Protein AF-0000000081712353 (afdb_homodimer)

Sequence (720 aa):
MEEFFNPSGTSLLVPSVQELVKERISEVPQRYVQPQHEDMVVISKEVNSGLQIPVIDMQNLLSLESGSSELDKLHFACKEWGFFQLINHGLSFSLLEKVKLEMQDFFNLPMSEKRKLWQSPQHMEGFGQAFVISADQKLDWGDLFYMTTLPTHSRMPHLFPQLPLPFRDTLEIYLWNMKNIAMVIIAHIRKALRIEEMEIMELFEDGLQMMRMNYYPPCPQPDKVIGLTNHSDPVGLTILLQVNDVEGLQIRKDEAWVPIMPMPNAFVVNVGDILEIMTNGIYRSIEHRATVNSEMERLSIATFYSPRQDVLIGPLPSLITKQTPAQFKSIGTKQYFKDFFARKLEGKSHRDVMRIKHQNMEEFFNPSGTSLLVPSVQELVKERISEVPQRYVQPQHEDMVVISKEVNSGLQIPVIDMQNLLSLESGSSELDKLHFACKEWGFFQLINHGLSFSLLEKVKLEMQDFFNLPMSEKRKLWQSPQHMEGFGQAFVISADQKLDWGDLFYMTTLPTHSRMPHLFPQLPLPFRDTLEIYLWNMKNIAMVIIAHIRKALRIEEMEIMELFEDGLQMMRMNYYPPCPQPDKVIGLTNHSDPVGLTILLQVNDVEGLQIRKDEAWVPIMPMPNAFVVNVGDILEIMTNGIYRSIEHRATVNSEMERLSIATFYSPRQDVLIGPLPSLITKQTPAQFKSIGTKQYFKDFFARKLEGKSHRDVMRIKHQN

pLDDT: mean 88.97, std 13.25, range [23.33, 98.81]

Radius of gyration: 27.44 Å; Cα contacts (8 Å, |Δi|>4): 1501; chains: 2; bounding box: 67×85×62 Å

Nearest PDB structures (foldseek):
  5o7y-assembly1_A  TM=9.238E-01  e=2.435E-50  Papaver somniferum
  5o9w-assembly1_A  TM=9.279E-01  e=4.639E-50  Papaver somniferum
  8x7d-assembly2_B  TM=8.957E-01  e=1.092E-35  Oryza sativa
  8x7c-assembly2_A  TM=8.891E-01  e=5.860E-34  Zea mays
  8y4u-assembly1_A  TM=9.258E-01  e=1.829E-28  Oryza sativa Japonica Group

Foldseek 3Di:
DPPLPQLAFFADFDDALVVVVVVVDLDDDPLFFDQVVLPFDADDPPPPPPPAQAEAELVLCVDPVRNVVSLVSLLCNQQAPLKYKYPNLPDDPVLLLLLLVVLVVQVVDDPVLQVLFPGDRGHQAGKGDAQHDDPSHRDAQKIKHKWWDFDPVSTDPSHLVVGDDSNSVSVVVVLVSVLVSVLSSVVSVCVSLVPDPVFGNQQQVRWIKMKMKMKHFADSCQSRGFNFDKDWAQAAKKKKDWSDQDWWKWWDDPRHTYTHGDDPRIIMMGGGLLNCFQQLNSGDTTIMGTTHHRPGMTIMMMMGGHTHQADKGGHTPVNDDPVRHRQFDIDGNSVLSVVVSVDRPPVDYSNVVGTDDPDD/DPPLPQLAFFADFDDALVVVVVVVDLDDDPLFFDQVVLPFDADDPPPPPPPAQAEAELVLCVDPVRNVVSLVSLLCSQQAPLKYKYPNLPDDPVLLLLLLVVLVVQVVDDPVLQVLFPGDRGHQAGKGDAQHDDPSHRDAQKIKHKWWDFDPVSTDPSHLVVGDDSNSVSVVVVLVSVLVSVLSSVVSVCVSLVPDCVQPNQQQVRWTKMKMKMKHFADSCQSRGFNFDKAWAQAAKKKKDWSDQDWWKWWDDPRHTYTHGDDPRIIMMGGGLLNCFQQLNSGDTTIMGTTHHRPGMTIMMMMGGHTHQADKGGHTPSNDDPVRHGQFDIDGNSVLSVVVSVDRPPVDYSNVVGTDDPDD

InterPro domains:
  IPR005123 Oxoglutarate/iron-dependent dioxygenase domain [PS51471] (207-307)
  IPR026992 Non-haem dioxygenase, N-terminal domain [PF14226] (53-161)
  IPR027443 Isopenicillin N synthase-like superfamily [G3DSA:2.60.120.330] (12-347)
  IPR044861 Isopenicillin N synthase-like, Fe(2+) 2OG dioxygenase domain [PF03171] (209-307)
  IPR050295 Plant 2-oxoglutarate-dependent oxidoreductases [PTHR47991] (29-340)

Organism: Abrus precatorius (NCBI:txid3816)

Structure (mmCIF, N/CA/C/O backbone):
data_AF-0000000081712353-model_v1
#
loop_
_entity.id
_entity.type
_entity.pdbx_description
1 polymer 'Protein SRG1-like isoform X1'
#
loop_
_atom_site.group_PDB
_atom_site.id
_atom_site.type_symbol
_atom_site.label_atom_id
_atom_site.label_alt_id
_atom_site.label_comp_id
_atom_site.label_asym_id
_atom_site.label_entity_id
_atom_site.label_seq_id
_atom_site.pdbx_PDB_ins_code
_atom_site.Cartn_x
_atom_site.Cartn_y
_atom_site.Cartn_z
_atom_site.occupancy
_atom_site.B_iso_or_equiv
_atom_site.auth_seq_id
_atom_site.auth_comp_id
_atom_site.auth_asym_id
_atom_site.auth_atom_id
_atom_site.pdbx_PDB_model_num
ATOM 1 N N . MET A 1 1 ? -10.578 -4.223 29.984 1 23.33 1 MET A N 1
ATOM 2 C CA . MET A 1 1 ? -10.812 -3.229 28.938 1 23.33 1 MET A CA 1
ATOM 3 C C . MET A 1 1 ? -9.508 -2.559 28.516 1 23.33 1 MET A C 1
ATOM 5 O O . MET A 1 1 ? -8.867 -1.886 29.328 1 23.33 1 MET A O 1
ATOM 9 N N . GLU A 1 2 ? -8.727 -3.102 27.672 1 34.22 2 GLU A N 1
ATOM 10 C CA . GLU A 1 2 ? -7.414 -2.566 27.328 1 34.22 2 GLU A CA 1
ATOM 11 C C . GLU A 1 2 ? -7.488 -1.076 27.016 1 34.22 2 GLU A C 1
ATOM 13 O O . GLU A 1 2 ? -8.422 -0.624 26.359 1 34.22 2 GLU A O 1
ATOM 18 N N . GLU A 1 3 ? -7.051 -0.286 27.828 1 40.09 3 GLU A N 1
ATOM 19 C CA . GLU A 1 3 ? -7.039 1.17 27.734 1 40.09 3 GLU A CA 1
ATOM 20 C C . GLU A 1 3 ? -6.695 1.62 26.312 1 40.09 3 GLU A C 1
ATOM 22 O O . GLU A 1 3 ? -5.715 1.153 25.734 1 40.09 3 GLU A O 1
ATOM 27 N N . PHE A 1 4 ? -7.711 1.917 25.656 1 45.66 4 PHE A N 1
ATOM 28 C CA . PHE A 1 4 ? -7.539 2.494 24.328 1 45.66 4 PHE A CA 1
ATOM 29 C C . PHE A 1 4 ? -6.402 3.512 24.328 1 45.66 4 PHE A C 1
ATOM 31 O O . PHE A 1 4 ? -6.402 4.453 25.125 1 45.66 4 PHE A O 1
ATOM 38 N N . PHE A 1 5 ? -5.23 3.084 24.125 1 50.88 5 PHE A N 1
ATOM 39 C CA . PHE A 1 5 ? -4.121 4.02 24 1 50.88 5 PHE A CA 1
ATOM 40 C C . PHE A 1 5 ? -4.469 5.133 23.016 1 50.88 5 PHE A C 1
ATOM 42 O O . PHE A 1 5 ? -4.859 4.867 21.875 1 50.88 5 PHE A O 1
ATOM 49 N N . ASN A 1 6 ? -4.734 6.301 23.625 1 58.19 6 ASN A N 1
ATOM 50 C CA . ASN A 1 6 ? -4.91 7.504 22.828 1 58.19 6 ASN A CA 1
ATOM 51 C C . ASN A 1 6 ? -3.602 7.941 22.172 1 58.19 6 ASN A C 1
ATOM 53 O O . ASN A 1 6 ? -2.754 8.555 22.828 1 58.19 6 ASN A O 1
ATOM 57 N N . PRO A 1 7 ? -3.453 7.664 20.953 1 61.78 7 PRO A N 1
ATOM 58 C CA . PRO A 1 7 ? -2.148 7.945 20.344 1 61.78 7 PRO A CA 1
ATOM 59 C C . PRO A 1 7 ? -1.888 9.438 20.172 1 61.78 7 PRO A C 1
ATOM 61 O O . PRO A 1 7 ? -0.746 9.844 19.938 1 61.78 7 PRO A O 1
ATOM 64 N N . SER A 1 8 ? -2.932 10.445 20.312 1 65.06 8 SER A N 1
ATOM 65 C CA . SER A 1 8 ? -2.746 11.797 19.797 1 65.06 8 SER A CA 1
ATOM 66 C C . SER A 1 8 ? -2.775 12.836 20.922 1 65.06 8 SER A C 1
ATOM 68 O O . SER A 1 8 ? -2.629 14.031 20.672 1 65.06 8 SER A O 1
ATOM 70 N N . GLY A 1 9 ? -2.785 12.562 22.141 1 73.44 9 GLY A N 1
ATOM 71 C CA . GLY A 1 9 ? -2.736 13.523 23.219 1 73.44 9 GLY A CA 1
ATOM 72 C C . GLY A 1 9 ? -4.027 14.305 23.391 1 73.44 9 GLY A C 1
ATOM 73 O O . GLY A 1 9 ? -5.098 13.828 23 1 73.44 9 GLY A O 1
ATOM 74 N N . THR A 1 10 ? -3.955 15.531 24.141 1 77.06 10 THR A N 1
ATOM 75 C CA . THR A 1 10 ? -5.125 16.344 24.438 1 77.06 10 THR A CA 1
ATOM 76 C C . THR A 1 10 ? -4.914 17.781 23.969 1 77.06 10 THR A C 1
ATOM 78 O O . THR A 1 10 ? -3.785 18.203 23.703 1 77.06 10 THR A O 1
ATOM 81 N N . SER A 1 11 ? -6.043 18.453 23.719 1 80.75 11 SER A N 1
ATOM 82 C CA . SER A 1 11 ? -6.051 19.875 23.375 1 80.75 11 SER A CA 1
ATOM 83 C C . SER A 1 11 ? -7.305 20.562 23.891 1 80.75 11 SER A C 1
ATOM 85 O O . SER A 1 11 ? -8.398 20 23.844 1 80.75 11 SER A O 1
ATOM 87 N N . LEU A 1 12 ? -7.113 21.797 24.375 1 83.75 12 LEU A N 1
ATOM 88 C CA . LEU A 1 12 ? -8.273 22.578 24.797 1 83.75 12 LEU A CA 1
ATOM 89 C C . LEU A 1 12 ? -9.148 22.938 23.609 1 83.75 12 LEU A C 1
ATOM 91 O O . LEU A 1 12 ? -8.648 23.156 22.5 1 83.75 12 LEU A O 1
ATOM 95 N N . LEU A 1 13 ? -10.398 23.031 23.922 1 87.31 13 LEU A N 1
ATOM 96 C CA . LEU A 1 13 ? -11.336 23.438 22.875 1 87.31 13 LEU A CA 1
ATOM 97 C C . LEU A 1 13 ? -11.211 24.922 22.578 1 87.31 13 LEU A C 1
ATOM 99 O O . LEU A 1 13 ? -11.055 25.734 23.5 1 87.31 13 LEU A O 1
ATOM 103 N N . VAL A 1 14 ? -11.188 25.25 21.328 1 88.12 14 VAL A N 1
ATOM 104 C CA . VAL A 1 14 ? -11.125 26.641 20.891 1 88.12 14 VAL A CA 1
ATOM 105 C C . VAL A 1 14 ? -12.211 26.906 19.844 1 88.12 14 VAL A C 1
ATOM 107 O O . VAL A 1 14 ? -12.75 25.984 19.25 1 88.12 14 VAL A O 1
ATOM 110 N N . PRO A 1 15 ? -12.562 28.188 19.672 1 87.94 15 PRO A N 1
ATOM 111 C CA . PRO A 1 15 ? -13.57 28.484 18.656 1 87.94 15 PRO A CA 1
ATOM 112 C C . PRO A 1 15 ? -13.102 28.141 17.25 1 87.94 15 PRO A C 1
ATOM 114 O O . PRO A 1 15 ? -11.898 28.188 16.969 1 87.94 15 PRO A O 1
ATOM 117 N N . SER A 1 16 ? -14.055 27.797 16.422 1 93.25 16 SER A N 1
ATOM 118 C CA . SER A 1 16 ? -13.781 27.609 14.992 1 93.25 16 SER A CA 1
ATOM 119 C C . SER A 1 16 ? -13.414 28.922 14.32 1 93.25 16 SER A C 1
ATOM 121 O O . SER A 1 16 ? -14.18 29.891 14.383 1 93.25 16 SER A O 1
ATOM 123 N N . VAL A 1 17 ? -12.312 28.953 13.672 1 95.5 17 VAL A N 1
ATOM 124 C CA . VAL A 1 17 ? -11.883 30.156 12.977 1 95.5 17 VAL A CA 1
ATOM 125 C C . VAL A 1 17 ? -12.82 30.422 11.789 1 95.5 17 VAL A C 1
ATOM 127 O O . VAL A 1 17 ? -13.102 31.578 11.469 1 95.5 17 VAL A O 1
ATOM 130 N N . GLN A 1 18 ? -13.266 29.359 11.141 1 93.62 18 GLN A N 1
ATOM 131 C CA . GLN A 1 18 ? -14.227 29.516 10.055 1 93.62 18 GLN A CA 1
ATOM 132 C C . GLN A 1 18 ? -15.469 30.266 10.516 1 93.62 18 GLN A C 1
ATOM 134 O O . GLN A 1 18 ? -16 31.094 9.781 1 93.62 18 GLN A O 1
ATOM 139 N N . GLU A 1 19 ? -15.883 29.922 11.695 1 91.88 19 GLU A N 1
ATOM 140 C CA . GLU A 1 19 ? -17.062 30.594 12.234 1 91.88 19 GLU A CA 1
ATOM 141 C C . GLU A 1 19 ? -16.766 32.062 12.586 1 91.88 19 GLU A C 1
ATOM 143 O O . GLU A 1 19 ? -17.625 32.938 12.438 1 91.88 19 GLU A O 1
ATOM 148 N N . LEU A 1 20 ? -15.578 32.281 13.062 1 92.19 20 LEU A N 1
ATOM 149 C CA . LEU A 1 20 ? -15.156 33.656 13.375 1 92.19 20 LEU A CA 1
ATOM 150 C C . LEU A 1 20 ? -15.18 34.531 12.125 1 92.19 20 LEU A C 1
ATOM 152 O O . LEU A 1 20 ? -15.602 35.688 12.18 1 92.19 20 LEU A O 1
ATOM 156 N N . VAL A 1 21 ? -14.75 34 11.016 1 93.12 21 VAL A N 1
ATOM 157 C CA . VAL A 1 21 ? -14.656 34.75 9.758 1 93.12 21 VAL A CA 1
ATOM 158 C C . VAL A 1 21 ? -16.062 35.062 9.234 1 93.12 21 VAL A C 1
ATOM 160 O O . VAL A 1 21 ? -16.281 36.094 8.625 1 93.12 21 VAL A O 1
ATOM 163 N N . LYS A 1 22 ? -16.938 34.219 9.461 1 89.62 22 LYS A N 1
ATOM 164 C CA . LYS A 1 22 ? -18.297 34.406 9 1 89.62 22 LYS A CA 1
ATOM 165 C C . LYS A 1 22 ? -18.938 35.625 9.672 1 89.62 22 LYS A C 1
ATOM 167 O O . LYS A 1 22 ? -19.906 36.188 9.164 1 89.62 22 LYS A O 1
ATOM 172 N N . GLU A 1 23 ? -18.391 35.969 10.789 1 89.81 23 GLU A N 1
ATOM 173 C CA . GLU A 1 23 ? -18.891 37.125 11.508 1 89.81 23 GLU A CA 1
ATOM 174 C C . GLU A 1 23 ? -18.391 38.438 10.875 1 89.81 23 GLU A C 1
ATOM 176 O O . GLU A 1 23 ? -18.703 39.531 11.344 1 89.81 23 GLU A O 1
ATOM 181 N N . ARG A 1 24 ? -17.766 38.438 9.836 1 85.5 24 ARG A N 1
ATOM 182 C CA . ARG A 1 24 ? -17.25 39.562 9.078 1 85.5 24 ARG A CA 1
ATOM 183 C C . ARG A 1 24 ? -16.438 40.5 9.969 1 85.5 24 ARG A C 1
ATOM 185 O O . ARG A 1 24 ? -16.672 41.719 10 1 85.5 24 ARG A O 1
ATOM 192 N N . ILE A 1 25 ? -15.484 39.938 10.633 1 87.75 25 ILE A N 1
ATOM 193 C CA . ILE A 1 25 ? -14.633 40.719 11.523 1 87.75 25 ILE A CA 1
ATOM 194 C C . ILE A 1 25 ? -13.594 41.5 10.711 1 87.75 25 ILE A C 1
ATOM 196 O O . ILE A 1 25 ? -13.086 40.969 9.711 1 87.75 25 ILE A O 1
ATOM 200 N N . SER A 1 26 ? -13.297 42.688 11.078 1 90.25 26 SER A N 1
ATOM 201 C CA . SER A 1 26 ? -12.273 43.469 10.414 1 90.25 26 SER A CA 1
ATOM 202 C C . SER A 1 26 ? -10.93 43.344 11.109 1 90.25 26 SER A C 1
ATOM 204 O O . SER A 1 26 ? -9.883 43.562 10.508 1 90.25 26 SER A O 1
ATOM 206 N N . GLU A 1 27 ? -11.008 43 12.406 1 93.19 27 GLU A N 1
ATOM 207 C CA . GLU A 1 27 ? -9.789 42.812 13.195 1 93.19 27 GLU A CA 1
ATOM 208 C C . GLU A 1 27 ? -9.758 41.406 13.812 1 93.19 27 GLU A C 1
ATOM 210 O O . GLU A 1 27 ? -10.781 40.906 14.289 1 93.19 27 GLU A O 1
ATOM 215 N N . VAL A 1 28 ? -8.609 40.844 13.797 1 94.75 28 VAL A N 1
ATOM 216 C CA . VAL A 1 28 ? -8.469 39.5 14.383 1 94.75 28 VAL A CA 1
ATOM 217 C C . VAL A 1 28 ? -8.477 39.594 15.906 1 94.75 28 VAL A C 1
ATOM 219 O O . VAL A 1 28 ? -7.926 40.562 16.469 1 94.75 28 VAL A O 1
ATOM 222 N N . PRO A 1 29 ? -9.109 38.688 16.578 1 94 29 PRO A N 1
ATOM 223 C CA . PRO A 1 29 ? -9.047 38.688 18.047 1 94 29 PRO A CA 1
ATOM 224 C C . PRO A 1 29 ? -7.617 38.562 18.578 1 94 29 PRO A C 1
ATOM 226 O O . PRO A 1 29 ? -6.777 37.906 17.969 1 94 29 PRO A O 1
ATOM 229 N N . GLN A 1 30 ? -7.363 39.094 19.734 1 93.31 30 GLN A N 1
ATOM 230 C CA . GLN A 1 30 ? -6.035 39.219 20.312 1 93.31 30 GLN A CA 1
ATOM 231 C C . GLN A 1 30 ? -5.371 37.875 20.484 1 93.31 30 GLN A C 1
ATOM 233 O O . GLN A 1 30 ? -4.152 37.75 20.359 1 93.31 30 GLN A O 1
ATOM 238 N N . ARG A 1 31 ? -6.078 36.875 20.688 1 93.94 31 ARG A N 1
ATOM 239 C CA . ARG A 1 31 ? -5.547 35.531 20.969 1 93.94 31 ARG A CA 1
ATOM 240 C C . ARG A 1 31 ? -4.895 34.938 19.719 1 93.94 31 ARG A C 1
ATOM 242 O O . ARG A 1 31 ? -4.141 33.969 19.812 1 93.94 31 ARG A O 1
ATOM 249 N N . TYR A 1 32 ? -5.227 35.5 18.578 1 94.88 32 TYR A N 1
ATOM 250 C CA . TYR A 1 32 ? -4.684 34.969 17.328 1 94.88 32 TYR A CA 1
ATOM 251 C C . TYR A 1 32 ? -3.512 35.844 16.844 1 94.88 32 TYR A C 1
ATOM 253 O O . TYR A 1 32 ? -2.84 35.469 15.875 1 94.88 32 TYR A O 1
ATOM 261 N N . VAL A 1 33 ? -3.248 36.969 17.438 1 93.81 33 VAL A N 1
ATOM 262 C CA . VAL A 1 33 ? -2.193 37.875 17.031 1 93.81 33 VAL A CA 1
ATOM 263 C C . VAL A 1 33 ? -0.839 37.375 17.516 1 93.81 33 VAL A C 1
ATOM 265 O O . VAL A 1 33 ? -0.608 37.25 18.719 1 93.81 33 VAL A O 1
ATOM 268 N N . GLN A 1 34 ? -0.022 37 16.578 1 88.25 34 GLN A N 1
ATOM 269 C CA . GLN A 1 34 ? 1.312 36.5 16.875 1 88.25 34 GLN A CA 1
ATOM 270 C C . GLN A 1 34 ? 2.385 37.312 16.172 1 88.25 34 GLN A C 1
ATOM 272 O O . GLN A 1 34 ? 2.869 36.938 15.109 1 88.25 34 GLN A O 1
ATOM 277 N N . PRO A 1 35 ? 2.826 38.375 16.781 1 70.75 35 PRO A N 1
ATOM 278 C CA . PRO A 1 35 ? 3.74 39.312 16.125 1 70.75 35 PRO A CA 1
ATOM 279 C C . PRO A 1 35 ? 5.121 38.719 15.867 1 70.75 35 PRO A C 1
ATOM 281 O O . PRO A 1 35 ? 5.859 39.188 15.008 1 70.75 35 PRO A O 1
ATOM 284 N N . GLN A 1 36 ? 5.543 37.75 16.625 1 65 36 GLN A N 1
ATOM 285 C CA . GLN A 1 36 ? 6.887 37.188 16.578 1 65 36 GLN A CA 1
ATOM 286 C C . GLN A 1 36 ? 7.141 36.5 15.234 1 65 36 GLN A C 1
ATOM 288 O O . GLN A 1 36 ? 8.289 36.281 14.852 1 65 36 GLN A O 1
ATOM 293 N N . HIS A 1 37 ? 6.211 36.156 14.539 1 62.09 37 HIS A N 1
ATOM 294 C CA . HIS A 1 37 ? 6.426 35.406 13.289 1 62.09 37 HIS A CA 1
ATOM 295 C C . HIS A 1 37 ? 6.855 36.344 12.172 1 62.09 37 HIS A C 1
ATOM 297 O O . HIS A 1 37 ? 7.227 35.906 11.086 1 62.09 37 HIS A O 1
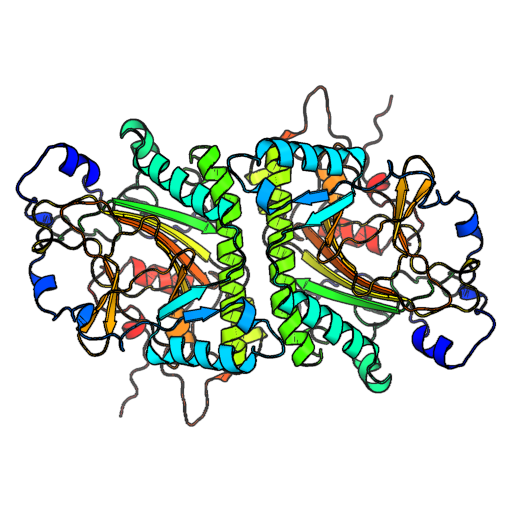ATOM 303 N N . GLU A 1 38 ? 6.902 37.688 12.461 1 56.91 38 GLU A N 1
ATOM 304 C CA . GLU A 1 38 ? 7.32 38.656 11.469 1 56.91 38 GLU A CA 1
ATOM 305 C C . GLU A 1 38 ? 8.836 38.812 11.438 1 56.91 38 GLU A C 1
ATOM 307 O O . GLU A 1 38 ? 9.391 39.438 10.539 1 56.91 38 GLU A O 1
ATOM 312 N N . ASP A 1 39 ? 9.469 38.156 12.398 1 53.81 39 ASP A N 1
ATOM 313 C CA . ASP A 1 39 ? 10.867 38.562 12.555 1 53.81 39 ASP A CA 1
ATOM 314 C C . ASP A 1 39 ? 11.742 37.906 11.469 1 53.81 39 ASP A C 1
ATOM 316 O O . ASP A 1 39 ? 12.875 38.344 11.25 1 53.81 39 ASP A O 1
ATOM 320 N N . MET A 1 40 ? 11.352 36.781 10.938 1 58.47 40 MET A N 1
ATOM 321 C CA . MET A 1 40 ? 12.305 36.219 9.977 1 58.47 40 MET A CA 1
ATOM 322 C C . MET A 1 40 ? 11.953 36.656 8.555 1 58.47 40 MET A C 1
ATOM 324 O O . MET A 1 40 ? 10.773 36.812 8.227 1 58.47 40 MET A O 1
ATOM 328 N N . VAL A 1 41 ? 13.07 36.969 7.805 1 61.19 41 VAL A N 1
ATOM 329 C CA . VAL A 1 41 ? 13 37.375 6.406 1 61.19 41 VAL A CA 1
ATOM 330 C C . VAL A 1 41 ? 12.352 36.281 5.574 1 61.19 41 VAL A C 1
ATOM 332 O O . VAL A 1 41 ? 12.68 35.094 5.715 1 61.19 41 VAL A O 1
ATOM 335 N N . VAL A 1 42 ? 11.32 36.656 4.949 1 68.31 42 VAL A N 1
ATOM 336 C CA . VAL A 1 42 ? 10.758 35.781 3.926 1 68.31 42 VAL A CA 1
ATOM 337 C C . VAL A 1 42 ? 11.438 36.062 2.586 1 68.31 42 VAL A C 1
ATOM 339 O O . VAL A 1 42 ? 11.445 37.188 2.1 1 68.31 42 VAL A O 1
ATOM 342 N N . ILE A 1 43 ? 12.258 35.125 2.127 1 60.62 43 ILE A N 1
ATOM 343 C CA . ILE A 1 43 ? 12.898 35.312 0.827 1 60.62 43 ILE A CA 1
ATOM 344 C C . ILE A 1 43 ? 11.836 35.312 -0.271 1 60.62 43 ILE A C 1
ATOM 346 O O . ILE A 1 43 ? 10.938 34.469 -0.295 1 60.62 43 ILE A O 1
ATOM 350 N N . SER A 1 44 ? 11.758 36.469 -1.073 1 57.94 44 SER A N 1
ATOM 351 C CA . SER A 1 44 ? 10.75 36.656 -2.113 1 57.94 44 SER A CA 1
ATOM 352 C C . SER A 1 44 ? 10.875 35.594 -3.197 1 57.94 44 SER A C 1
ATOM 354 O O . SER A 1 44 ? 11.953 35.031 -3.414 1 57.94 44 SER A O 1
ATOM 356 N N . LYS A 1 45 ? 9.75 35.125 -3.834 1 56.12 45 LYS A N 1
ATOM 357 C CA . LYS A 1 45 ? 9.641 34.188 -4.949 1 56.12 45 LYS A CA 1
ATOM 358 C C . LYS A 1 45 ? 10.625 34.562 -6.059 1 56.12 45 LYS A C 1
ATOM 360 O O . LYS A 1 45 ? 11.211 33.656 -6.684 1 56.12 45 LYS A O 1
ATOM 365 N N . GLU A 1 46 ? 10.555 35.781 -6.473 1 48.16 46 GLU A N 1
ATOM 366 C CA . GLU A 1 46 ? 11.258 36.312 -7.645 1 48.16 46 GLU A CA 1
ATOM 367 C C . GLU A 1 46 ? 12.773 36.156 -7.488 1 48.16 46 GLU A C 1
ATOM 369 O O . GLU A 1 46 ? 13.492 36 -8.477 1 48.16 46 GLU A O 1
ATOM 374 N N . VAL A 1 47 ? 13.172 36.5 -6.445 1 48 47 VAL A N 1
ATOM 375 C CA . VAL A 1 47 ? 14.617 36.562 -6.27 1 48 47 VAL A CA 1
ATOM 376 C C . VAL A 1 47 ? 15.203 35.156 -6.309 1 48 47 VAL A C 1
ATOM 378 O O . VAL A 1 47 ? 16.297 34.938 -6.828 1 48 47 VAL A O 1
ATOM 381 N N . ASN A 1 48 ? 14.719 33.906 -5.66 1 49.72 48 ASN A N 1
ATOM 382 C CA . ASN A 1 48 ? 15.578 32.75 -5.516 1 49.72 48 ASN A CA 1
ATOM 383 C C . ASN A 1 48 ? 15.078 31.562 -6.344 1 49.72 48 ASN A C 1
ATOM 385 O O . ASN A 1 48 ? 14.422 30.656 -5.816 1 49.72 48 ASN A O 1
ATOM 389 N N . SER A 1 49 ? 14.938 31.875 -7.637 1 49.69 49 SER A N 1
ATOM 390 C CA . SER A 1 49 ? 14.805 30.766 -8.578 1 49.69 49 SER A CA 1
ATOM 391 C C . SER A 1 49 ? 15.57 29.547 -8.102 1 49.69 49 SER A C 1
ATOM 393 O O . SER A 1 49 ? 15.18 28.406 -8.383 1 49.69 49 SER A O 1
ATOM 395 N N . GLY A 1 50 ? 16.641 29.812 -7.422 1 53.53 50 GLY A N 1
ATOM 396 C CA . GLY A 1 50 ? 17.547 28.734 -7.023 1 53.53 50 GLY A CA 1
ATOM 397 C C . GLY A 1 50 ? 17.094 28.016 -5.766 1 53.53 50 GLY A C 1
ATOM 398 O O . GLY A 1 50 ? 17.609 26.938 -5.449 1 53.53 50 GLY A O 1
ATOM 399 N N . LEU A 1 51 ? 16.078 28.625 -5.035 1 63.72 51 LEU A N 1
ATOM 400 C CA . LEU A 1 51 ? 15.75 28 -3.754 1 63.72 51 LEU A CA 1
ATOM 401 C C . LEU A 1 51 ? 14.43 27.25 -3.832 1 63.72 51 LEU A C 1
ATOM 403 O O . LEU A 1 51 ? 13.453 27.625 -3.182 1 63.72 51 LEU A O 1
ATOM 407 N N . GLN A 1 52 ? 14.383 26.391 -4.73 1 84.81 52 GLN A N 1
ATOM 408 C CA . GLN A 1 52 ? 13.234 25.484 -4.836 1 84.81 52 GLN A CA 1
ATOM 409 C C . GLN A 1 52 ? 13.586 24.094 -4.344 1 84.81 52 GLN A C 1
ATOM 411 O O . GLN A 1 52 ? 14.68 23.594 -4.602 1 84.81 52 GLN A O 1
ATOM 416 N N . ILE A 1 53 ? 12.664 23.562 -3.586 1 92 53 ILE A N 1
ATOM 417 C CA . ILE A 1 53 ? 12.922 22.203 -3.125 1 92 53 ILE A CA 1
ATOM 418 C C . ILE A 1 53 ? 13 21.266 -4.324 1 92 53 ILE A C 1
ATOM 420 O O . ILE A 1 53 ? 12.344 21.484 -5.344 1 92 53 ILE A O 1
ATOM 424 N N . PRO A 1 54 ? 13.805 20.266 -4.238 1 95.88 54 PRO A N 1
ATOM 425 C CA . PRO A 1 54 ? 13.969 19.312 -5.344 1 95.88 54 PRO A CA 1
ATOM 426 C C . PRO A 1 54 ? 12.664 18.609 -5.719 1 95.88 54 PRO A C 1
ATOM 428 O O . PRO A 1 54 ? 11.766 18.5 -4.887 1 95.88 54 PRO A O 1
ATOM 431 N N . VAL A 1 55 ? 12.641 18.266 -6.988 1 97.5 55 VAL A N 1
ATOM 432 C CA . VAL A 1 55 ? 11.523 17.469 -7.5 1 97.5 55 VAL A CA 1
ATOM 433 C C . VAL A 1 55 ? 11.984 16.047 -7.762 1 97.5 55 VAL A C 1
ATOM 435 O O . VAL A 1 55 ? 12.945 15.82 -8.5 1 97.5 55 VAL A O 1
ATOM 438 N N . ILE A 1 56 ? 11.367 15.109 -7.156 1 98.19 56 ILE A N 1
ATOM 439 C CA . ILE A 1 56 ? 11.656 13.688 -7.34 1 98.19 56 ILE A CA 1
ATOM 440 C C . ILE A 1 56 ? 10.562 13.047 -8.195 1 98.19 56 ILE A C 1
ATOM 442 O O . ILE A 1 56 ? 9.375 13.25 -7.941 1 98.19 56 ILE A O 1
ATOM 446 N N . ASP A 1 57 ? 10.984 12.359 -9.211 1 97.56 57 ASP A N 1
ATOM 447 C CA . ASP A 1 57 ? 10.07 11.617 -10.078 1 97.56 57 ASP A CA 1
ATOM 448 C C . ASP A 1 57 ? 10.008 10.148 -9.68 1 97.56 57 ASP A C 1
ATOM 450 O O . ASP A 1 57 ? 10.953 9.391 -9.922 1 97.56 57 ASP A O 1
ATOM 454 N N . MET A 1 58 ? 8.914 9.703 -9.148 1 96.19 58 MET A N 1
ATOM 455 C CA . MET A 1 58 ? 8.789 8.344 -8.633 1 96.19 58 MET A CA 1
ATOM 456 C C . MET A 1 58 ? 8.938 7.316 -9.75 1 96.19 58 MET A C 1
ATOM 458 O O . MET A 1 58 ? 9.477 6.23 -9.531 1 96.19 58 MET A O 1
ATOM 462 N N . GLN A 1 59 ? 8.484 7.645 -10.922 1 93.75 59 GLN A N 1
ATOM 463 C CA . GLN A 1 59 ? 8.641 6.73 -12.047 1 93.75 59 GLN A CA 1
ATOM 464 C C . GLN A 1 59 ? 10.117 6.562 -12.414 1 93.75 59 GLN A C 1
ATOM 466 O O . GLN A 1 59 ? 10.562 5.457 -12.719 1 93.75 59 GLN A O 1
ATOM 471 N N . ASN A 1 60 ? 10.82 7.691 -12.375 1 94.94 60 ASN A N 1
ATOM 472 C CA . ASN A 1 60 ? 12.25 7.617 -12.641 1 94.94 60 ASN A CA 1
ATOM 473 C C . ASN A 1 60 ? 12.977 6.801 -11.578 1 94.94 60 ASN A C 1
ATOM 475 O O . ASN A 1 60 ? 13.914 6.062 -11.891 1 94.94 60 ASN A O 1
ATOM 479 N N . LEU A 1 61 ? 12.523 6.941 -10.344 1 94.25 61 LEU A N 1
ATOM 480 C CA . LEU A 1 61 ? 13.117 6.195 -9.242 1 94.25 61 LEU A CA 1
ATOM 481 C C . LEU A 1 61 ? 13.008 4.691 -9.477 1 94.25 61 LEU A C 1
ATOM 483 O O . LEU A 1 61 ? 13.867 3.928 -9.039 1 94.25 61 LEU A O 1
ATOM 487 N N . LEU A 1 62 ? 12.008 4.312 -10.203 1 89.5 62 LEU A N 1
ATOM 488 C CA . LEU A 1 62 ? 11.695 2.898 -10.367 1 89.5 62 LEU A CA 1
ATOM 489 C C . LEU A 1 62 ? 12.227 2.377 -11.703 1 89.5 62 LEU A C 1
ATOM 491 O O . LEU A 1 62 ? 12.086 1.191 -12.008 1 89.5 62 LEU A O 1
ATOM 495 N N . SER A 1 63 ? 12.852 3.219 -12.492 1 89 63 SER A N 1
ATOM 496 C CA . SER A 1 63 ? 13.297 2.869 -13.836 1 89 63 SER A CA 1
ATOM 497 C C . SER A 1 63 ? 14.695 2.254 -13.82 1 89 63 SER A C 1
ATOM 499 O O . SER A 1 63 ? 15.5 2.557 -12.938 1 89 63 SER A O 1
ATOM 501 N N . LEU A 1 64 ? 14.977 1.41 -14.789 1 85.06 64 LEU A N 1
ATOM 502 C CA . LEU A 1 64 ? 16.297 0.823 -14.969 1 85.06 64 LEU A CA 1
ATOM 503 C C . LEU A 1 64 ? 17.312 1.88 -15.398 1 85.06 64 LEU A C 1
ATOM 505 O O . LEU A 1 64 ? 18.453 1.874 -14.938 1 85.06 64 LEU A O 1
ATOM 509 N N . GLU A 1 65 ? 16.891 2.762 -16.219 1 86 65 GLU A N 1
ATOM 510 C CA . GLU A 1 65 ? 17.781 3.713 -16.859 1 86 65 GLU A CA 1
ATOM 511 C C . GLU A 1 65 ? 18.094 4.891 -15.93 1 86 65 GLU A C 1
ATOM 513 O O . GLU A 1 65 ? 19.25 5.32 -15.82 1 86 65 GLU A O 1
ATOM 518 N N . SER A 1 66 ? 17.047 5.312 -15.211 1 87.31 66 SER A N 1
ATOM 519 C CA . SER A 1 66 ? 17.203 6.57 -14.492 1 87.31 66 SER A CA 1
ATOM 520 C C . SER A 1 66 ? 17.156 6.352 -12.984 1 87.31 66 SER A C 1
ATOM 522 O O . SER A 1 66 ? 17.297 7.305 -12.211 1 87.31 66 SER A O 1
ATOM 524 N N . GLY A 1 67 ? 17.094 5.199 -12.57 1 91.75 67 GLY A N 1
ATOM 525 C CA . GLY A 1 67 ? 16.875 4.895 -11.164 1 91.75 67 GLY A CA 1
ATOM 526 C C . GLY A 1 67 ? 18.016 5.363 -10.281 1 91.75 67 GLY A C 1
ATOM 527 O O . GLY A 1 67 ? 17.781 5.945 -9.219 1 91.75 67 GLY A O 1
ATOM 528 N N . SER A 1 68 ? 19.156 5.121 -10.719 1 93 68 SER A N 1
ATOM 529 C CA . SER A 1 68 ? 20.312 5.469 -9.906 1 93 68 SER A CA 1
ATOM 530 C C . SER A 1 68 ? 20.453 6.98 -9.758 1 93 68 SER A C 1
ATOM 532 O O . SER A 1 68 ? 20.688 7.48 -8.656 1 93 68 SER A O 1
ATOM 534 N N . SER A 1 69 ? 20.312 7.711 -10.859 1 96.88 69 SER A N 1
ATOM 535 C CA . SER A 1 69 ? 20.422 9.164 -10.805 1 96.88 69 SER A CA 1
ATOM 536 C C . SER A 1 69 ? 19.297 9.781 -9.984 1 96.88 69 SER A C 1
ATOM 538 O O . SER A 1 69 ? 19.516 10.742 -9.242 1 96.88 69 SER A O 1
ATOM 540 N N . GLU A 1 70 ? 18.141 9.258 -10.133 1 97.69 70 GLU A N 1
ATOM 541 C CA . GLU A 1 70 ? 17 9.773 -9.367 1 97.69 70 GLU A CA 1
ATOM 542 C C . GLU A 1 70 ? 17.141 9.453 -7.887 1 97.69 70 GLU A C 1
ATOM 544 O O . GLU A 1 70 ? 16.703 10.227 -7.031 1 97.69 70 GLU A O 1
ATOM 549 N N . LEU A 1 71 ? 17.75 8.305 -7.609 1 97.69 71 LEU A N 1
ATOM 550 C CA . LEU A 1 71 ? 18.016 7.938 -6.223 1 97.69 71 LEU A CA 1
ATOM 551 C C . LEU A 1 71 ? 18.984 8.93 -5.582 1 97.69 71 LEU A C 1
ATOM 553 O O . LEU A 1 71 ? 18.828 9.297 -4.418 1 97.69 71 LEU A O 1
ATOM 557 N N . ASP A 1 72 ? 19.969 9.328 -6.32 1 98.19 72 ASP A N 1
ATOM 558 C CA . ASP A 1 72 ? 20.906 10.336 -5.844 1 98.19 72 ASP A CA 1
ATOM 559 C C . ASP A 1 72 ? 20.203 11.656 -5.562 1 98.19 72 ASP A C 1
ATOM 561 O O . ASP A 1 72 ? 20.531 12.352 -4.598 1 98.19 72 ASP A O 1
ATOM 565 N N . LYS A 1 73 ? 19.281 11.969 -6.398 1 98.19 73 LYS A N 1
ATOM 566 C CA . LYS A 1 73 ? 18.5 13.188 -6.203 1 98.19 73 LYS A CA 1
ATOM 567 C C . LYS A 1 73 ? 17.672 13.102 -4.93 1 98.19 73 LYS A C 1
ATOM 569 O O . LYS A 1 73 ? 17.547 14.086 -4.191 1 98.19 73 LYS A O 1
ATOM 574 N N . LEU A 1 74 ? 17.094 11.961 -4.711 1 98.56 74 LEU A N 1
ATOM 575 C CA . LEU A 1 74 ? 16.312 11.75 -3.496 1 98.56 74 LEU A CA 1
ATOM 576 C C . LEU A 1 74 ? 17.188 11.875 -2.256 1 98.56 74 LEU A C 1
ATOM 578 O O . LEU A 1 74 ? 16.797 12.523 -1.278 1 98.56 74 LEU A O 1
ATOM 582 N N . HIS A 1 75 ? 18.359 11.227 -2.338 1 98.62 75 HIS A N 1
ATOM 583 C CA . HIS A 1 75 ? 19.328 11.32 -1.244 1 98.62 75 HIS A CA 1
ATOM 584 C C . HIS A 1 75 ? 19.688 12.773 -0.946 1 98.62 75 HIS A C 1
ATOM 586 O O . HIS A 1 75 ? 19.672 13.195 0.212 1 98.62 75 HIS A O 1
ATOM 592 N N . PHE A 1 76 ? 19.906 13.5 -1.961 1 98.19 76 PHE A N 1
ATOM 593 C CA . PHE A 1 76 ? 20.266 14.906 -1.831 1 98.19 76 PHE A CA 1
ATOM 594 C C . PHE A 1 76 ? 19.109 15.703 -1.238 1 98.19 76 PHE A C 1
ATOM 596 O O . PHE A 1 76 ? 19.328 16.547 -0.355 1 98.19 76 PHE A O 1
ATOM 603 N N . ALA A 1 77 ? 17.938 15.5 -1.703 1 98 77 ALA A N 1
ATOM 604 C CA . ALA A 1 77 ? 16.75 16.203 -1.229 1 98 77 ALA A CA 1
ATOM 605 C C . ALA A 1 77 ? 16.531 15.984 0.266 1 98 77 ALA A C 1
ATOM 607 O O . ALA A 1 77 ? 16.281 16.938 1.011 1 98 77 ALA A O 1
ATOM 608 N N . CYS A 1 78 ? 16.688 14.727 0.705 1 98.38 78 CYS A N 1
ATOM 609 C CA . CYS A 1 78 ? 16.469 14.391 2.107 1 98.38 78 CYS A CA 1
ATOM 610 C C . CYS A 1 78 ? 17.594 14.961 2.977 1 98.38 78 CYS A C 1
ATOM 612 O O . CYS A 1 78 ? 17.344 15.438 4.082 1 98.38 78 CYS A O 1
ATOM 614 N N . LYS A 1 79 ? 18.75 14.922 2.475 1 97.94 79 LYS A N 1
ATOM 615 C CA . LYS A 1 79 ? 19.922 15.305 3.246 1 97.94 79 LYS A CA 1
ATOM 616 C C . LYS A 1 79 ? 20.047 16.828 3.34 1 97.94 79 LYS A C 1
ATOM 618 O O . LYS A 1 79 ? 20.328 17.359 4.414 1 97.94 79 LYS A O 1
ATOM 623 N N . GLU A 1 80 ? 19.781 17.547 2.264 1 95.75 80 GLU A N 1
ATOM 624 C CA . GLU A 1 80 ? 20.109 18.969 2.193 1 95.75 80 GLU A CA 1
ATOM 625 C C . GLU A 1 80 ? 18.875 19.828 2.42 1 95.75 80 GLU A C 1
ATOM 627 O O . GLU A 1 80 ? 18.969 20.969 2.889 1 95.75 80 GLU A O 1
ATOM 632 N N . TRP A 1 81 ? 17.734 19.266 2.137 1 95.25 81 TRP A N 1
ATOM 633 C CA . TRP A 1 81 ? 16.531 20.094 2.191 1 95.25 81 TRP A CA 1
ATOM 634 C C . TRP A 1 81 ? 15.539 19.547 3.217 1 95.25 81 TRP A C 1
ATOM 636 O O . TRP A 1 81 ? 14.789 20.312 3.83 1 95.25 81 TRP A O 1
ATOM 646 N N . GLY A 1 82 ? 15.516 18.234 3.361 1 97.38 82 GLY A N 1
ATOM 647 C CA . GLY A 1 82 ? 14.523 17.609 4.215 1 97.38 82 GLY A CA 1
ATOM 648 C C . GLY A 1 82 ? 13.117 17.656 3.639 1 97.38 82 GLY A C 1
ATOM 649 O O . GLY A 1 82 ? 12.156 17.234 4.285 1 97.38 82 GLY A O 1
ATOM 650 N N . PHE A 1 83 ? 12.984 18.281 2.426 1 97.62 83 PHE A N 1
ATOM 651 C CA . PHE A 1 83 ? 11.734 18.438 1.692 1 97.62 83 PHE A CA 1
ATOM 652 C C . PHE A 1 83 ? 11.938 18.156 0.208 1 97.62 83 PHE A C 1
ATOM 654 O O . PHE A 1 83 ? 13.008 18.438 -0.338 1 97.62 83 PHE A O 1
ATOM 661 N N . PHE A 1 84 ? 10.914 17.656 -0.445 1 97.88 84 PHE A N 1
ATOM 662 C CA . PHE A 1 84 ? 10.906 17.562 -1.9 1 97.88 84 PHE A CA 1
ATOM 663 C C . PHE A 1 84 ? 9.484 17.453 -2.43 1 97.88 84 PHE A C 1
ATOM 665 O O . PHE A 1 84 ? 8.547 17.188 -1.672 1 97.88 84 PHE A O 1
ATOM 672 N N . GLN A 1 85 ? 9.312 17.781 -3.639 1 97.75 85 GLN A N 1
ATOM 673 C CA . GLN A 1 85 ? 8.062 17.5 -4.336 1 97.75 85 GLN A CA 1
ATOM 674 C C . GLN A 1 85 ? 8.117 16.156 -5.043 1 97.75 85 GLN A C 1
ATOM 676 O O . GLN A 1 85 ? 9.148 15.773 -5.598 1 97.75 85 GLN A O 1
ATOM 681 N N . LEU A 1 86 ? 7.09 15.383 -4.949 1 98.25 86 LEU A N 1
ATOM 682 C CA . LEU A 1 86 ? 7.008 14.062 -5.555 1 98.25 86 LEU A CA 1
ATOM 683 C C . LEU A 1 86 ? 5.996 14.047 -6.695 1 98.25 86 LEU A C 1
ATOM 685 O O . LEU A 1 86 ? 4.805 14.281 -6.477 1 98.25 86 LEU A O 1
ATOM 689 N N . ILE A 1 87 ? 6.516 13.781 -7.93 1 97.19 87 ILE A N 1
ATOM 690 C CA . ILE A 1 87 ? 5.645 13.734 -9.094 1 97.19 87 ILE A CA 1
ATOM 691 C C . ILE A 1 87 ? 5.586 12.305 -9.633 1 97.19 87 ILE A C 1
ATOM 693 O O . ILE A 1 87 ? 6.406 11.461 -9.266 1 97.19 87 ILE A O 1
ATOM 697 N N . ASN A 1 88 ? 4.594 12.039 -10.453 1 95.62 88 ASN A N 1
ATOM 698 C CA . ASN A 1 88 ? 4.383 10.727 -11.062 1 95.62 88 ASN A CA 1
ATOM 699 C C . ASN A 1 88 ? 4.34 9.625 -10.016 1 95.62 88 ASN A C 1
ATOM 701 O O . ASN A 1 88 ? 5.012 8.602 -10.156 1 95.62 88 ASN A O 1
ATOM 705 N N . HIS A 1 89 ? 3.549 9.898 -8.992 1 95.69 89 HIS A N 1
ATOM 706 C CA . HIS A 1 89 ? 3.488 9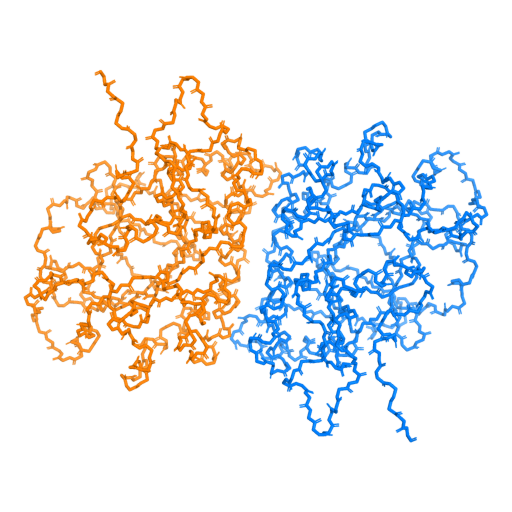.047 -7.809 1 95.69 89 HIS A CA 1
ATOM 707 C C . HIS A 1 89 ? 2.514 7.891 -8.016 1 95.69 89 HIS A C 1
ATOM 709 O O . HIS A 1 89 ? 2.363 7.039 -7.137 1 95.69 89 HIS A O 1
ATOM 715 N N . GLY A 1 90 ? 1.787 7.863 -9.07 1 91.12 90 GLY A N 1
ATOM 716 C CA . GLY A 1 90 ? 0.98 6.699 -9.406 1 91.12 90 GLY A CA 1
ATOM 717 C C . GLY A 1 90 ? -0.494 6.887 -9.102 1 91.12 90 GLY A C 1
ATOM 718 O O . GLY A 1 90 ? -1.334 6.117 -9.57 1 91.12 90 GLY A O 1
ATOM 719 N N . LEU A 1 91 ? -0.888 7.914 -8.312 1 93.56 91 LEU A N 1
ATOM 720 C CA . LEU A 1 91 ? -2.303 8.172 -8.062 1 93.56 91 LEU A CA 1
ATOM 721 C C . LEU A 1 91 ? -2.955 8.82 -9.281 1 93.56 91 LEU A C 1
ATOM 723 O O . LEU A 1 91 ? -2.355 9.688 -9.922 1 93.56 91 LEU A O 1
ATOM 727 N N . SER A 1 92 ? -4.152 8.414 -9.539 1 91.5 92 SER A N 1
ATOM 728 C CA . SER A 1 92 ? -4.867 9.008 -10.664 1 91.5 92 SER A CA 1
ATOM 729 C C . SER A 1 92 ? -5.301 10.438 -10.359 1 91.5 92 SER A C 1
ATOM 731 O O . SER A 1 92 ? -5.57 10.773 -9.211 1 91.5 92 SER A O 1
ATOM 733 N N . PHE A 1 93 ? -5.383 11.133 -11.43 1 91.5 93 PHE A N 1
ATOM 734 C CA . PHE A 1 93 ? -5.891 12.5 -11.328 1 91.5 93 PHE A CA 1
ATOM 735 C C . PHE A 1 93 ? -7.32 12.508 -10.797 1 91.5 93 PHE A C 1
ATOM 737 O O . PHE A 1 93 ? -7.688 13.375 -10.008 1 91.5 93 PHE A O 1
ATOM 744 N N . SER A 1 94 ? -8.055 11.523 -11.141 1 90.38 94 SER A N 1
ATOM 745 C CA . SER A 1 94 ? -9.453 11.438 -10.734 1 90.38 94 SER A CA 1
ATOM 746 C C . SER A 1 94 ? -9.586 11.25 -9.227 1 90.38 94 SER A C 1
ATOM 748 O O . SER A 1 94 ? -10.438 11.875 -8.594 1 90.38 94 SER A O 1
ATOM 750 N N . LEU A 1 95 ? -8.789 10.43 -8.664 1 93.62 95 LEU A N 1
ATOM 751 C CA . LEU A 1 95 ? -8.82 10.227 -7.223 1 93.62 95 LEU A CA 1
ATOM 752 C C . LEU A 1 95 ? -8.445 11.5 -6.477 1 93.62 95 LEU A C 1
ATOM 754 O O . LEU A 1 95 ? -9.102 11.875 -5.508 1 93.62 95 LEU A O 1
ATOM 758 N N . LEU A 1 96 ? -7.367 12.172 -6.938 1 95.62 96 LEU A N 1
ATOM 759 C CA . LEU A 1 96 ? -6.898 13.375 -6.273 1 95.62 96 LEU A CA 1
ATOM 760 C C . LEU A 1 96 ? -7.953 14.477 -6.332 1 95.62 96 LEU A C 1
ATOM 762 O O . LEU A 1 96 ? -8.211 15.148 -5.332 1 95.62 96 LEU A O 1
ATOM 766 N N . GLU A 1 97 ? -8.578 14.609 -7.465 1 93.88 97 GLU A N 1
ATOM 767 C CA . GLU A 1 97 ? -9.633 15.617 -7.605 1 93.88 97 GLU A CA 1
ATOM 768 C C . GLU A 1 97 ? -10.82 15.305 -6.703 1 93.88 97 GLU A C 1
ATOM 770 O O . GLU A 1 97 ? -11.406 16.203 -6.105 1 93.88 97 GLU A O 1
ATOM 775 N N . LYS A 1 98 ? -11.148 14.062 -6.676 1 94.81 98 LYS A N 1
ATOM 776 C CA . LYS A 1 98 ? -12.258 13.641 -5.82 1 94.81 98 LYS A CA 1
ATOM 777 C C . LYS A 1 98 ? -11.961 13.922 -4.352 1 94.81 98 LYS A C 1
ATOM 779 O O . LYS A 1 98 ? -12.82 14.43 -3.625 1 94.81 98 LYS A O 1
ATOM 784 N N . VAL A 1 99 ? -10.75 13.602 -3.877 1 97.12 99 VAL A N 1
ATOM 785 C CA . VAL A 1 99 ? -10.328 13.859 -2.504 1 97.12 99 VAL A CA 1
ATOM 786 C C . VAL A 1 99 ? -10.406 15.359 -2.211 1 97.12 99 VAL A C 1
ATOM 788 O O . VAL A 1 99 ? -10.93 15.766 -1.169 1 97.12 99 VAL A O 1
ATOM 791 N N . LYS A 1 100 ? -9.906 16.188 -3.164 1 96.88 100 LYS A N 1
ATOM 792 C CA . LYS A 1 100 ? -9.891 17.641 -2.988 1 96.88 100 LYS A CA 1
ATOM 793 C C . LYS A 1 100 ? -11.312 18.188 -2.879 1 96.88 100 LYS A C 1
ATOM 795 O O . LYS A 1 100 ? -11.609 18.969 -1.971 1 96.88 100 LYS A O 1
ATOM 800 N N . LEU A 1 101 ? -12.156 17.734 -3.732 1 96.38 101 LEU A N 1
ATOM 801 C CA . LEU A 1 101 ? -13.531 18.219 -3.758 1 96.38 101 LEU A CA 1
ATOM 802 C C . LEU A 1 101 ? -14.273 17.812 -2.49 1 96.38 101 LEU A C 1
ATOM 804 O O . LEU A 1 101 ? -14.93 18.641 -1.858 1 96.38 101 LEU A O 1
ATOM 808 N N . GLU A 1 102 ? -14.141 16.594 -2.137 1 96.5 102 GLU A N 1
ATOM 809 C CA . GLU A 1 102 ? -14.898 16.078 -1 1 96.5 102 GLU A CA 1
ATOM 810 C C . GLU A 1 102 ? -14.367 16.641 0.317 1 96.5 102 GLU A C 1
ATOM 812 O O . GLU A 1 102 ? -15.117 16.781 1.283 1 96.5 102 GLU A O 1
ATOM 817 N N . MET A 1 103 ? -13.062 16.938 0.377 1 97.12 103 MET A N 1
ATOM 818 C CA . MET A 1 103 ? -12.531 17.609 1.559 1 97.12 103 MET A CA 1
ATOM 819 C C . MET A 1 103 ? -13.141 18.984 1.721 1 97.12 103 MET A C 1
ATOM 821 O O . MET A 1 103 ? -13.461 19.406 2.836 1 97.12 103 MET A O 1
ATOM 825 N N . GLN A 1 104 ? -13.242 19.719 0.621 1 96.62 104 GLN A N 1
ATOM 826 C CA . GLN A 1 104 ? -13.875 21.031 0.667 1 96.62 104 GLN A CA 1
ATOM 827 C C . GLN A 1 104 ? -15.32 20.922 1.147 1 96.62 104 GLN A C 1
ATOM 829 O O . GLN A 1 104 ? -15.758 21.703 1.991 1 96.62 104 GLN A O 1
ATOM 834 N N . ASP A 1 105 ? -16.016 19.906 0.618 1 96.75 105 ASP A N 1
ATOM 835 C CA . ASP A 1 105 ? -17.391 19.672 1.062 1 96.75 105 ASP A CA 1
ATOM 836 C C . ASP A 1 105 ? -17.438 19.359 2.557 1 96.75 105 ASP A C 1
ATOM 838 O O . ASP A 1 105 ? -18.344 19.797 3.26 1 96.75 105 ASP A O 1
ATOM 842 N N . PHE A 1 106 ? -16.516 18.656 3.025 1 97.69 106 PHE A N 1
ATOM 843 C CA . PHE A 1 106 ? -16.422 18.25 4.426 1 97.69 106 PHE A CA 1
ATOM 844 C C . PHE A 1 106 ? -16.266 19.469 5.332 1 97.69 106 PHE A C 1
ATOM 846 O O . PHE A 1 106 ? -16.938 19.578 6.363 1 97.69 106 PHE A O 1
ATOM 853 N N . PHE A 1 107 ? -15.398 20.453 4.961 1 96.88 107 PHE A N 1
ATOM 854 C CA . PHE A 1 107 ? -15.18 21.641 5.773 1 96.88 107 PHE A CA 1
ATOM 855 C C . PHE A 1 107 ? -16.344 22.625 5.633 1 96.88 107 PHE A C 1
ATOM 857 O O . PHE A 1 107 ? -16.484 23.547 6.43 1 96.88 107 PHE A O 1
ATOM 864 N N . ASN A 1 108 ? -17.172 22.391 4.664 1 95.56 108 ASN A N 1
ATOM 865 C CA . ASN A 1 108 ? -18.328 23.25 4.465 1 95.56 108 ASN A CA 1
ATOM 866 C C . ASN A 1 108 ? -19.578 22.688 5.117 1 95.56 108 ASN A C 1
ATOM 868 O O . ASN A 1 108 ? -20.672 23.219 4.957 1 95.56 108 ASN A O 1
ATOM 872 N N . LEU A 1 109 ? -19.422 21.625 5.797 1 95.81 109 LEU A N 1
ATOM 873 C CA . LEU A 1 109 ? -20.547 21.078 6.559 1 95.81 109 LEU A CA 1
ATOM 874 C C . LEU A 1 109 ? -21.062 22.109 7.559 1 95.81 109 LEU A C 1
ATOM 876 O O . LEU A 1 109 ? -20.297 22.938 8.062 1 95.81 109 LEU A O 1
ATOM 880 N N . PRO A 1 110 ? -22.391 22.016 7.863 1 94.81 110 PRO A N 1
ATOM 881 C CA . PRO A 1 110 ? -22.922 22.844 8.953 1 94.81 110 PRO A CA 1
ATOM 882 C C . PRO A 1 110 ? -22.281 22.516 10.297 1 94.81 110 PRO A C 1
ATOM 884 O O . PRO A 1 110 ? -21.875 21.375 10.531 1 94.81 110 PRO A O 1
ATOM 887 N N . MET A 1 111 ? -22.266 23.531 11.141 1 92.75 111 MET A N 1
ATOM 888 C CA . MET A 1 111 ? -21.625 23.375 12.445 1 92.75 111 MET A CA 1
ATOM 889 C C . MET A 1 111 ? -22.25 22.219 13.219 1 92.75 111 MET A C 1
ATOM 891 O O . MET A 1 111 ? -21.562 21.516 13.961 1 92.75 111 MET A O 1
ATOM 895 N N . SER A 1 112 ? -23.562 22 13.07 1 94.19 112 SER A N 1
ATOM 896 C CA . SER A 1 112 ? -24.234 20.906 13.758 1 94.19 112 SER A CA 1
ATOM 897 C C . SER A 1 112 ? -23.641 19.547 13.383 1 94.19 112 SER A C 1
ATOM 899 O O . SER A 1 112 ? -23.547 18.656 14.219 1 94.19 112 SER A O 1
ATOM 901 N N . GLU A 1 113 ? -23.172 19.406 12.133 1 94.38 113 GLU A N 1
ATOM 902 C CA . GLU A 1 113 ? -22.547 18.172 11.672 1 94.38 113 GLU A CA 1
ATOM 903 C C . GLU A 1 113 ? -21.078 18.094 12.109 1 94.38 113 GLU A C 1
ATOM 905 O O . GLU A 1 113 ? -20.609 17.031 12.516 1 94.38 113 GLU A O 1
ATOM 910 N N . LYS A 1 114 ? -20.391 19.219 12.086 1 94.44 114 LYS A N 1
ATOM 911 C CA . LYS A 1 114 ? -18.984 19.25 12.484 1 94.44 114 LYS A CA 1
ATOM 912 C C . LYS A 1 114 ? -18.844 18.938 13.969 1 94.44 114 LYS A C 1
ATOM 914 O O . LYS A 1 114 ? -17.859 18.297 14.383 1 94.44 114 LYS A O 1
ATOM 919 N N . ARG A 1 115 ? -19.766 19.312 14.773 1 92.62 115 ARG A N 1
ATOM 920 C CA . ARG A 1 115 ? -19.719 19.125 16.219 1 92.62 115 ARG A CA 1
ATOM 921 C C . ARG A 1 115 ? -19.719 17.641 16.578 1 92.62 115 ARG A C 1
ATOM 923 O O . ARG A 1 115 ? -19.141 17.25 17.578 1 92.62 115 ARG A O 1
ATOM 930 N N . LYS A 1 116 ? -20.25 16.797 15.727 1 93.75 116 LYS A N 1
ATOM 931 C CA . LYS A 1 116 ? -20.281 15.359 15.953 1 93.75 116 LYS A CA 1
ATOM 932 C C . LYS A 1 116 ? -18.875 14.766 15.867 1 93.75 116 LYS A C 1
ATOM 934 O O . LYS A 1 116 ? -18.625 13.672 16.375 1 93.75 116 LYS A O 1
ATOM 939 N N . LEU A 1 117 ? -18.016 15.484 15.188 1 95.12 117 LEU A N 1
ATOM 940 C CA . LEU A 1 117 ? -16.672 15 14.945 1 95.12 117 LEU A CA 1
ATOM 941 C C . LEU A 1 117 ? -15.641 15.891 15.641 1 95.12 117 LEU A C 1
ATOM 943 O O . LEU A 1 117 ? -14.469 15.914 15.258 1 95.12 117 LEU A O 1
ATOM 947 N N . TRP A 1 118 ? -16.094 16.609 16.641 1 91.56 118 TRP A N 1
ATOM 948 C CA . TRP A 1 118 ? -15.234 17.578 17.328 1 91.56 118 TRP A CA 1
ATOM 949 C C . TRP A 1 118 ? -14.344 16.891 18.344 1 91.56 118 TRP A C 1
ATOM 951 O O . TRP A 1 118 ? -14.688 15.812 18.859 1 91.56 118 TRP A O 1
ATOM 961 N N . GLN A 1 119 ? -13.234 17.484 18.531 1 91.06 119 GLN A N 1
ATOM 962 C CA . GLN A 1 119 ? -12.344 17.016 19.578 1 91.06 119 GLN A CA 1
ATOM 963 C C . GLN A 1 119 ? -13.023 17.062 20.938 1 91.06 119 GLN A C 1
ATOM 965 O O . GLN A 1 119 ? -14.039 17.75 21.109 1 91.06 119 GLN A O 1
ATOM 970 N N . SER A 1 120 ? -12.5 16.234 21.891 1 85.25 120 SER A N 1
ATOM 971 C CA . SER A 1 120 ? -12.891 16.281 23.297 1 85.25 120 SER A CA 1
ATOM 972 C C . SER A 1 120 ? -11.695 16.594 24.188 1 85.25 120 SER A C 1
ATOM 974 O O . SER A 1 120 ? -10.547 16.5 23.75 1 85.25 120 SER A O 1
ATOM 976 N N . PRO A 1 121 ? -11.945 17.031 25.344 1 78.44 121 PRO A N 1
ATOM 977 C CA . PRO A 1 121 ? -10.828 17.312 26.25 1 78.44 121 PRO A CA 1
ATOM 978 C C . PRO A 1 121 ? -9.906 16.109 26.453 1 78.44 121 PRO A C 1
ATOM 980 O O . PRO A 1 121 ? -8.742 16.281 26.812 1 78.44 121 PRO A O 1
ATOM 983 N N . GLN A 1 122 ? -10.414 14.992 26.156 1 78.94 122 GLN A N 1
ATOM 984 C CA . GLN A 1 122 ? -9.648 13.773 26.391 1 78.94 122 GLN A CA 1
ATOM 985 C C . GLN A 1 122 ? -8.914 13.336 25.125 1 78.94 122 GLN A C 1
ATOM 987 O O . GLN A 1 122 ? -7.945 12.578 25.203 1 78.94 122 GLN A O 1
ATOM 992 N N . HIS A 1 123 ? -9.414 13.828 24 1 83.38 123 HIS A N 1
ATOM 993 C CA . HIS A 1 123 ? -8.859 13.359 22.75 1 83.38 123 HIS A CA 1
ATOM 994 C C . HIS A 1 123 ? -8.641 14.516 21.766 1 83.38 123 HIS A C 1
ATOM 996 O O . HIS A 1 123 ? -9.594 15.211 21.422 1 83.38 123 HIS A O 1
ATOM 1002 N N . MET A 1 124 ? -7.469 14.57 21.297 1 87.31 124 MET A N 1
ATOM 1003 C CA . MET A 1 124 ? -7.121 15.672 20.406 1 87.31 124 MET A CA 1
ATOM 1004 C C . MET A 1 124 ? -7.648 15.422 19 1 87.31 124 MET A C 1
ATOM 1006 O O . MET A 1 124 ? -7.746 16.359 18.188 1 87.31 124 MET A O 1
ATOM 1010 N N . GLU A 1 125 ? -8.031 14.195 18.703 1 92.75 125 GLU A N 1
ATOM 1011 C CA . GLU A 1 125 ? -8.492 13.883 17.359 1 92.75 125 GLU A CA 1
ATOM 1012 C C . GLU A 1 125 ? -9.875 14.484 17.094 1 92.75 125 GLU A C 1
ATOM 1014 O O . GLU A 1 125 ? -10.711 14.555 18 1 92.75 125 GLU A O 1
ATOM 1019 N N . GLY A 1 126 ? -10.125 14.828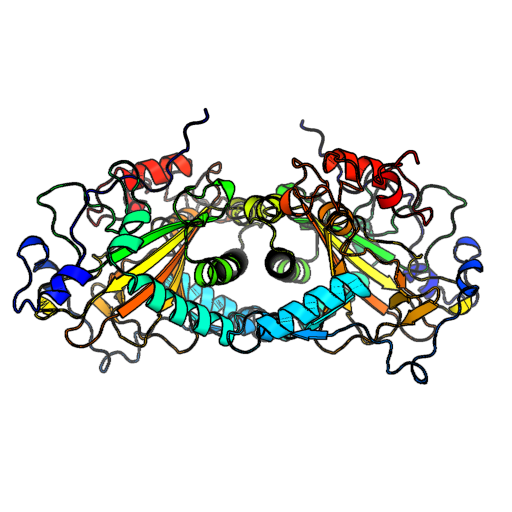 15.883 1 94.81 126 GLY A N 1
ATOM 1020 C CA . GLY A 1 126 ? -11.352 15.484 15.461 1 94.81 126 GLY A CA 1
ATOM 1021 C C . GLY A 1 126 ? -11.133 16.906 14.969 1 94.81 126 GLY A C 1
ATOM 1022 O O . GLY A 1 126 ? -10 17.297 14.703 1 94.81 126 GLY A O 1
ATOM 1023 N N . PHE A 1 127 ? -12.289 17.641 14.812 1 95.25 127 PHE A N 1
ATOM 1024 C CA . PHE A 1 127 ? -12.227 19.062 14.453 1 95.25 127 PHE A CA 1
ATOM 1025 C C . PHE A 1 127 ? -11.703 19.891 15.617 1 95.25 127 PHE A C 1
ATOM 1027 O O . PHE A 1 127 ? -12.039 19.625 16.781 1 95.25 127 PHE A O 1
ATOM 1034 N N . GLY A 1 128 ? -10.938 20.891 15.336 1 91.94 128 GLY A N 1
ATOM 1035 C CA . GLY A 1 128 ? -10.43 21.781 16.359 1 91.94 128 GLY A CA 1
ATOM 1036 C C . GLY A 1 128 ? -9.016 22.25 16.078 1 91.94 128 GLY A C 1
ATOM 1037 O O . GLY A 1 128 ? -8.672 22.578 14.938 1 91.94 128 GLY A O 1
ATOM 1038 N N . GLN A 1 129 ? -8.297 22.5 17.109 1 86.62 129 GLN A N 1
ATOM 1039 C CA . GLN A 1 129 ? -6.875 22.797 17.031 1 86.62 129 GLN A CA 1
ATOM 1040 C C . GLN A 1 129 ? -6.059 21.844 17.906 1 86.62 129 GLN A C 1
ATOM 1042 O O . GLN A 1 129 ? -6.582 21.266 18.859 1 86.62 129 GLN A O 1
ATOM 1047 N N . ALA A 1 130 ? -4.883 21.703 17.516 1 80.94 130 ALA A N 1
ATOM 1048 C CA . ALA A 1 130 ? -4.012 20.781 18.234 1 80.94 130 ALA A CA 1
ATOM 1049 C C . ALA A 1 130 ? -3.035 21.531 19.141 1 80.94 130 ALA A C 1
ATOM 1051 O O . ALA A 1 130 ? -2.684 22.688 18.859 1 80.94 130 ALA A O 1
ATOM 1052 N N . PHE A 1 131 ? -2.67 20.953 20.281 1 78.81 131 PHE A N 1
ATOM 1053 C CA . PHE A 1 131 ? -1.58 21.359 21.156 1 78.81 131 PHE A CA 1
ATOM 1054 C C . PHE A 1 131 ? -1.924 22.656 21.875 1 78.81 131 PHE A C 1
ATOM 1056 O O . PHE A 1 131 ? -1.051 23.5 22.109 1 78.81 131 PHE A O 1
ATOM 1063 N N . VAL A 1 132 ? -3.186 22.922 22.062 1 84.56 132 VAL A N 1
ATOM 1064 C CA . VAL A 1 132 ? -3.598 24.031 22.922 1 84.56 132 VAL A CA 1
ATOM 1065 C C . VAL A 1 132 ? -3.67 23.562 24.375 1 84.56 132 VAL A C 1
ATOM 1067 O O . VAL A 1 132 ? -4.559 22.797 24.75 1 84.56 132 VAL A O 1
ATOM 1070 N N . ILE A 1 133 ? -2.748 24.078 25.203 1 80.88 133 ILE A N 1
ATOM 1071 C CA . ILE A 1 133 ? -2.623 23.5 26.531 1 80.88 133 ILE A CA 1
ATOM 1072 C C . ILE A 1 133 ? -3.012 24.531 27.594 1 80.88 133 ILE A C 1
ATOM 1074 O O . ILE A 1 133 ? -3.205 24.188 28.766 1 80.88 133 ILE A O 1
ATOM 1078 N N . SER A 1 134 ? -3.066 25.797 27.172 1 82.44 134 SER A N 1
ATOM 1079 C CA . SER A 1 134 ? -3.441 26.828 28.141 1 82.44 134 SER A CA 1
ATOM 1080 C C . SER A 1 134 ? -4.402 27.844 27.531 1 82.44 134 SER A C 1
ATOM 1082 O O . SER A 1 134 ? -4.438 28.016 26.312 1 82.44 134 SER A O 1
ATOM 1084 N N . ALA A 1 135 ? -5.098 28.469 28.422 1 83.69 135 ALA A N 1
ATOM 1085 C CA . ALA A 1 135 ? -6.109 29.438 28 1 83.69 135 ALA A CA 1
ATOM 1086 C C . ALA A 1 135 ? -5.465 30.703 27.438 1 83.69 135 ALA A C 1
ATOM 1088 O O . ALA A 1 135 ? -6.062 31.406 26.625 1 83.69 135 ALA A O 1
ATOM 1089 N N . ASP A 1 136 ? -4.246 30.953 27.844 1 84.75 136 ASP A N 1
ATOM 1090 C CA . ASP A 1 136 ? -3.59 32.188 27.422 1 84.75 136 ASP A CA 1
ATOM 1091 C C . ASP A 1 136 ? -2.695 31.969 26.203 1 84.75 136 ASP A C 1
ATOM 1093 O O . ASP A 1 136 ? -2.137 32.906 25.656 1 84.75 136 ASP A O 1
ATOM 1097 N N . GLN A 1 137 ? -2.678 30.781 25.75 1 87.38 137 GLN A N 1
ATOM 1098 C CA . GLN A 1 137 ? -1.839 30.438 24.594 1 87.38 137 GLN A CA 1
ATOM 1099 C C . GLN A 1 137 ? -2.357 31.094 23.328 1 87.38 137 GLN A C 1
ATOM 1101 O O . GLN A 1 137 ? -3.568 31.141 23.094 1 87.38 137 GLN A O 1
ATOM 1106 N N . LYS A 1 138 ? -1.412 31.672 22.562 1 90.19 138 LYS A N 1
ATOM 1107 C CA . LYS A 1 138 ? -1.789 32.188 21.25 1 90.19 138 LYS A CA 1
ATOM 1108 C C . LYS A 1 138 ? -2.225 31.062 20.312 1 90.19 138 LYS A C 1
ATOM 1110 O O . LYS A 1 138 ? -1.682 29.953 20.375 1 90.19 138 LYS A O 1
ATOM 1115 N N . LEU A 1 139 ? -3.166 31.375 19.5 1 93.19 139 LEU A N 1
ATOM 1116 C CA . LEU A 1 139 ? -3.779 30.359 18.641 1 93.19 139 LEU A CA 1
ATOM 1117 C C . LEU A 1 139 ? -3.391 30.578 17.188 1 93.19 139 LEU A C 1
ATOM 1119 O O . LEU A 1 139 ? -3.076 31.688 16.781 1 93.19 139 LEU A O 1
ATOM 1123 N N . ASP A 1 140 ? -3.381 29.516 16.453 1 94.12 140 ASP A N 1
ATOM 1124 C CA . ASP A 1 140 ? -3.205 29.547 15.008 1 94.12 140 ASP A CA 1
ATOM 1125 C C . ASP A 1 140 ? -4.504 29.938 14.305 1 94.12 140 ASP A C 1
ATOM 1127 O O . ASP A 1 140 ? -5.594 29.625 14.781 1 94.12 140 ASP A O 1
ATOM 1131 N N . TRP A 1 141 ? -4.402 30.688 13.195 1 95.5 141 TRP A N 1
ATOM 1132 C CA . TRP A 1 141 ? -5.562 31.062 12.391 1 95.5 141 TRP A CA 1
ATOM 1133 C C . TRP A 1 141 ? -5.93 29.938 11.414 1 95.5 141 TRP A C 1
ATOM 1135 O O . TRP A 1 141 ? -5.645 30.031 10.219 1 95.5 141 TRP A O 1
ATOM 1145 N N . GLY A 1 142 ? -6.574 28.953 11.883 1 95.69 142 GLY A N 1
ATOM 1146 C CA . GLY A 1 142 ? -6.984 27.828 11.062 1 95.69 142 GLY A CA 1
ATOM 1147 C C . GLY A 1 142 ? -7.812 26.797 11.828 1 95.69 142 GLY A C 1
ATOM 1148 O O . GLY A 1 142 ? -7.875 26.844 13.055 1 95.69 142 GLY A O 1
ATOM 1149 N N . ASP A 1 143 ? -8.539 26 11.141 1 95.56 143 ASP A N 1
ATOM 1150 C CA . ASP A 1 143 ? -9.266 24.844 11.641 1 95.56 143 ASP A CA 1
ATOM 1151 C C . ASP A 1 143 ? -8.656 23.547 11.125 1 95.56 143 ASP A C 1
ATOM 1153 O O . ASP A 1 143 ? -8.258 23.453 9.961 1 95.56 143 ASP A O 1
ATOM 1157 N N . LEU A 1 144 ? -8.57 22.625 12.008 1 96 144 LEU A N 1
ATOM 1158 C CA . LEU A 1 144 ? -7.957 21.344 11.641 1 96 144 LEU A CA 1
ATOM 1159 C C . LEU A 1 144 ? -8.906 20.188 11.914 1 96 144 LEU A C 1
ATOM 1161 O O . LEU A 1 144 ? -9.789 20.297 12.773 1 96 144 LEU A O 1
ATOM 1165 N N . PHE A 1 145 ? -8.836 19.156 11.18 1 96.94 145 PHE A N 1
ATOM 1166 C CA . PHE A 1 145 ? -9.406 17.844 11.469 1 96.94 145 PHE A CA 1
ATOM 1167 C C . PHE A 1 145 ? -8.328 16.766 11.5 1 96.94 145 PHE A C 1
ATOM 1169 O O . PHE A 1 145 ? -7.688 16.5 10.484 1 96.94 145 PHE A O 1
ATOM 1176 N N . TYR A 1 146 ? -8.125 16.203 12.633 1 95.5 146 TYR A N 1
ATOM 1177 C CA . TYR A 1 146 ? -7.039 15.258 12.867 1 95.5 146 TYR A CA 1
ATOM 1178 C C . TYR A 1 146 ? -7.586 13.875 13.195 1 95.5 146 TYR A C 1
ATOM 1180 O O . TYR A 1 146 ? -8.562 13.75 13.945 1 95.5 146 TYR A O 1
ATOM 1188 N N . MET A 1 147 ? -6.992 12.836 12.609 1 95.44 147 MET A N 1
ATOM 1189 C CA . MET A 1 147 ? -7.449 11.492 12.945 1 95.44 147 MET A CA 1
ATOM 1190 C C . MET A 1 147 ? -6.367 10.453 12.641 1 95.44 147 MET A C 1
ATOM 1192 O O . MET A 1 147 ? -5.52 10.68 11.773 1 95.44 147 MET A O 1
ATOM 1196 N N . THR A 1 148 ? -6.426 9.359 13.375 1 94.94 148 THR A N 1
ATOM 1197 C CA . THR A 1 148 ? -5.684 8.156 13.008 1 94.94 148 THR A CA 1
ATOM 1198 C C . THR A 1 148 ? -6.383 7.414 11.875 1 94.94 148 THR A C 1
ATOM 1200 O O . THR A 1 148 ? -7.594 7.191 11.922 1 94.94 148 THR A O 1
ATOM 1203 N N . THR A 1 149 ? -5.621 7.043 10.875 1 95.75 149 THR A N 1
ATOM 1204 C CA . THR A 1 149 ? -6.238 6.395 9.719 1 95.75 149 THR A CA 1
ATOM 1205 C C . THR A 1 149 ? -5.816 4.93 9.633 1 95.75 149 THR A C 1
ATOM 1207 O O . THR A 1 149 ? -6.598 4.078 9.203 1 95.75 149 THR A O 1
ATOM 1210 N N . LEU A 1 150 ? -4.586 4.578 9.961 1 94.38 150 LEU A N 1
ATOM 1211 C CA . LEU A 1 150 ? -4.07 3.215 10 1 94.38 150 LEU A CA 1
ATOM 1212 C C . LEU A 1 150 ? -3.166 3.014 11.211 1 94.38 150 LEU A C 1
ATOM 1214 O O . LEU A 1 150 ? -2.496 3.951 11.656 1 94.38 150 LEU A O 1
ATOM 1218 N N . PRO A 1 151 ? -3.166 1.81 11.703 1 92.12 151 PRO A N 1
ATOM 1219 C CA . PRO A 1 151 ? -4.035 0.678 11.367 1 92.12 151 PRO A CA 1
ATOM 1220 C C . PRO A 1 151 ? -5.492 0.917 11.75 1 92.12 151 PRO A C 1
ATOM 1222 O O . PRO A 1 151 ? -5.781 1.768 12.602 1 92.12 151 PRO A O 1
ATOM 1225 N N . THR A 1 152 ? -6.371 0.155 11.211 1 90.12 152 THR A N 1
ATOM 1226 C CA . THR A 1 152 ? -7.809 0.339 11.375 1 90.12 152 THR A CA 1
ATOM 1227 C C . THR A 1 152 ? -8.211 0.184 12.836 1 90.12 152 THR A C 1
ATOM 1229 O O . THR A 1 152 ? -9.078 0.905 13.328 1 90.12 152 THR A O 1
ATOM 1232 N N . HIS A 1 153 ? -7.57 -0.726 13.523 1 86.69 153 HIS A N 1
ATOM 1233 C CA . HIS A 1 153 ? -7.945 -0.996 14.906 1 86.69 153 HIS A CA 1
ATOM 1234 C C . HIS A 1 153 ? -7.527 0.146 15.828 1 86.69 153 HIS A C 1
ATOM 1236 O O . HIS A 1 153 ? -7.953 0.207 16.984 1 86.69 153 HIS A O 1
ATOM 1242 N N . SER A 1 154 ? -6.719 1.082 15.32 1 88.88 154 SER A N 1
ATOM 1243 C CA . SER A 1 154 ? -6.242 2.207 16.125 1 88.88 154 SER A CA 1
ATOM 1244 C C . SER A 1 154 ? -7.121 3.438 15.914 1 88.88 154 SER A C 1
ATOM 1246 O O . SER A 1 154 ? -6.922 4.465 16.562 1 88.88 154 SER A O 1
ATOM 1248 N N . ARG A 1 155 ? -8.133 3.33 15.039 1 91.12 155 ARG A N 1
ATOM 1249 C CA . ARG A 1 155 ? -9.008 4.461 14.75 1 91.12 155 ARG A CA 1
ATOM 1250 C C . ARG A 1 155 ? -9.906 4.766 15.945 1 91.12 155 ARG A C 1
ATOM 1252 O O . ARG A 1 155 ? -10.398 3.854 16.609 1 91.12 155 ARG A O 1
ATOM 1259 N N . MET A 1 156 ? -10.156 6.047 16.172 1 90.31 156 MET A N 1
ATOM 1260 C CA . MET A 1 156 ? -11.219 6.414 17.109 1 90.31 156 MET A CA 1
ATOM 1261 C C . MET A 1 156 ? -12.586 6.055 16.547 1 90.31 156 MET A C 1
ATOM 1263 O O . MET A 1 156 ? -12.938 6.484 15.445 1 90.31 156 MET A O 1
ATOM 1267 N N . PRO A 1 157 ? -13.391 5.336 17.234 1 86.25 157 PRO A N 1
ATOM 1268 C CA . PRO A 1 157 ? -14.656 4.816 16.703 1 86.25 157 PRO A CA 1
ATOM 1269 C C . PRO A 1 157 ? -15.602 5.918 16.25 1 86.25 157 PRO A C 1
ATOM 1271 O O . PRO A 1 157 ? -16.422 5.703 15.344 1 86.25 157 PRO A O 1
ATOM 1274 N N . HIS A 1 158 ? -15.5 7.086 16.828 1 87.81 158 HIS A N 1
ATOM 1275 C CA . HIS A 1 158 ? -16.484 8.117 16.531 1 87.81 158 HIS A CA 1
ATOM 1276 C C . HIS A 1 158 ? -15.977 9.062 15.445 1 87.81 158 HIS A C 1
ATOM 1278 O O . HIS A 1 158 ? -16.625 10.07 15.141 1 87.81 158 HIS A O 1
ATOM 1284 N N . LEU A 1 159 ? -14.898 8.781 14.836 1 92.94 159 LEU A N 1
ATOM 1285 C CA . LEU A 1 159 ? -14.344 9.695 13.836 1 92.94 159 LEU A CA 1
ATOM 1286 C C . LEU A 1 159 ? -14.391 9.07 12.445 1 92.94 159 LEU A C 1
ATOM 1288 O O . LEU A 1 159 ? -15.43 9.078 11.789 1 92.94 159 LEU A O 1
ATOM 1292 N N . PHE A 1 160 ? -13.453 8.281 11.984 1 92.25 160 PHE A N 1
ATOM 1293 C CA . PHE A 1 160 ? -13.375 7.793 10.617 1 92.25 160 PHE A CA 1
ATOM 1294 C C . PHE A 1 160 ? -14.648 7.055 10.227 1 92.25 160 PHE A C 1
ATOM 1296 O O . PHE A 1 160 ? -15.242 7.34 9.188 1 92.25 160 PHE A O 1
ATOM 1303 N N . PRO A 1 161 ? -15.18 6.219 11.07 1 87.38 161 PRO A N 1
ATOM 1304 C CA . PRO A 1 161 ? -16.375 5.477 10.688 1 87.38 161 PRO A CA 1
ATOM 1305 C C . PRO A 1 161 ? -17.609 6.371 10.555 1 87.38 161 PRO A C 1
ATOM 1307 O O . PRO A 1 161 ? -18.609 5.973 9.938 1 87.38 161 PRO A O 1
ATOM 1310 N N . GLN A 1 162 ? -17.5 7.578 11.141 1 90.31 162 GLN A N 1
ATOM 1311 C CA . GLN A 1 162 ? -18.672 8.445 11.18 1 90.31 162 GLN A CA 1
ATOM 1312 C C . GLN A 1 162 ? -18.578 9.547 10.125 1 90.31 162 GLN A C 1
ATOM 1314 O O . GLN A 1 162 ? -19.469 10.391 10.016 1 90.31 162 GLN A O 1
ATOM 1319 N N . LEU A 1 163 ? -17.562 9.516 9.32 1 94.56 163 LEU A N 1
ATOM 1320 C CA . LEU A 1 163 ? -17.422 10.484 8.234 1 94.56 163 LEU A CA 1
ATOM 1321 C C . LEU A 1 163 ? -18.547 10.312 7.219 1 94.56 163 LEU A C 1
ATOM 1323 O O . LEU A 1 163 ? -19.078 9.211 7.055 1 94.56 163 LEU A O 1
ATOM 1327 N N . PRO A 1 164 ? -18.906 11.414 6.512 1 92.62 164 PRO A N 1
ATOM 1328 C CA . PRO A 1 164 ? -19.859 11.242 5.414 1 92.62 164 PRO A CA 1
ATOM 1329 C C . PRO A 1 164 ? -19.422 10.156 4.426 1 92.62 164 PRO A C 1
ATOM 1331 O O . PRO A 1 164 ? -18.25 10.094 4.047 1 92.62 164 PRO A O 1
ATOM 1334 N N . LEU A 1 165 ? -20.344 9.391 3.949 1 88 165 LEU A N 1
ATOM 1335 C CA . LEU A 1 165 ? -20.078 8.148 3.238 1 88 165 LEU A CA 1
ATOM 1336 C C . LEU A 1 165 ? -19.234 8.406 1.991 1 88 165 LEU A C 1
ATOM 1338 O O . LEU A 1 165 ? -18.219 7.742 1.769 1 88 165 LEU A O 1
ATOM 1342 N N . PRO A 1 166 ? -19.609 9.383 1.106 1 88.31 166 PRO A N 1
ATOM 1343 C CA . PRO A 1 166 ? -18.766 9.547 -0.081 1 88.31 166 PRO A CA 1
ATOM 1344 C C . PRO A 1 166 ? -17.312 9.883 0.264 1 88.31 166 PRO A C 1
ATOM 1346 O O . PRO A 1 166 ? -16.391 9.375 -0.38 1 88.31 166 PRO A O 1
ATOM 1349 N N . PHE A 1 167 ? -17.172 10.703 1.307 1 95.31 167 PHE A N 1
ATOM 1350 C CA . PHE A 1 167 ? -15.82 11.117 1.701 1 95.31 167 PHE A CA 1
ATOM 1351 C C . PHE A 1 167 ? -15.086 9.969 2.377 1 95.31 167 PHE A C 1
ATOM 1353 O O . PHE A 1 167 ? -13.898 9.75 2.121 1 95.31 167 PHE A O 1
ATOM 1360 N N . ARG A 1 168 ? -15.781 9.195 3.191 1 93.81 168 ARG A N 1
ATOM 1361 C CA . ARG A 1 168 ? -15.195 8.055 3.883 1 93.81 168 ARG A CA 1
ATOM 1362 C C . ARG A 1 168 ? -14.68 7.016 2.889 1 93.81 168 ARG A C 1
ATOM 1364 O O . ARG A 1 168 ? -13.57 6.504 3.037 1 93.81 168 ARG A O 1
ATOM 1371 N N . ASP A 1 169 ? -15.453 6.723 1.854 1 91.75 169 ASP A N 1
ATOM 1372 C CA . ASP A 1 169 ? -15.078 5.746 0.834 1 91.75 169 ASP A CA 1
ATOM 1373 C C . ASP A 1 169 ? -13.844 6.203 0.063 1 91.75 169 ASP A C 1
ATOM 1375 O O . ASP A 1 169 ? -12.953 5.402 -0.223 1 91.75 169 ASP A O 1
ATOM 1379 N N . THR A 1 170 ? -13.836 7.453 -0.265 1 94.75 170 THR A N 1
ATOM 1380 C CA . THR A 1 170 ? -12.711 8.023 -0.998 1 94.75 170 THR A CA 1
ATOM 1381 C C . THR A 1 170 ? -11.445 8.008 -0.146 1 94.75 170 THR A C 1
ATOM 1383 O O . THR A 1 170 ? -10.375 7.629 -0.624 1 94.75 170 THR A O 1
ATOM 1386 N N . LEU A 1 171 ? -11.586 8.328 1.148 1 96.38 171 LEU A N 1
ATOM 1387 C CA . LEU A 1 171 ? -10.438 8.383 2.047 1 96.38 171 LEU A CA 1
ATOM 1388 C C . LEU A 1 171 ? -9.875 6.984 2.291 1 96.38 171 LEU A C 1
ATOM 1390 O O . LEU A 1 171 ? -8.664 6.82 2.459 1 96.38 171 LEU A O 1
ATOM 1394 N N . GLU A 1 172 ? -10.758 6.016 2.287 1 94.06 172 GLU A N 1
ATOM 1395 C CA . GLU A 1 172 ? -10.305 4.637 2.457 1 94.06 172 GLU A CA 1
ATOM 1396 C C . GLU A 1 172 ? -9.305 4.246 1.376 1 94.06 172 GLU A C 1
ATOM 1398 O O . GLU A 1 172 ? -8.289 3.609 1.664 1 94.06 172 GLU A O 1
ATOM 1403 N N . ILE A 1 173 ? -9.562 4.637 0.191 1 94.38 173 ILE A N 1
ATOM 1404 C CA . ILE A 1 173 ? -8.68 4.34 -0.927 1 94.38 173 ILE A CA 1
ATOM 1405 C C . ILE A 1 173 ? -7.434 5.223 -0.849 1 94.38 173 ILE A C 1
ATOM 1407 O O . ILE A 1 173 ? -6.309 4.738 -1.017 1 94.38 173 ILE A O 1
ATOM 1411 N N . TYR A 1 174 ? -7.648 6.469 -0.526 1 97.44 174 TYR A N 1
ATOM 1412 C CA . TYR A 1 174 ? -6.574 7.453 -0.471 1 97.44 174 TYR A CA 1
ATOM 1413 C C . TYR A 1 174 ? -5.539 7.07 0.58 1 97.44 174 TYR A C 1
ATOM 1415 O O . TYR A 1 174 ? -4.332 7.156 0.334 1 97.44 174 TYR A O 1
ATOM 1423 N N . LEU A 1 175 ? -5.977 6.656 1.739 1 97.12 175 LEU A N 1
ATOM 1424 C CA . LEU A 1 175 ? -5.051 6.391 2.838 1 97.12 175 LEU A CA 1
ATOM 1425 C C . LEU A 1 175 ? -4.156 5.199 2.521 1 97.12 175 LEU A C 1
ATOM 1427 O O . LEU A 1 175 ? -2.988 5.172 2.922 1 97.12 175 LEU A O 1
ATOM 1431 N N . TRP A 1 176 ? -4.621 4.223 1.816 1 95.5 176 TRP A N 1
ATOM 1432 C CA . TRP A 1 176 ? -3.801 3.084 1.416 1 95.5 176 TRP A CA 1
ATOM 1433 C C . TRP A 1 176 ? -2.75 3.5 0.392 1 95.5 176 TRP A C 1
ATOM 1435 O O . TRP A 1 176 ? -1.608 3.037 0.443 1 95.5 176 TRP A O 1
ATOM 1445 N N . ASN A 1 177 ? -3.148 4.309 -0.506 1 97.06 177 ASN A N 1
ATOM 1446 C CA . ASN A 1 177 ? -2.184 4.836 -1.466 1 97.06 177 ASN A CA 1
ATOM 1447 C C . ASN A 1 177 ? -1.079 5.629 -0.773 1 97.06 177 ASN A C 1
ATOM 1449 O O . ASN A 1 177 ? 0.091 5.527 -1.146 1 97.06 177 ASN A O 1
ATOM 1453 N N . MET A 1 178 ? -1.496 6.426 0.226 1 98.31 178 MET A N 1
ATOM 1454 C CA . MET A 1 178 ? -0.505 7.188 0.984 1 98.31 178 MET A CA 1
ATOM 1455 C C . MET A 1 178 ? 0.47 6.254 1.692 1 98.31 178 MET A C 1
ATOM 1457 O O . MET A 1 178 ? 1.679 6.492 1.689 1 98.31 178 MET A O 1
ATOM 1461 N N . LYS A 1 179 ? -0.065 5.23 2.271 1 97.94 179 LYS A N 1
ATOM 1462 C CA . LYS A 1 179 ? 0.8 4.25 2.92 1 97.94 179 LYS A CA 1
ATOM 1463 C C . LYS A 1 179 ? 1.779 3.635 1.926 1 97.94 179 LYS A C 1
ATOM 1465 O O . LYS A 1 179 ? 2.963 3.477 2.229 1 97.94 179 LYS A O 1
ATOM 1470 N N . ASN A 1 180 ? 1.271 3.281 0.807 1 97.25 180 ASN A N 1
ATOM 1471 C CA . ASN A 1 180 ? 2.123 2.68 -0.214 1 97.25 180 ASN A CA 1
ATOM 1472 C C . ASN A 1 180 ? 3.242 3.625 -0.639 1 97.25 180 ASN A C 1
ATOM 1474 O O . ASN A 1 180 ? 4.398 3.215 -0.752 1 97.25 180 ASN A O 1
ATOM 1478 N N . ILE A 1 181 ? 2.891 4.867 -0.871 1 97.81 181 ILE A N 1
ATOM 1479 C CA . ILE A 1 181 ? 3.889 5.859 -1.257 1 97.81 181 ILE A CA 1
ATOM 1480 C C . ILE A 1 181 ? 4.953 5.973 -0.167 1 97.81 181 ILE A C 1
ATOM 1482 O O . ILE A 1 181 ? 6.148 5.996 -0.46 1 97.81 181 ILE A O 1
ATOM 1486 N N . ALA A 1 182 ? 4.508 6.027 1.064 1 98.44 182 ALA A N 1
ATOM 1487 C CA . ALA A 1 182 ? 5.449 6.125 2.178 1 98.44 182 ALA A CA 1
ATOM 1488 C C . ALA A 1 182 ? 6.41 4.938 2.191 1 98.44 182 ALA A C 1
ATOM 1490 O O . ALA A 1 182 ? 7.625 5.117 2.297 1 98.44 182 ALA A O 1
ATOM 1491 N N . MET A 1 183 ? 5.91 3.771 2.008 1 96.81 183 MET A N 1
ATOM 1492 C CA . MET A 1 183 ? 6.727 2.562 2.062 1 96.81 183 MET A CA 1
ATOM 1493 C C . MET A 1 183 ? 7.707 2.514 0.894 1 96.81 183 MET A C 1
ATOM 1495 O O . MET A 1 183 ? 8.852 2.084 1.055 1 96.81 183 MET A O 1
ATOM 1499 N N . VAL A 1 184 ? 7.262 2.951 -0.263 1 96.62 184 VAL A N 1
ATOM 1500 C CA . VAL A 1 184 ? 8.117 2.973 -1.444 1 96.62 184 VAL A CA 1
ATOM 1501 C C . VAL A 1 184 ? 9.258 3.969 -1.239 1 96.62 184 VAL A C 1
ATOM 1503 O O . VAL A 1 184 ? 10.406 3.682 -1.574 1 96.62 184 VAL A O 1
ATOM 1506 N N . ILE A 1 185 ? 8.906 5.109 -0.663 1 98.12 185 ILE A N 1
ATOM 1507 C CA . ILE A 1 185 ? 9.93 6.109 -0.395 1 98.12 185 ILE A CA 1
ATOM 1508 C C . ILE A 1 185 ? 10.93 5.562 0.625 1 98.12 185 ILE A C 1
ATOM 1510 O O . ILE A 1 185 ? 12.141 5.703 0.456 1 98.12 185 ILE A O 1
ATOM 1514 N N . ILE A 1 186 ? 10.484 4.91 1.672 1 97.5 186 ILE A N 1
ATOM 1515 C CA . ILE A 1 186 ? 11.352 4.355 2.705 1 97.5 186 ILE A CA 1
ATOM 1516 C C . ILE A 1 186 ? 12.258 3.287 2.098 1 97.5 186 ILE A C 1
ATOM 1518 O O . ILE A 1 186 ? 13.438 3.199 2.441 1 97.5 186 ILE A O 1
ATOM 1522 N N . ALA A 1 187 ? 11.734 2.504 1.188 1 95.62 187 ALA A N 1
ATOM 1523 C CA . ALA A 1 187 ? 12.547 1.497 0.509 1 95.62 187 ALA A CA 1
ATOM 1524 C C . ALA A 1 187 ? 13.688 2.146 -0.272 1 95.62 187 ALA A C 1
ATOM 1526 O O . ALA A 1 187 ? 14.812 1.635 -0.284 1 95.62 187 ALA A O 1
ATOM 1527 N N . HIS A 1 188 ? 13.391 3.23 -0.931 1 96.81 188 HIS A N 1
ATOM 1528 C CA . HIS A 1 188 ? 14.422 3.92 -1.697 1 96.81 188 HIS A CA 1
ATOM 1529 C C . HIS A 1 188 ? 15.438 4.594 -0.778 1 96.81 188 HIS A C 1
ATOM 1531 O O . HIS A 1 188 ? 16.625 4.66 -1.097 1 96.81 188 HIS A O 1
ATOM 1537 N N . ILE A 1 189 ? 14.945 5.129 0.348 1 97.44 189 ILE A N 1
ATOM 1538 C CA . ILE A 1 189 ? 15.852 5.703 1.337 1 97.44 189 ILE A CA 1
ATOM 1539 C C . ILE A 1 189 ? 16.797 4.621 1.858 1 97.44 189 ILE A C 1
ATOM 1541 O O . ILE A 1 189 ? 18 4.848 1.985 1 97.44 189 ILE A O 1
ATOM 1545 N N . ARG A 1 190 ? 16.25 3.477 2.168 1 95.94 190 ARG A N 1
ATOM 1546 C CA . ARG A 1 190 ? 17.047 2.336 2.602 1 95.94 190 ARG A CA 1
ATOM 1547 C C . ARG A 1 190 ? 18.156 2.033 1.6 1 95.94 190 ARG A C 1
ATOM 1549 O O . ARG A 1 190 ? 19.312 1.82 1.983 1 95.94 190 ARG A O 1
ATOM 1556 N N . LYS A 1 191 ? 17.812 2.039 0.325 1 94.38 191 LYS A N 1
ATOM 1557 C CA . LYS A 1 191 ? 18.766 1.773 -0.742 1 94.38 191 LYS A CA 1
ATOM 1558 C C . LYS A 1 191 ? 19.844 2.859 -0.8 1 94.38 191 LYS A C 1
ATOM 1560 O O . LYS A 1 191 ? 21.031 2.557 -0.902 1 94.38 191 LYS A O 1
ATOM 1565 N N . ALA A 1 192 ? 19.391 4.086 -0.736 1 96.69 192 ALA A N 1
ATOM 1566 C CA . ALA A 1 192 ? 20.312 5.223 -0.842 1 96.69 192 ALA A CA 1
ATOM 1567 C C . ALA A 1 192 ? 21.328 5.211 0.288 1 96.69 192 ALA A C 1
ATOM 1569 O O . ALA A 1 192 ? 22.5 5.551 0.079 1 96.69 192 ALA A O 1
ATOM 1570 N N . LEU A 1 193 ? 20.922 4.766 1.462 1 97.31 193 LEU A N 1
ATOM 1571 C CA . LEU A 1 193 ? 21.781 4.805 2.639 1 97.31 193 LEU A CA 1
ATOM 1572 C C . LEU A 1 193 ? 22.422 3.443 2.889 1 97.31 193 LEU A C 1
ATOM 1574 O O . LEU A 1 193 ? 23.156 3.264 3.867 1 97.31 193 LEU A O 1
ATOM 1578 N N . ARG A 1 194 ? 22.094 2.457 2.018 1 93.62 194 ARG A N 1
ATOM 1579 C CA . ARG A 1 194 ? 22.625 1.1 2.105 1 93.62 194 ARG A CA 1
ATOM 1580 C C . ARG A 1 194 ? 22.297 0.475 3.461 1 93.62 194 ARG A C 1
ATOM 1582 O O . ARG A 1 194 ? 23.188 -0.083 4.113 1 93.62 194 ARG A O 1
ATOM 1589 N N . ILE A 1 195 ? 21.078 0.698 3.891 1 93.94 195 ILE A N 1
ATOM 1590 C CA . ILE A 1 195 ? 20.562 0.114 5.129 1 93.94 195 ILE A CA 1
ATOM 1591 C C . ILE A 1 195 ? 20.078 -1.311 4.863 1 93.94 195 ILE A C 1
ATOM 1593 O O . ILE A 1 195 ? 19.438 -1.577 3.848 1 93.94 195 ILE A O 1
ATOM 1597 N N . GLU A 1 196 ? 20.375 -2.213 5.801 1 87.12 196 GLU A N 1
ATOM 1598 C CA . GLU A 1 196 ? 19.875 -3.58 5.684 1 87.12 196 GLU A CA 1
ATOM 1599 C C . GLU A 1 196 ? 18.344 -3.623 5.777 1 87.12 196 GLU A C 1
ATOM 1601 O O . GLU A 1 196 ? 17.75 -2.887 6.562 1 87.12 196 GLU A O 1
ATOM 1606 N N . GLU A 1 197 ? 17.766 -4.402 5.062 1 76.25 197 GLU A N 1
ATOM 1607 C CA . GLU A 1 197 ? 16.328 -4.426 4.859 1 76.25 197 GLU A CA 1
ATOM 1608 C C . GLU A 1 197 ? 15.586 -4.613 6.184 1 76.25 197 GLU A C 1
ATOM 1610 O O . GLU A 1 197 ? 14.625 -3.898 6.469 1 76.25 197 GLU A O 1
ATOM 1615 N N . MET A 1 198 ? 16.109 -5.496 6.984 1 78.19 198 MET A N 1
ATOM 1616 C CA . MET A 1 198 ? 15.375 -5.859 8.203 1 78.19 198 MET A CA 1
ATOM 1617 C C . MET A 1 198 ? 15.477 -4.75 9.242 1 78.19 198 MET A C 1
ATOM 1619 O O . MET A 1 198 ? 14.758 -4.766 10.242 1 78.19 198 MET A O 1
ATOM 1623 N N . GLU A 1 199 ? 16.203 -3.758 8.875 1 87.94 199 GLU A N 1
ATOM 1624 C CA . GLU A 1 199 ? 16.453 -2.748 9.898 1 87.94 199 GLU A CA 1
ATOM 1625 C C . GLU A 1 199 ? 15.391 -1.655 9.867 1 87.94 199 GLU A C 1
ATOM 1627 O O . GLU A 1 199 ? 15.086 -1.044 10.891 1 87.94 199 GLU A O 1
ATOM 1632 N N . ILE A 1 200 ? 14.812 -1.472 8.648 1 93.69 200 ILE A N 1
ATOM 1633 C CA . ILE A 1 200 ? 13.961 -0.288 8.625 1 93.69 200 ILE A CA 1
ATOM 1634 C C . ILE A 1 200 ? 12.578 -0.654 8.086 1 93.69 200 ILE A C 1
ATOM 1636 O O . ILE A 1 200 ? 11.562 -0.162 8.57 1 93.69 200 ILE A O 1
ATOM 1640 N N . MET A 1 201 ? 12.477 -1.554 7.117 1 92.69 201 MET A N 1
ATOM 1641 C CA . MET A 1 201 ? 11.195 -1.868 6.488 1 92.69 201 MET A CA 1
ATOM 1642 C C . MET A 1 201 ? 10.234 -2.479 7.5 1 92.69 201 MET A C 1
ATOM 1644 O O . MET A 1 201 ? 9.07 -2.082 7.574 1 92.69 201 MET A O 1
ATOM 1648 N N . GLU A 1 202 ? 10.734 -3.365 8.266 1 91.06 202 GLU A N 1
ATOM 1649 C CA . GLU A 1 202 ? 9.898 -4.039 9.258 1 91.06 202 GLU A CA 1
ATOM 1650 C C . GLU A 1 202 ? 9.367 -3.055 10.289 1 91.06 202 GLU A C 1
ATOM 1652 O O . GLU A 1 202 ? 8.258 -3.229 10.812 1 91.06 202 GLU A O 1
ATOM 1657 N N . LEU A 1 203 ? 10.148 -2.037 10.594 1 94.12 203 LEU A N 1
ATOM 1658 C CA . LEU A 1 203 ? 9.742 -1.058 11.602 1 94.12 203 LEU A CA 1
ATOM 1659 C C . LEU A 1 203 ? 8.539 -0.253 11.117 1 94.12 203 LEU A C 1
ATOM 1661 O O . LEU A 1 203 ? 7.66 0.084 11.914 1 94.12 203 LEU A O 1
ATOM 1665 N N . PHE A 1 204 ? 8.523 -0.015 9.82 1 96.06 204 PHE A N 1
ATOM 1666 C CA . PHE A 1 204 ? 7.496 0.86 9.273 1 96.06 204 PHE A CA 1
ATOM 1667 C C . PHE A 1 204 ? 6.32 0.047 8.742 1 96.06 204 PHE A C 1
ATOM 1669 O O . PHE A 1 204 ? 5.242 0.592 8.492 1 96.06 204 PHE A O 1
ATOM 1676 N N . GLU A 1 205 ? 6.641 -1.298 8.602 1 92.94 205 GLU A N 1
ATOM 1677 C CA . GLU A 1 205 ? 5.555 -2.164 8.148 1 92.94 205 GLU A CA 1
ATOM 1678 C C . GLU A 1 205 ? 4.398 -2.156 9.141 1 92.94 205 GLU A C 1
ATOM 1680 O O . GLU A 1 205 ? 4.602 -2.322 10.344 1 92.94 205 GLU A O 1
ATOM 1685 N N . ASP A 1 206 ? 3.209 -1.875 8.836 1 89.12 206 ASP A N 1
ATOM 1686 C CA . ASP A 1 206 ? 2.039 -1.763 9.703 1 89.12 206 ASP A CA 1
ATOM 1687 C C . ASP A 1 206 ? 2.188 -0.594 10.672 1 89.12 206 ASP A C 1
ATOM 1689 O O . ASP A 1 206 ? 1.815 -0.701 11.844 1 89.12 206 ASP A O 1
ATOM 1693 N N . GLY A 1 207 ? 2.873 0.402 10.273 1 94.5 207 GLY A N 1
ATOM 1694 C CA . GLY A 1 207 ? 3.098 1.588 11.086 1 94.5 207 GLY A CA 1
ATOM 1695 C C . GLY A 1 207 ? 1.833 2.391 11.328 1 94.5 207 GLY A C 1
ATOM 1696 O O . GLY A 1 207 ? 0.745 1.987 10.914 1 94.5 207 GLY A O 1
ATOM 1697 N N . LEU A 1 208 ? 2.016 3.428 12.117 1 95.75 208 LEU A N 1
ATOM 1698 C CA . LEU A 1 208 ? 0.929 4.34 12.453 1 95.75 208 LEU A CA 1
ATOM 1699 C C . LEU A 1 208 ? 0.798 5.441 11.406 1 95.75 208 LEU A C 1
ATOM 1701 O O . LEU A 1 208 ? 1.779 6.109 11.078 1 95.75 208 LEU A O 1
ATOM 1705 N N . GLN A 1 209 ? -0.385 5.531 10.867 1 97.12 209 GLN A N 1
ATOM 1706 C CA . GLN A 1 209 ? -0.691 6.602 9.93 1 97.12 209 GLN A CA 1
ATOM 1707 C C . GLN A 1 209 ? -1.743 7.547 10.492 1 97.12 209 GLN A C 1
ATOM 1709 O O . GLN A 1 209 ? -2.777 7.105 11 1 97.12 209 GLN A O 1
ATOM 1714 N N . MET A 1 210 ? -1.445 8.797 10.484 1 96.56 210 MET A N 1
ATOM 1715 C CA . MET A 1 210 ? -2.369 9.852 10.898 1 96.56 210 MET A CA 1
ATOM 1716 C C . MET A 1 210 ? -2.553 10.875 9.789 1 96.56 210 MET A C 1
ATOM 1718 O O . MET A 1 210 ? -1.706 11 8.906 1 96.56 210 MET A O 1
ATOM 1722 N N . MET A 1 211 ? -3.646 11.516 9.836 1 97.5 211 MET A N 1
ATOM 1723 C CA . MET A 1 211 ? -3.961 12.516 8.82 1 97.5 211 MET A CA 1
ATOM 1724 C C . MET A 1 211 ? -4.48 13.797 9.469 1 97.5 211 MET A C 1
ATOM 1726 O O . MET A 1 211 ? -5.25 13.742 10.43 1 97.5 211 MET A O 1
ATOM 1730 N N . ARG A 1 212 ? -3.996 14.891 9.023 1 97.56 212 ARG A N 1
ATOM 1731 C CA . ARG A 1 212 ? -4.488 16.203 9.438 1 97.56 212 ARG A CA 1
ATOM 1732 C C . ARG A 1 212 ? -4.957 17.016 8.234 1 97.56 212 ARG A C 1
ATOM 1734 O O . ARG A 1 212 ? -4.18 17.281 7.312 1 97.56 212 ARG A O 1
ATOM 1741 N N . MET A 1 213 ? -6.195 17.344 8.219 1 98 213 MET A N 1
ATOM 1742 C CA . MET A 1 213 ? -6.762 18.234 7.207 1 98 213 MET A CA 1
ATOM 1743 C C . MET A 1 213 ? -6.812 19.672 7.711 1 98 213 MET A C 1
ATOM 1745 O O . MET A 1 213 ? -7.344 19.938 8.789 1 98 213 MET A O 1
ATOM 1749 N N . ASN A 1 214 ? -6.254 20.531 6.957 1 97.75 214 ASN A N 1
ATOM 1750 C CA . ASN A 1 214 ? -6.129 21.922 7.367 1 97.75 214 ASN A CA 1
ATOM 1751 C C . ASN A 1 214 ? -7.012 22.844 6.531 1 97.75 214 ASN A C 1
ATOM 1753 O O . ASN A 1 214 ? -7.082 22.688 5.309 1 97.75 214 ASN A O 1
ATOM 1757 N N . TYR A 1 215 ? -7.641 23.703 7.16 1 97.38 215 TYR A N 1
ATOM 1758 C CA . TYR A 1 215 ? -8.422 24.781 6.543 1 97.38 215 TYR A CA 1
ATOM 1759 C C . TYR A 1 215 ? -8.023 26.141 7.113 1 97.38 215 TYR A C 1
ATOM 1761 O O . TYR A 1 215 ? -8.273 26.422 8.289 1 97.38 215 TYR A O 1
ATOM 1769 N N . TYR A 1 216 ? -7.414 26.953 6.289 1 97.31 216 TYR A N 1
ATOM 1770 C CA . TYR A 1 216 ? -7.027 28.312 6.668 1 97.31 216 TYR A CA 1
ATOM 1771 C C . TYR A 1 216 ? -7.922 29.344 5.984 1 97.31 216 TYR A C 1
ATOM 1773 O O . TYR A 1 216 ? -7.703 29.688 4.82 1 97.31 216 TYR A O 1
ATOM 1781 N N . PRO A 1 217 ? -8.844 29.844 6.699 1 96.38 217 PRO A N 1
ATOM 1782 C CA . PRO A 1 217 ? -9.727 30.828 6.066 1 96.38 217 PRO A CA 1
ATOM 1783 C C . PRO A 1 217 ? -9.008 32.125 5.738 1 96.38 217 PRO A C 1
ATOM 1785 O O . PRO A 1 217 ? -7.938 32.406 6.289 1 96.38 217 PRO A O 1
ATOM 1788 N N . PRO A 1 218 ? -9.625 32.875 4.805 1 95.62 218 PRO A N 1
ATOM 1789 C CA . PRO A 1 218 ? -9.07 34.219 4.59 1 95.62 218 PRO A CA 1
ATOM 1790 C C . PRO A 1 218 ? -8.992 35.031 5.871 1 95.62 218 PRO A C 1
ATOM 1792 O O . PRO A 1 218 ? -9.883 34.938 6.723 1 95.62 218 PRO A O 1
ATOM 1795 N N . CYS A 1 219 ? -7.969 35.844 6.004 1 96.06 219 CYS A N 1
ATOM 1796 C CA . CYS A 1 219 ? -7.738 36.656 7.199 1 96.06 219 CYS A CA 1
ATOM 1797 C C . CYS A 1 219 ? -7.688 38.125 6.855 1 96.06 219 CYS A C 1
ATOM 1799 O O . CYS A 1 219 ? -6.949 38.562 5.957 1 96.06 219 CYS A O 1
ATOM 1801 N N . PRO A 1 220 ? -8.43 39 7.543 1 94.69 220 PRO A N 1
ATOM 1802 C CA . PRO A 1 220 ? -8.398 40.438 7.262 1 94.69 220 PRO A CA 1
ATOM 1803 C C . PRO A 1 220 ? -7.047 41.062 7.586 1 94.69 220 PRO A C 1
ATOM 1805 O O . PRO A 1 220 ? -6.703 42.125 7.027 1 94.69 220 PRO A O 1
ATOM 1808 N N . GLN A 1 221 ? -6.258 40.469 8.508 1 94.31 221 GLN A N 1
ATOM 1809 C CA . GLN A 1 221 ? -4.93 40.938 8.891 1 94.31 221 GLN A CA 1
ATOM 1810 C C . GLN A 1 221 ? -3.912 39.812 8.852 1 94.31 221 GLN A C 1
ATOM 1812 O O . GLN A 1 221 ? -3.348 39.438 9.883 1 94.31 221 GLN A O 1
ATOM 1817 N N . PRO A 1 222 ? -3.643 39.344 7.676 1 93.75 222 PRO A N 1
ATOM 1818 C CA . PRO A 1 222 ? -2.828 38.125 7.547 1 93.75 222 PRO A CA 1
ATOM 1819 C C . PRO A 1 222 ? -1.42 38.312 8.117 1 93.75 222 PRO A C 1
ATOM 1821 O O . PRO A 1 222 ? -0.797 37.344 8.539 1 93.75 222 PRO A O 1
ATOM 1824 N N . ASP A 1 223 ? -0.871 39.5 8.188 1 90.5 223 ASP A N 1
ATOM 1825 C CA . ASP A 1 223 ? 0.486 39.781 8.656 1 90.5 223 ASP A CA 1
ATOM 1826 C C . ASP A 1 223 ? 0.569 39.656 10.18 1 90.5 223 ASP A C 1
ATOM 1828 O O . ASP A 1 223 ? 1.663 39.562 10.742 1 90.5 223 ASP A O 1
ATOM 1832 N N . LYS A 1 224 ? -0.58 39.594 10.828 1 93.31 224 LYS A N 1
ATOM 1833 C CA . LYS A 1 224 ? -0.601 39.594 12.281 1 93.31 224 LYS A CA 1
ATOM 1834 C C . LYS A 1 224 ? -0.797 38.156 12.82 1 93.31 224 LYS A C 1
ATOM 1836 O O . LYS A 1 224 ? -0.668 37.906 14.016 1 93.31 224 LYS A O 1
ATOM 1841 N N . VAL A 1 225 ? -1.117 37.25 11.93 1 94.75 225 VAL A N 1
ATOM 1842 C CA . VAL A 1 225 ? -1.465 35.906 12.391 1 94.75 225 VAL A CA 1
ATOM 1843 C C . VAL A 1 225 ? -0.613 34.875 11.648 1 94.75 225 VAL A C 1
ATOM 1845 O O . VAL A 1 225 ? 0.109 35.219 10.711 1 94.75 225 VAL A O 1
ATOM 1848 N N . ILE A 1 226 ? -0.637 33.625 12.133 1 94.25 226 ILE A N 1
ATOM 1849 C CA . ILE A 1 226 ? 0.001 32.5 11.492 1 94.25 226 ILE A CA 1
ATOM 1850 C C . ILE A 1 226 ? -1.016 31.359 11.32 1 94.25 226 ILE A C 1
ATOM 1852 O O . ILE A 1 226 ? -1.86 31.141 12.188 1 94.25 226 ILE A O 1
ATOM 1856 N N . GLY A 1 227 ? -1.047 30.812 10.18 1 95.25 227 GLY A N 1
ATOM 1857 C CA . GLY A 1 227 ? -1.944 29.688 9.953 1 95.25 227 GLY A CA 1
ATOM 1858 C C . GLY A 1 227 ? -1.607 28.484 10.812 1 95.25 227 GLY A C 1
ATOM 1859 O O . GLY A 1 227 ? -2.48 27.922 11.477 1 95.25 227 GLY A O 1
ATOM 1860 N N . LEU A 1 228 ? -0.366 28.062 10.727 1 94.56 228 LEU A N 1
ATOM 1861 C CA . LEU A 1 228 ? 0.206 27.016 11.562 1 94.56 228 LEU A CA 1
ATOM 1862 C C . LEU A 1 228 ? 1.607 27.391 12.031 1 94.56 228 LEU A C 1
ATOM 1864 O O . LEU A 1 228 ? 2.494 27.641 11.211 1 94.56 228 LEU A O 1
ATOM 1868 N N . THR A 1 229 ? 1.786 27.406 13.281 1 91.94 229 THR A N 1
ATOM 1869 C CA . THR A 1 229 ? 3.047 27.828 13.891 1 91.94 229 THR A CA 1
ATOM 1870 C C . THR A 1 229 ? 4.184 26.906 13.445 1 91.94 229 THR A C 1
ATOM 1872 O O . THR A 1 229 ? 3.963 25.734 13.148 1 91.94 229 THR A O 1
ATOM 1875 N N . ASN A 1 230 ? 5.363 27.438 13.352 1 91.5 230 ASN A N 1
ATOM 1876 C CA . ASN A 1 230 ? 6.527 26.656 12.93 1 91.5 230 ASN A CA 1
ATOM 1877 C C . ASN A 1 230 ? 6.723 25.422 13.781 1 91.5 230 ASN A C 1
ATOM 1879 O O . ASN A 1 230 ? 6.527 25.453 15 1 91.5 230 ASN A O 1
ATOM 1883 N N . HIS A 1 231 ? 7.02 24.375 13.172 1 91.62 231 HIS A N 1
ATOM 1884 C CA . HIS A 1 231 ? 7.184 23.078 13.828 1 91.62 231 HIS A CA 1
ATOM 1885 C C . HIS A 1 231 ? 7.949 22.094 12.93 1 91.62 231 HIS A C 1
ATOM 1887 O O . HIS A 1 231 ? 8.172 22.375 11.75 1 91.62 231 HIS A O 1
ATOM 1893 N N . SER A 1 232 ? 8.461 21.078 13.484 1 94.25 232 SER A N 1
ATOM 1894 C CA . SER A 1 232 ? 8.906 19.891 12.766 1 94.25 232 SER A CA 1
ATOM 1895 C C . SER A 1 232 ? 7.98 18.703 13.031 1 94.25 232 SER A C 1
ATOM 1897 O O . SER A 1 232 ? 7.301 18.656 14.055 1 94.25 232 SER A O 1
ATOM 1899 N N . ASP A 1 233 ? 7.848 17.859 12.133 1 95.62 233 ASP A N 1
ATOM 1900 C CA . ASP A 1 233 ? 6.945 16.719 12.289 1 95.62 233 ASP A CA 1
ATOM 1901 C C . ASP A 1 233 ? 7.602 15.602 13.094 1 95.62 233 ASP A C 1
ATOM 1903 O O . ASP A 1 233 ? 8.688 15.133 12.75 1 95.62 233 ASP A O 1
ATOM 1907 N N . PRO A 1 234 ? 6.996 15.125 14.117 1 93.94 234 PRO A N 1
ATOM 1908 C CA . PRO A 1 234 ? 7.598 14.117 14.984 1 93.94 234 PRO A CA 1
ATOM 1909 C C . PRO A 1 234 ? 7.504 12.703 14.406 1 93.94 234 PRO A C 1
ATOM 1911 O O . PRO A 1 234 ? 7.699 11.727 15.125 1 93.94 234 PRO A O 1
ATOM 1914 N N . VAL A 1 235 ? 7.172 12.531 13.203 1 96.94 235 VAL A N 1
ATOM 1915 C CA . VAL A 1 235 ? 6.914 11.242 12.57 1 96.94 235 VAL A CA 1
ATOM 1916 C C . VAL A 1 235 ? 8.094 10.852 11.68 1 96.94 235 VAL A C 1
ATOM 1918 O O . VAL A 1 235 ? 9.172 11.438 11.781 1 96.94 235 VAL A O 1
ATOM 1921 N N . GLY A 1 236 ? 7.938 9.75 10.945 1 98 236 GLY A N 1
ATOM 1922 C CA . GLY A 1 236 ? 8.961 9.352 9.992 1 98 236 GLY A CA 1
ATOM 1923 C C . GLY A 1 236 ? 8.922 10.156 8.711 1 98 236 GLY A C 1
ATOM 1924 O O . GLY A 1 236 ? 9.906 10.812 8.352 1 98 236 GLY A O 1
ATOM 1925 N N . LEU A 1 237 ? 7.785 10.094 8.078 1 98.56 237 LEU A N 1
ATOM 1926 C CA . LEU A 1 237 ? 7.574 10.773 6.801 1 98.56 237 LEU A CA 1
ATOM 1927 C C . LEU A 1 237 ? 6.215 11.461 6.77 1 98.56 237 LEU A C 1
ATOM 1929 O O . LEU A 1 237 ? 5.238 10.945 7.32 1 98.56 237 LEU A O 1
ATOM 1933 N N . THR A 1 238 ? 6.168 12.602 6.152 1 98.81 238 THR A N 1
ATOM 1934 C CA . THR A 1 238 ? 4.914 13.312 5.93 1 98.81 238 THR A CA 1
ATOM 1935 C C . THR A 1 238 ? 4.676 13.539 4.438 1 98.81 238 THR A C 1
ATOM 1937 O O . THR A 1 238 ? 5.594 13.93 3.713 1 98.81 238 THR A O 1
ATOM 1940 N N . ILE A 1 239 ? 3.521 13.242 3.971 1 98.81 239 ILE A N 1
ATOM 1941 C CA . ILE A 1 239 ? 3.088 13.492 2.6 1 98.81 239 ILE A CA 1
ATOM 1942 C C . ILE A 1 239 ? 1.945 14.508 2.596 1 98.81 239 ILE A C 1
ATOM 1944 O O . ILE A 1 239 ? 0.879 14.25 3.158 1 98.81 239 ILE A O 1
ATOM 1948 N N . LEU A 1 240 ? 2.166 15.641 1.94 1 98.44 240 LEU A N 1
ATOM 1949 C CA . LEU A 1 240 ? 1.205 16.734 1.978 1 98.44 240 LEU A CA 1
ATOM 1950 C C . LEU A 1 240 ? 0.592 16.969 0.601 1 98.44 240 LEU A C 1
ATOM 1952 O O . LEU A 1 240 ? 1.312 17.078 -0.394 1 98.44 240 LEU A O 1
ATOM 1956 N N . LEU A 1 241 ? -0.714 16.953 0.542 1 97.81 241 LEU A N 1
ATOM 1957 C CA . LEU A 1 241 ? -1.472 17.344 -0.643 1 97.81 241 LEU A CA 1
ATOM 1958 C C . LEU A 1 241 ? -2.025 18.766 -0.495 1 97.81 241 LEU A C 1
ATOM 1960 O O . LEU A 1 241 ? -2.795 19.031 0.428 1 97.81 241 LEU A O 1
ATOM 1964 N N . GLN A 1 242 ? -1.543 19.625 -1.306 1 95.94 242 GLN A N 1
ATOM 1965 C CA . GLN A 1 242 ? -2.203 20.922 -1.391 1 95.94 242 GLN A CA 1
ATOM 1966 C C . GLN A 1 242 ? -3.527 20.812 -2.145 1 95.94 242 GLN A C 1
ATOM 1968 O O . GLN A 1 242 ? -3.566 20.312 -3.271 1 95.94 242 GLN A O 1
ATOM 1973 N N . VAL A 1 243 ? -4.523 21.234 -1.589 1 94.94 243 VAL A N 1
ATOM 1974 C CA . VAL A 1 243 ? -5.863 21.016 -2.119 1 94.94 243 VAL A CA 1
ATOM 1975 C C . VAL A 1 243 ? -6.199 22.094 -3.145 1 94.94 243 VAL A C 1
ATOM 1977 O O . VAL A 1 243 ? -6.773 21.812 -4.195 1 94.94 243 VAL A O 1
ATOM 1980 N N . ASN A 1 244 ? -5.934 23.344 -2.85 1 92.06 244 ASN A N 1
ATOM 1981 C CA . ASN A 1 244 ? -6.137 24.438 -3.805 1 92.06 244 ASN A CA 1
ATOM 1982 C C . ASN A 1 244 ? -4.848 25.203 -4.055 1 92.06 244 ASN A C 1
ATOM 1984 O O . ASN A 1 244 ? -3.869 25.047 -3.32 1 92.06 244 ASN A O 1
ATOM 1988 N N . ASP A 1 245 ? -4.824 25.984 -5.09 1 88.38 245 ASP A N 1
ATOM 1989 C CA . ASP A 1 245 ? -3.613 26.656 -5.562 1 88.38 245 ASP A CA 1
ATOM 1990 C C . ASP A 1 245 ? -3.385 27.953 -4.812 1 88.38 245 ASP A C 1
ATOM 1992 O O . ASP A 1 245 ? -3.377 29.031 -5.422 1 88.38 245 ASP A O 1
ATOM 1996 N N . VAL A 1 246 ? -3.195 27.875 -3.533 1 90.56 246 VAL A N 1
ATOM 1997 C CA . VAL A 1 246 ? -2.902 29.031 -2.703 1 90.56 246 VAL A CA 1
ATOM 1998 C C . VAL A 1 246 ? -1.579 28.828 -1.97 1 90.56 246 VAL A C 1
ATOM 2000 O O . VAL A 1 246 ? -1.394 27.812 -1.285 1 90.56 246 VAL A O 1
ATOM 2003 N N . GLU A 1 247 ? -0.722 29.703 -2.199 1 89 247 GLU A N 1
ATOM 2004 C CA . GLU A 1 247 ? 0.566 29.641 -1.515 1 89 247 GLU A CA 1
ATOM 2005 C C . GLU A 1 247 ? 0.401 29.812 -0.008 1 89 247 GLU A C 1
ATOM 2007 O O . GLU A 1 247 ? -0.473 30.562 0.443 1 89 247 GLU A O 1
ATOM 2012 N N . GLY A 1 248 ? 1.326 29.172 0.787 1 93.56 248 GLY A N 1
ATOM 2013 C CA . GLY A 1 248 ? 1.234 29.344 2.227 1 93.56 248 GLY A CA 1
ATOM 2014 C C . GLY A 1 248 ? 2.238 28.516 2.998 1 93.56 248 GLY A C 1
ATOM 2015 O O . GLY A 1 248 ? 2.592 28.844 4.133 1 93.56 248 GLY A O 1
ATOM 2016 N N . LEU A 1 249 ? 2.715 27.422 2.424 1 95.5 249 LEU A N 1
ATOM 2017 C CA . LEU A 1 249 ? 3.721 26.578 3.076 1 95.5 249 LEU A CA 1
ATOM 2018 C C . LEU A 1 249 ? 5.109 27.203 2.938 1 95.5 249 LEU A C 1
ATOM 2020 O O . LEU A 1 249 ? 5.512 27.594 1.841 1 95.5 249 LEU A O 1
ATOM 2024 N N . GLN A 1 250 ? 5.793 27.359 4.086 1 94.62 250 GLN A N 1
ATOM 2025 C CA . GLN A 1 250 ? 7.164 27.859 4.102 1 94.62 250 GLN A CA 1
ATOM 2026 C C . GLN A 1 250 ? 8.078 26.938 4.902 1 94.62 250 GLN A C 1
ATOM 2028 O O . GLN A 1 250 ? 7.672 26.406 5.938 1 94.62 250 GLN A O 1
ATOM 2033 N N . ILE A 1 251 ? 9.219 26.719 4.418 1 94.62 251 ILE A N 1
ATOM 2034 C CA . ILE A 1 251 ? 10.195 25.891 5.121 1 94.62 251 ILE A CA 1
ATOM 2035 C C . ILE A 1 251 ? 11.375 26.75 5.566 1 94.62 251 ILE A C 1
ATOM 2037 O O . ILE A 1 251 ? 11.711 27.734 4.918 1 94.62 251 ILE A O 1
ATOM 2041 N N . ARG A 1 252 ? 11.93 26.344 6.633 1 92.56 252 ARG A N 1
ATOM 2042 C CA . ARG A 1 252 ? 13.094 27.062 7.133 1 92.56 252 ARG A CA 1
ATOM 2043 C C . ARG A 1 252 ? 14.375 26.578 6.453 1 92.56 252 ARG A C 1
ATOM 2045 O O . ARG A 1 252 ? 14.664 25.391 6.445 1 92.56 252 ARG A O 1
ATOM 2052 N N . LYS A 1 253 ? 15.016 27.438 5.766 1 88.69 253 LYS A N 1
ATOM 2053 C CA . LYS A 1 253 ? 16.312 27.172 5.152 1 88.69 253 LYS A CA 1
ATOM 2054 C C . LYS A 1 253 ? 17.297 28.297 5.43 1 88.69 253 LYS A C 1
ATOM 2056 O O . LYS A 1 253 ? 17.031 29.453 5.102 1 88.69 253 LYS A O 1
ATOM 2061 N N . ASP A 1 254 ? 18.531 27.969 5.957 1 83 254 ASP A N 1
ATOM 2062 C CA . ASP A 1 254 ? 19.594 28.922 6.234 1 83 254 ASP A CA 1
ATOM 2063 C C . ASP A 1 254 ? 19.047 30.172 6.918 1 83 254 ASP A C 1
ATOM 2065 O O . ASP A 1 254 ? 19.312 31.297 6.469 1 83 254 ASP A O 1
ATOM 2069 N N . GLU A 1 255 ? 18.172 30.094 7.848 1 81.94 255 GLU A N 1
ATOM 2070 C CA . GLU A 1 255 ? 17.641 31.141 8.711 1 81.94 255 GLU A CA 1
ATOM 2071 C C . GLU A 1 255 ? 16.609 32 7.973 1 81.94 255 GLU A C 1
ATOM 2073 O O . GLU A 1 255 ? 16.359 33.156 8.344 1 81.94 255 GLU A O 1
ATOM 2078 N N . ALA A 1 256 ? 16.125 31.484 6.918 1 87.31 256 ALA A N 1
ATOM 2079 C CA . ALA A 1 256 ? 15.062 32.156 6.176 1 87.31 256 ALA A CA 1
ATOM 2080 C C . ALA A 1 256 ? 13.883 31.219 5.914 1 87.31 256 ALA A C 1
ATOM 2082 O O . ALA A 1 256 ? 14.047 30 5.91 1 87.31 256 ALA A O 1
ATOM 2083 N N . TRP A 1 257 ? 12.734 31.859 5.75 1 90.94 257 TRP A N 1
ATOM 2084 C CA . TRP A 1 257 ? 11.562 31.125 5.309 1 90.94 257 TRP A CA 1
ATOM 2085 C C . TRP A 1 257 ? 11.469 31.109 3.785 1 90.94 257 TRP A C 1
ATOM 2087 O O . TRP A 1 257 ? 11.469 32.156 3.146 1 90.94 257 TRP A O 1
ATOM 2097 N N . VAL A 1 258 ? 11.422 29.984 3.26 1 90.69 258 VAL A N 1
ATOM 2098 C CA . VAL A 1 258 ? 11.32 29.797 1.815 1 90.69 258 VAL A CA 1
ATOM 2099 C C . VAL A 1 258 ? 9.938 29.25 1.459 1 90.69 258 VAL A C 1
ATOM 2101 O O . VAL A 1 258 ? 9.539 28.188 1.918 1 90.69 258 VAL A O 1
ATOM 2104 N N . PRO A 1 259 ? 9.242 30 0.633 1 92.25 259 PRO A N 1
ATOM 2105 C CA . PRO A 1 259 ? 7.93 29.484 0.226 1 92.25 259 PRO A CA 1
ATOM 2106 C C . PRO A 1 259 ? 8.023 28.266 -0.693 1 92.25 259 PRO A C 1
ATOM 2108 O O . PRO A 1 259 ? 8.922 28.203 -1.541 1 92.25 259 PRO A O 1
ATOM 2111 N N . ILE A 1 260 ? 7.156 27.344 -0.492 1 91.69 260 ILE A N 1
ATOM 2112 C CA . ILE A 1 260 ? 7.035 26.188 -1.373 1 91.69 260 ILE A CA 1
ATOM 2113 C C . ILE A 1 260 ? 5.875 26.406 -2.344 1 91.69 260 ILE A C 1
ATOM 2115 O O . ILE A 1 260 ? 4.727 26.578 -1.922 1 91.69 260 ILE A O 1
ATOM 2119 N N . MET A 1 261 ? 6.211 26.375 -3.607 1 86.56 261 MET A N 1
ATOM 2120 C CA . MET A 1 261 ? 5.176 26.453 -4.633 1 86.56 261 MET A CA 1
ATOM 2121 C C . MET A 1 261 ? 4.73 25.062 -5.059 1 86.56 261 MET A C 1
ATOM 2123 O O . MET A 1 261 ? 5.5 24.328 -5.684 1 86.56 261 MET A O 1
ATOM 2127 N N . PRO A 1 262 ? 3.529 24.797 -4.789 1 83.75 262 PRO A N 1
ATOM 2128 C CA . PRO A 1 262 ? 3.086 23.438 -5.145 1 83.75 262 PRO A CA 1
ATOM 2129 C C . PRO A 1 262 ? 3.014 23.219 -6.652 1 83.75 262 PRO A C 1
ATOM 2131 O O . PRO A 1 262 ? 2.512 24.078 -7.383 1 83.75 262 PRO A O 1
ATOM 2134 N N . MET A 1 263 ? 3.576 22.141 -7.121 1 89.69 263 MET A N 1
ATOM 2135 C CA . MET A 1 263 ? 3.41 21.703 -8.508 1 89.69 263 MET A CA 1
ATOM 2136 C C . MET A 1 263 ? 2.082 20.984 -8.688 1 89.69 263 MET A C 1
ATOM 2138 O O . MET A 1 263 ? 1.604 20.312 -7.77 1 89.69 263 MET A O 1
ATOM 2142 N N . PRO A 1 264 ? 1.555 21.125 -9.891 1 89.69 264 PRO A N 1
ATOM 2143 C CA . PRO A 1 264 ? 0.309 20.391 -10.133 1 89.69 264 PRO A CA 1
ATOM 2144 C C . PRO A 1 264 ? 0.476 18.875 -10 1 89.69 264 PRO A C 1
ATOM 2146 O O . PRO A 1 264 ? 1.457 18.312 -10.492 1 89.69 264 PRO A O 1
ATOM 2149 N N . ASN A 1 265 ? -0.421 18.312 -9.289 1 91.56 265 ASN A N 1
ATOM 2150 C CA . ASN A 1 265 ? -0.492 16.859 -9.141 1 91.56 265 ASN A CA 1
ATOM 2151 C C . ASN A 1 265 ? 0.738 16.312 -8.43 1 91.56 265 ASN A C 1
ATOM 2153 O O . ASN A 1 265 ? 1.188 15.195 -8.727 1 91.56 265 ASN A O 1
ATOM 2157 N N . ALA A 1 266 ? 1.343 17.109 -7.617 1 96.25 266 ALA A N 1
ATOM 2158 C CA . ALA A 1 266 ? 2.5 16.688 -6.84 1 96.25 266 ALA A CA 1
ATOM 2159 C C . ALA A 1 266 ? 2.18 16.656 -5.352 1 96.25 266 ALA A C 1
ATOM 2161 O O . ALA A 1 266 ? 1.247 17.312 -4.895 1 96.25 266 ALA A O 1
ATOM 2162 N N . PHE A 1 267 ? 2.869 15.836 -4.676 1 98.12 267 PHE A N 1
ATOM 2163 C CA . PHE A 1 267 ? 2.887 15.883 -3.219 1 98.12 267 PHE A CA 1
ATOM 2164 C C . PHE A 1 267 ? 4.129 16.609 -2.717 1 98.12 267 PHE A C 1
ATOM 2166 O O . PHE A 1 267 ? 5.172 16.594 -3.375 1 98.12 267 PHE A O 1
ATOM 2173 N N . VAL A 1 268 ? 3.988 17.312 -1.652 1 97.88 268 VAL A N 1
ATOM 2174 C CA . VAL A 1 268 ? 5.16 17.766 -0.901 1 97.88 268 VAL A CA 1
ATOM 2175 C C . VAL A 1 268 ? 5.48 16.75 0.193 1 97.88 268 VAL A C 1
ATOM 2177 O O . VAL A 1 268 ? 4.613 16.391 0.992 1 97.88 268 VAL A O 1
ATOM 2180 N N . VAL A 1 269 ? 6.711 16.25 0.205 1 98.62 269 VAL A N 1
ATOM 2181 C CA . VAL A 1 269 ? 7.113 15.227 1.163 1 98.62 269 VAL A CA 1
ATOM 2182 C C . VAL A 1 269 ? 8.234 15.766 2.053 1 98.62 269 VAL A C 1
ATOM 2184 O O . VAL A 1 269 ? 9.148 16.438 1.572 1 98.62 269 VAL A O 1
ATOM 2187 N N . ASN A 1 270 ? 8.141 15.477 3.355 1 98.5 270 ASN A N 1
ATOM 2188 C CA . ASN A 1 270 ? 9.25 15.891 4.207 1 98.5 270 ASN A CA 1
ATOM 2189 C C . ASN A 1 270 ? 9.656 14.789 5.18 1 98.5 270 ASN A C 1
ATOM 2191 O O . ASN A 1 270 ? 8.812 14 5.609 1 98.5 270 ASN A O 1
ATOM 2195 N N . VAL A 1 271 ? 10.922 14.797 5.504 1 98.38 271 VAL A N 1
ATOM 2196 C CA . VAL A 1 271 ? 11.523 13.945 6.523 1 98.38 271 VAL A CA 1
ATOM 2197 C C . VAL A 1 271 ? 11.094 14.414 7.91 1 98.38 271 VAL A C 1
ATOM 2199 O O . VAL A 1 271 ? 11.125 15.609 8.211 1 98.38 271 VAL A O 1
ATOM 2202 N N . GLY A 1 272 ? 10.656 13.5 8.742 1 98.19 272 GLY A N 1
ATOM 2203 C CA . GLY A 1 272 ? 10.305 13.844 10.109 1 98.19 272 GLY A CA 1
ATOM 2204 C C . GLY A 1 272 ? 11.422 13.562 11.102 1 98.19 272 GLY A C 1
ATOM 2205 O O . GLY A 1 272 ? 12.5 13.117 10.711 1 98.19 272 GLY A O 1
ATOM 2206 N N . ASP A 1 273 ? 11.125 13.844 12.352 1 97.31 273 ASP A N 1
ATOM 2207 C CA . ASP A 1 273 ? 12.094 13.695 13.43 1 97.31 273 ASP A CA 1
ATOM 2208 C C . ASP A 1 273 ? 12.531 12.242 13.594 1 97.31 273 ASP A C 1
ATOM 2210 O O . ASP A 1 273 ? 13.703 11.969 13.844 1 97.31 273 ASP A O 1
ATOM 2214 N N . ILE A 1 274 ? 11.633 11.336 13.461 1 97.62 274 ILE A N 1
ATOM 2215 C CA . ILE A 1 274 ? 11.945 9.922 13.648 1 97.62 274 ILE A CA 1
ATOM 2216 C C . ILE A 1 274 ? 12.961 9.477 12.602 1 97.62 274 ILE A C 1
ATOM 2218 O O . ILE A 1 274 ? 13.922 8.773 12.922 1 97.62 274 ILE A O 1
ATOM 2222 N N . LEU A 1 275 ? 12.75 9.828 11.344 1 98 275 LEU A N 1
ATOM 2223 C CA . LEU A 1 275 ? 13.695 9.43 10.305 1 98 275 LEU A CA 1
ATOM 2224 C C . LEU A 1 275 ? 15.047 10.094 10.508 1 98 275 LEU A C 1
ATOM 2226 O O . LEU A 1 275 ? 16.094 9.492 10.219 1 98 275 LEU A O 1
ATOM 2230 N N . GLU A 1 276 ? 15.062 11.375 10.969 1 98 276 GLU A N 1
ATOM 2231 C CA . GLU A 1 276 ? 16.344 11.992 11.328 1 98 276 GLU A CA 1
ATOM 2232 C C . GLU A 1 276 ? 17.062 11.18 12.391 1 98 276 GLU A C 1
ATOM 2234 O O . GLU A 1 276 ? 18.266 10.906 12.273 1 98 276 GLU A O 1
ATOM 2239 N N . ILE A 1 277 ? 16.344 10.781 13.422 1 97.38 277 ILE A N 1
ATOM 2240 C CA . ILE A 1 277 ? 16.922 9.984 14.5 1 97.38 277 ILE A CA 1
ATOM 2241 C C . ILE A 1 277 ? 17.438 8.648 13.953 1 97.38 277 ILE A C 1
ATOM 2243 O O . ILE A 1 277 ? 18.578 8.266 14.203 1 97.38 277 ILE A O 1
ATOM 2247 N N . MET A 1 278 ? 16.656 7.98 13.148 1 97.69 278 MET A N 1
ATOM 2248 C CA . MET A 1 278 ? 16.969 6.652 12.633 1 97.69 278 MET A CA 1
ATOM 2249 C C . MET A 1 278 ? 18.172 6.699 11.703 1 97.69 278 MET A C 1
ATOM 2251 O O . MET A 1 278 ? 18.969 5.758 11.648 1 97.69 278 MET A O 1
ATOM 2255 N N . THR A 1 279 ? 18.297 7.809 10.953 1 98 279 THR A N 1
ATOM 2256 C CA . THR A 1 279 ? 19.406 7.938 10.016 1 98 279 THR A CA 1
ATOM 2257 C C . THR A 1 279 ? 20.609 8.578 10.695 1 98 279 THR A C 1
ATOM 2259 O O . THR A 1 279 ? 21.547 9.008 10.023 1 98 279 THR A O 1
ATOM 2262 N N . ASN A 1 280 ? 20.562 8.727 11.992 1 97.56 280 ASN A N 1
ATOM 2263 C CA . ASN A 1 280 ? 21.656 9.258 12.797 1 97.56 280 ASN A CA 1
ATOM 2264 C C . ASN A 1 280 ? 22.047 10.664 12.359 1 97.56 280 ASN A C 1
ATOM 2266 O O . ASN A 1 280 ? 23.234 10.992 12.32 1 97.56 280 ASN A O 1
ATOM 2270 N N . GLY A 1 281 ? 21.031 11.406 11.875 1 96.81 281 GLY A N 1
ATOM 2271 C CA . GLY A 1 281 ? 21.25 12.805 11.547 1 96.81 281 GLY A CA 1
ATOM 2272 C C . GLY A 1 281 ? 21.641 13.023 10.094 1 96.81 281 GLY A C 1
ATOM 2273 O O . GLY A 1 281 ? 21.812 14.164 9.656 1 96.81 281 GLY A O 1
ATOM 2274 N N . ILE A 1 282 ? 21.75 11.969 9.305 1 98.06 282 ILE A N 1
ATOM 2275 C CA . ILE A 1 282 ? 22.078 12.117 7.891 1 98.06 282 ILE A CA 1
ATOM 2276 C C . ILE A 1 282 ? 20.984 12.906 7.184 1 98.06 282 ILE A C 1
ATOM 2278 O O . ILE A 1 282 ? 21.25 13.836 6.426 1 98.06 282 ILE A O 1
ATOM 2282 N N . TYR A 1 283 ? 19.75 12.438 7.383 1 98.25 283 TYR A N 1
ATOM 2283 C CA . TYR A 1 283 ? 18.594 13.188 6.883 1 98.25 283 TYR A CA 1
ATOM 2284 C C . TYR A 1 283 ? 18.078 14.156 7.945 1 98.25 283 TYR A C 1
ATOM 2286 O O . TYR A 1 283 ? 18.141 13.867 9.141 1 98.25 283 TYR A O 1
ATOM 2294 N N . ARG A 1 284 ? 17.469 15.258 7.52 1 95.38 284 ARG A N 1
ATOM 2295 C CA . ARG A 1 284 ? 17.125 16.312 8.469 1 95.38 284 ARG A CA 1
ATOM 2296 C C . ARG A 1 284 ? 15.641 16.625 8.445 1 95.38 284 ARG A C 1
ATOM 2298 O O . ARG A 1 284 ? 15.039 16.734 7.375 1 95.38 284 ARG A O 1
ATOM 2305 N N . SER A 1 285 ? 15.109 16.641 9.617 1 97 285 SER A N 1
ATOM 2306 C CA . SER A 1 285 ? 13.758 17.156 9.82 1 97 285 SER A CA 1
ATOM 2307 C C . SER A 1 285 ? 13.758 18.672 9.93 1 97 285 SER A C 1
ATOM 2309 O O . SER A 1 285 ? 14.359 19.234 10.852 1 97 285 SER A O 1
ATOM 2311 N N . ILE A 1 286 ? 13.062 19.344 9.023 1 95 286 ILE A N 1
ATOM 2312 C CA . ILE A 1 286 ? 13.172 20.781 8.883 1 95 286 ILE A CA 1
ATOM 2313 C C . ILE A 1 286 ? 11.891 21.453 9.391 1 95 286 ILE A C 1
ATOM 2315 O O . ILE A 1 286 ? 10.789 20.953 9.125 1 95 286 ILE A O 1
ATOM 2319 N N . GLU A 1 287 ? 12.07 22.562 10.047 1 94.44 287 GLU A N 1
ATOM 2320 C CA . GLU A 1 287 ? 10.914 23.328 10.492 1 94.44 287 GLU A CA 1
ATOM 2321 C C . GLU A 1 287 ? 10.156 23.938 9.312 1 94.44 287 GLU A C 1
ATOM 2323 O O . GLU A 1 287 ? 10.773 24.344 8.328 1 94.44 287 GLU A O 1
ATOM 2328 N N . HIS A 1 288 ? 8.891 23.969 9.469 1 95.25 288 HIS A N 1
ATOM 2329 C CA . HIS A 1 288 ? 8.023 24.594 8.469 1 95.25 288 HIS A CA 1
ATOM 2330 C C . HIS A 1 288 ? 6.793 25.219 9.117 1 95.25 288 HIS A C 1
ATOM 2332 O O . HIS A 1 288 ? 6.523 24.984 10.297 1 95.25 288 HIS A O 1
ATOM 2338 N N . ARG A 1 289 ? 6.152 26.062 8.438 1 94.75 289 ARG A N 1
ATOM 2339 C CA . ARG A 1 289 ? 4.98 26.781 8.914 1 94.75 289 ARG A CA 1
ATOM 2340 C C . ARG A 1 289 ? 4.012 27.062 7.77 1 94.75 289 ARG A C 1
ATOM 2342 O O . ARG A 1 289 ? 4.32 26.797 6.605 1 94.75 289 ARG A O 1
ATOM 2349 N N . ALA A 1 290 ? 2.85 27.438 8.102 1 95.5 290 ALA A N 1
ATOM 2350 C CA . ALA A 1 290 ? 1.85 27.812 7.105 1 95.5 290 ALA A CA 1
ATOM 2351 C C . ALA A 1 290 ? 1.358 29.234 7.344 1 95.5 290 ALA A C 1
ATOM 2353 O O . ALA A 1 290 ? 1.004 29.594 8.469 1 95.5 290 ALA A O 1
ATOM 2354 N N . THR A 1 291 ? 1.338 30.016 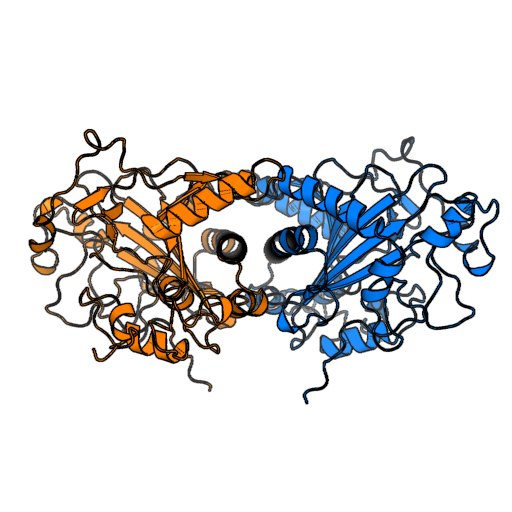6.301 1 94.56 291 THR A N 1
ATOM 2355 C CA . THR A 1 291 ? 0.818 31.375 6.355 1 94.56 291 THR A CA 1
ATOM 2356 C C . THR A 1 291 ? -0.58 31.438 5.75 1 94.56 291 THR A C 1
ATOM 2358 O O . THR A 1 291 ? -1.051 30.469 5.148 1 94.56 291 THR A O 1
ATOM 2361 N N . VAL A 1 292 ? -1.233 32.562 6.039 1 94.88 292 VAL A N 1
ATOM 2362 C CA . VAL A 1 292 ? -2.582 32.75 5.52 1 94.88 292 VAL A CA 1
ATOM 2363 C C . VAL A 1 292 ? -2.611 34 4.625 1 94.88 292 VAL A C 1
ATOM 2365 O O . VAL A 1 292 ? -1.63 34.75 4.547 1 94.88 292 VAL A O 1
ATOM 2368 N N . ASN A 1 293 ? -3.662 34.094 3.887 1 92 293 ASN A N 1
ATOM 2369 C CA . ASN A 1 293 ? -3.812 35.25 3.033 1 92 293 ASN A CA 1
ATOM 2370 C C . ASN A 1 293 ? -5.176 35.906 3.223 1 92 293 ASN A C 1
ATOM 2372 O O . ASN A 1 293 ? -6.066 35.344 3.854 1 92 293 ASN A O 1
ATOM 2376 N N . SER A 1 294 ? -5.293 37.125 2.682 1 93.38 294 SER A N 1
ATOM 2377 C CA . SER A 1 294 ? -6.484 37.906 2.951 1 93.38 294 SER A CA 1
ATOM 2378 C C . SER A 1 294 ? -7.617 37.562 1.989 1 93.38 294 SER A C 1
ATOM 2380 O O . SER A 1 294 ? -8.781 37.844 2.264 1 93.38 294 SER A O 1
ATOM 2382 N N . GLU A 1 295 ? -7.34 36.906 0.917 1 93.81 295 GLU A N 1
ATOM 2383 C CA . GLU A 1 295 ? -8.312 36.812 -0.167 1 93.81 295 GLU A CA 1
ATOM 2384 C C . GLU A 1 295 ? -8.906 35.406 -0.279 1 93.81 295 GLU A C 1
ATOM 2386 O O . GLU A 1 295 ? -10.094 35.25 -0.579 1 93.81 295 GLU A O 1
ATOM 2391 N N . MET A 1 296 ? -8.055 34.438 -0.034 1 94.31 296 MET A N 1
ATOM 2392 C CA . MET A 1 296 ? -8.492 33.062 -0.33 1 94.31 296 MET A CA 1
ATOM 2393 C C . MET A 1 296 ? -8.172 32.125 0.826 1 94.31 296 MET A C 1
ATOM 2395 O O . MET A 1 296 ? -7.164 32.312 1.512 1 94.31 296 MET A O 1
ATOM 2399 N N . GLU A 1 297 ? -9.023 31.156 0.983 1 96.06 297 GLU A N 1
ATOM 2400 C CA . GLU A 1 297 ? -8.711 30.078 1.924 1 96.06 297 GLU A CA 1
ATOM 2401 C C . GLU A 1 297 ? -7.641 29.141 1.365 1 96.06 297 GLU A C 1
ATOM 2403 O O . GLU A 1 297 ? -7.48 29.047 0.148 1 96.06 297 GLU A O 1
ATOM 2408 N N . ARG A 1 298 ? -6.895 28.562 2.178 1 96.56 298 ARG A N 1
ATOM 2409 C CA . ARG A 1 298 ? -5.934 27.531 1.818 1 96.56 298 ARG A CA 1
ATOM 2410 C C . ARG A 1 298 ? -6.285 26.203 2.49 1 96.56 298 ARG A C 1
ATOM 2412 O O . ARG A 1 298 ? -6.594 26.172 3.682 1 96.56 298 ARG A O 1
ATOM 2419 N N . LEU A 1 299 ? -6.324 25.125 1.751 1 97.25 299 LEU A N 1
ATOM 2420 C CA . LEU A 1 299 ? -6.609 23.797 2.262 1 97.25 299 LEU A CA 1
ATOM 2421 C C . LEU A 1 299 ? -5.461 22.828 1.948 1 97.25 299 LEU A C 1
ATOM 2423 O O . LEU A 1 299 ? -4.852 22.922 0.88 1 97.25 299 LEU A O 1
ATOM 2427 N N . SER A 1 300 ? -5.176 21.922 2.861 1 97.81 300 SER A N 1
ATOM 2428 C CA . SER A 1 300 ? -4.164 20.891 2.637 1 97.81 300 SER A CA 1
ATOM 2429 C C . SER A 1 300 ? -4.453 19.641 3.459 1 97.81 300 SER A C 1
ATOM 2431 O O . SER A 1 300 ? -5.199 19.703 4.441 1 97.81 300 SER A O 1
ATOM 2433 N N . ILE A 1 301 ? -3.986 18.547 3.053 1 98.38 301 ILE A N 1
ATOM 2434 C CA . ILE A 1 301 ? -4.047 17.297 3.783 1 98.38 301 ILE A CA 1
ATOM 2435 C C . ILE A 1 301 ? -2.635 16.781 4.043 1 98.38 301 ILE A C 1
ATOM 2437 O O . ILE A 1 301 ? -1.879 16.516 3.105 1 98.38 301 ILE A O 1
ATOM 2441 N N . ALA A 1 302 ? -2.248 16.656 5.25 1 98.5 302 ALA A N 1
ATOM 2442 C CA . ALA A 1 302 ? -0.976 16.047 5.637 1 98.5 302 ALA A CA 1
ATOM 2443 C C . ALA A 1 302 ? -1.177 14.625 6.137 1 98.5 302 ALA A C 1
ATOM 2445 O O . ALA A 1 302 ? -1.969 14.383 7.051 1 98.5 302 ALA A O 1
ATOM 2446 N N . THR A 1 303 ? -0.572 13.711 5.531 1 98.75 303 THR A N 1
ATOM 2447 C CA . THR A 1 303 ? -0.537 12.328 5.992 1 98.75 303 THR A CA 1
ATOM 2448 C C . THR A 1 303 ? 0.802 12.008 6.652 1 98.75 303 THR A C 1
ATOM 2450 O O . THR A 1 303 ? 1.854 12.109 6.02 1 98.75 303 THR A O 1
ATOM 2453 N N . PHE A 1 304 ? 0.714 11.656 7.953 1 98.25 304 PHE A N 1
ATOM 2454 C CA . PHE A 1 304 ? 1.891 11.367 8.766 1 98.25 304 PHE A CA 1
ATOM 2455 C C . PHE A 1 304 ? 2.104 9.859 8.898 1 98.25 304 PHE A C 1
ATOM 2457 O O . PHE A 1 304 ? 1.18 9.125 9.25 1 98.25 304 PHE A O 1
ATOM 2464 N N . TYR A 1 305 ? 3.291 9.422 8.625 1 98.38 305 TYR A N 1
ATOM 2465 C CA . TYR A 1 305 ? 3.584 7.992 8.703 1 98.38 305 TYR A CA 1
ATOM 2466 C C . TYR A 1 305 ? 4.738 7.73 9.664 1 98.38 305 TYR A C 1
ATOM 2468 O O . TYR A 1 305 ? 5.789 8.367 9.57 1 98.38 305 TYR A O 1
ATOM 2476 N N . SER A 1 306 ? 4.5 6.848 10.625 1 97.31 306 SER A N 1
ATOM 2477 C CA . SER A 1 306 ? 5.48 6.512 11.656 1 97.31 306 SER A CA 1
ATOM 2478 C C . SER A 1 306 ? 5.656 5.004 11.781 1 97.31 306 SER A C 1
ATOM 2480 O O . SER A 1 306 ? 4.859 4.234 11.242 1 97.31 306 SER A O 1
ATOM 2482 N N . PRO A 1 307 ? 6.723 4.547 12.445 1 96.44 307 PRO A N 1
ATOM 2483 C CA . PRO A 1 307 ? 6.895 3.119 12.719 1 96.44 307 PRO A CA 1
ATOM 2484 C C . PRO A 1 307 ? 5.789 2.549 13.602 1 96.44 307 PRO A C 1
ATOM 2486 O O . PRO A 1 307 ? 4.973 3.303 14.141 1 96.44 307 PRO A O 1
ATOM 2489 N N .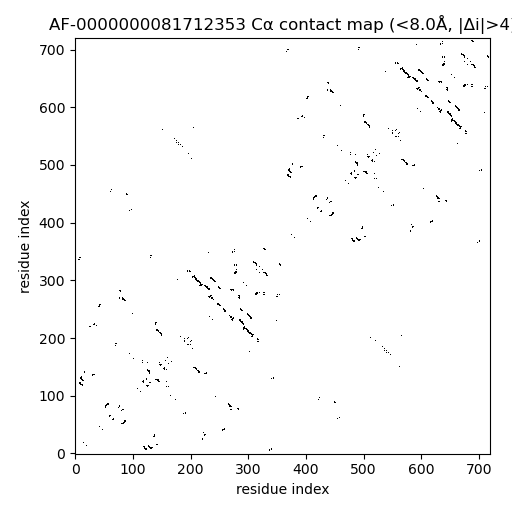 ARG A 1 308 ? 5.84 1.248 13.719 1 94 308 ARG A N 1
ATOM 2490 C CA . ARG A 1 308 ? 4.93 0.551 14.617 1 94 308 ARG A CA 1
ATOM 2491 C C . ARG A 1 308 ? 5.105 1.032 16.062 1 94 308 ARG A C 1
ATOM 2493 O O . ARG A 1 308 ? 6.199 1.438 16.453 1 94 308 ARG A O 1
ATOM 2500 N N . GLN A 1 309 ? 4.07 0.843 16.781 1 90.38 309 GLN A N 1
ATOM 2501 C CA . GLN A 1 309 ? 4.059 1.368 18.141 1 90.38 309 GLN A CA 1
ATOM 2502 C C . GLN A 1 309 ? 4.898 0.501 19.078 1 90.38 309 GLN A C 1
ATOM 2504 O O . GLN A 1 309 ? 5.34 0.961 20.125 1 90.38 309 GLN A O 1
ATOM 2509 N N . ASP A 1 310 ? 5.168 -0.732 18.703 1 91.75 310 ASP A N 1
ATOM 2510 C CA . ASP A 1 310 ? 5.824 -1.671 19.609 1 91.75 310 ASP A CA 1
ATOM 2511 C C . ASP A 1 310 ? 7.309 -1.81 19.281 1 91.75 310 ASP A C 1
ATOM 2513 O O . ASP A 1 310 ? 7.953 -2.771 19.688 1 91.75 310 ASP A O 1
ATOM 2517 N N . VAL A 1 311 ? 7.809 -0.895 18.516 1 93.88 311 VAL A N 1
ATOM 2518 C CA . VAL A 1 311 ? 9.219 -0.999 18.141 1 93.88 311 VAL A CA 1
ATOM 2519 C C . VAL A 1 311 ? 10.008 0.127 18.797 1 93.88 311 VAL A C 1
ATOM 2521 O O . VAL A 1 311 ? 9.43 1.044 19.391 1 93.88 311 VAL A O 1
ATOM 2524 N N . LEU A 1 312 ? 11.359 -0.004 18.672 1 94.44 312 LEU A N 1
ATOM 2525 C CA . LEU A 1 312 ? 12.266 1.024 19.156 1 94.44 312 LEU A CA 1
ATOM 2526 C C . LEU A 1 312 ? 12.648 1.989 18.031 1 94.44 312 LEU A C 1
ATOM 2528 O O . LEU A 1 312 ? 12.852 1.573 16.891 1 94.44 312 LEU A O 1
ATOM 2532 N N . ILE A 1 313 ? 12.703 3.223 18.422 1 95.19 313 ILE A N 1
ATOM 2533 C CA . ILE A 1 313 ? 13.227 4.273 17.547 1 95.19 313 ILE A CA 1
ATOM 2534 C C . ILE A 1 313 ? 14.641 4.641 17.984 1 95.19 313 ILE A C 1
ATOM 2536 O O . ILE A 1 313 ? 14.891 4.891 19.156 1 95.19 313 ILE A O 1
ATOM 2540 N N . GLY A 1 314 ? 15.547 4.613 17.141 1 96.19 314 GLY A N 1
ATOM 2541 C CA . GLY A 1 314 ? 16.938 4.965 17.344 1 96.19 314 GLY A CA 1
ATOM 2542 C C . GLY A 1 314 ? 17.781 4.844 16.094 1 96.19 314 GLY A C 1
ATOM 2543 O O . GLY A 1 314 ? 17.281 4.445 15.039 1 96.19 314 GLY A O 1
ATOM 2544 N N . PRO A 1 315 ? 19.047 5.266 16.25 1 97.19 315 PRO A N 1
ATOM 2545 C CA . PRO A 1 315 ? 19.938 5.148 15.086 1 97.19 315 PRO A CA 1
ATOM 2546 C C . PRO A 1 315 ? 20.047 3.715 14.578 1 97.19 315 PRO A C 1
ATOM 2548 O O . PRO A 1 315 ? 20.188 2.783 15.375 1 97.19 315 PRO A O 1
ATOM 2551 N N . LEU A 1 316 ? 19.969 3.523 13.305 1 97.31 316 LEU A N 1
ATOM 2552 C CA . LEU A 1 316 ? 20.016 2.193 12.711 1 97.31 316 LEU A CA 1
ATOM 2553 C C . LEU A 1 316 ? 21.438 1.639 12.734 1 97.31 316 LEU A C 1
ATOM 2555 O O . LEU A 1 316 ? 22.391 2.344 12.391 1 97.31 316 LEU A O 1
ATOM 2559 N N . PRO A 1 317 ? 21.594 0.417 13.047 1 95.81 317 PRO A N 1
ATOM 2560 C CA . PRO A 1 317 ? 22.906 -0.19 13.211 1 95.81 317 PRO A CA 1
ATOM 2561 C C . PRO A 1 317 ? 23.781 -0.06 11.969 1 95.81 317 PRO A C 1
ATOM 2563 O O . PRO A 1 317 ? 24.984 0.173 12.07 1 95.81 317 PRO A O 1
ATOM 2566 N N . SER A 1 318 ? 23.203 -0.175 10.82 1 96.19 318 SER A N 1
ATOM 2567 C CA . SER A 1 318 ? 23.953 -0.11 9.57 1 96.19 318 SER A CA 1
ATOM 2568 C C . SER A 1 318 ? 24.656 1.233 9.414 1 96.19 318 SER A C 1
ATOM 2570 O O . SER A 1 318 ? 25.609 1.355 8.641 1 96.19 318 SER A O 1
ATOM 2572 N N . LEU A 1 319 ? 24.188 2.213 10.117 1 97 319 LEU A N 1
ATOM 2573 C CA . LEU A 1 319 ? 24.688 3.566 9.914 1 97 319 LEU A CA 1
ATOM 2574 C C . LEU A 1 319 ? 25.609 3.98 11.055 1 97 319 LEU A C 1
ATOM 2576 O O . LEU A 1 319 ? 26.047 5.133 11.117 1 97 319 LEU A O 1
ATOM 2580 N N . ILE A 1 320 ? 25.875 3.105 11.945 1 96.44 320 ILE A N 1
ATOM 2581 C CA . ILE A 1 320 ? 26.719 3.385 13.094 1 96.44 320 ILE A CA 1
ATOM 2582 C C . ILE A 1 320 ? 28.094 2.75 12.891 1 96.44 320 ILE A C 1
ATOM 2584 O O . ILE A 1 320 ? 28.203 1.545 12.641 1 96.44 320 ILE A O 1
ATOM 2588 N N . THR A 1 321 ? 29.062 3.541 12.891 1 95.88 321 THR A N 1
ATOM 2589 C CA . THR A 1 321 ? 30.469 3.121 12.828 1 95.88 321 THR A CA 1
ATOM 2590 C C . THR A 1 321 ? 31.281 3.832 13.898 1 95.88 321 THR A C 1
ATOM 2592 O O . THR A 1 321 ? 30.766 4.66 14.648 1 95.88 321 THR A O 1
ATOM 2595 N N . LYS A 1 322 ? 32.562 3.424 13.953 1 95.56 322 LYS A N 1
ATOM 2596 C CA . LYS A 1 322 ? 33.469 4.129 14.852 1 95.56 322 LYS A CA 1
ATOM 2597 C C . LYS A 1 322 ? 33.594 5.609 14.492 1 95.56 322 LYS A C 1
ATOM 2599 O O . LYS A 1 322 ? 33.688 6.465 15.367 1 95.56 322 LYS A O 1
ATOM 2604 N N . GLN A 1 323 ? 33.438 5.934 13.219 1 95.31 323 GLN A N 1
ATOM 2605 C CA . GLN A 1 323 ? 33.562 7.301 12.719 1 95.31 323 GLN A CA 1
ATOM 2606 C C . GLN A 1 323 ? 32.25 8.055 12.859 1 95.31 323 GLN A C 1
ATOM 2608 O O . GLN A 1 323 ? 32.25 9.289 12.922 1 95.31 323 GLN A O 1
ATOM 2613 N N . THR A 1 324 ? 31.141 7.332 12.891 1 95.38 324 THR A N 1
ATOM 2614 C CA . THR A 1 324 ? 29.812 7.93 13.023 1 95.38 324 THR A CA 1
ATOM 2615 C C . THR A 1 324 ? 29.031 7.266 14.164 1 95.38 324 THR A C 1
ATOM 2617 O O . THR A 1 324 ? 28.047 6.566 13.922 1 95.38 324 THR A O 1
ATOM 2620 N N . PRO A 1 325 ? 29.547 7.531 15.344 1 95.69 325 PRO A N 1
ATOM 2621 C CA . PRO A 1 325 ? 28.844 6.922 16.469 1 95.69 325 PRO A CA 1
ATOM 2622 C C . PRO A 1 325 ? 27.406 7.418 16.609 1 95.69 325 PRO A C 1
ATOM 2624 O O . PRO A 1 325 ? 27.031 8.414 15.984 1 95.69 325 PRO A O 1
ATOM 2627 N N . ALA A 1 326 ? 26.609 6.754 17.422 1 95.88 326 ALA A N 1
ATOM 2628 C CA . ALA A 1 326 ? 25.219 7.121 17.625 1 95.88 326 ALA A CA 1
ATOM 2629 C C . ALA A 1 326 ? 25.109 8.539 18.188 1 95.88 326 ALA A C 1
ATOM 2631 O O . ALA A 1 326 ? 25.75 8.875 19.172 1 95.88 326 ALA A O 1
ATOM 2632 N N . GLN A 1 327 ? 24.297 9.305 17.562 1 96.12 327 GLN A N 1
ATOM 2633 C CA . GLN A 1 327 ? 24.078 10.695 17.984 1 96.12 327 GLN A CA 1
ATOM 2634 C C . GLN A 1 327 ? 22.797 10.844 18.781 1 96.12 327 GLN A C 1
ATOM 2636 O O . GLN A 1 327 ? 22.562 11.875 19.406 1 96.12 327 GLN A O 1
ATOM 2641 N N . PHE A 1 328 ? 21.938 9.805 18.766 1 96.06 328 PHE A N 1
ATOM 2642 C CA . PHE A 1 328 ? 20.625 9.844 19.406 1 96.06 328 PHE A CA 1
ATOM 2643 C C . PHE A 1 328 ? 20.438 8.633 20.312 1 96.06 328 PHE A C 1
ATOM 2645 O O . PHE A 1 328 ? 21 7.562 20.047 1 96.06 328 PHE A O 1
ATOM 2652 N N . LYS A 1 329 ? 19.578 8.758 21.344 1 94.62 329 LYS A N 1
ATOM 2653 C CA . LYS A 1 329 ? 19.172 7.637 22.188 1 94.62 329 LYS A CA 1
ATOM 2654 C C . LYS A 1 329 ? 18.062 6.82 21.516 1 94.62 329 LYS A C 1
ATOM 2656 O O . LYS A 1 329 ? 17.438 7.289 20.562 1 94.62 329 LYS A O 1
ATOM 2661 N N . SER A 1 330 ? 17.969 5.621 22.016 1 95.44 330 SER A N 1
ATOM 2662 C CA . SER A 1 330 ? 16.859 4.777 21.578 1 95.44 330 SER A CA 1
ATOM 2663 C C . SER A 1 330 ? 15.703 4.82 22.578 1 95.44 330 SER A C 1
ATOM 2665 O O . SER A 1 330 ? 15.922 4.867 23.781 1 95.44 330 SER A O 1
ATOM 2667 N N . ILE A 1 331 ? 14.484 4.855 22.078 1 94.19 331 ILE A N 1
ATOM 2668 C CA . ILE A 1 331 ? 13.289 4.941 22.906 1 94.19 331 ILE A CA 1
ATOM 2669 C C . ILE A 1 331 ? 12.156 4.152 22.25 1 94.19 331 ILE A C 1
ATOM 2671 O O . ILE A 1 331 ? 12.102 4.02 21.031 1 94.19 331 ILE A O 1
ATOM 2675 N N . GLY A 1 332 ? 11.281 3.572 23.047 1 94.19 332 GLY A N 1
ATOM 2676 C CA . GLY A 1 332 ? 10.078 2.959 22.5 1 94.19 332 GLY A CA 1
ATOM 2677 C C . GLY A 1 332 ? 9.164 3.951 21.812 1 94.19 332 GLY A C 1
ATOM 2678 O O . GLY A 1 332 ? 8.992 5.078 22.281 1 94.19 332 GLY A O 1
ATOM 2679 N N . THR A 1 333 ? 8.602 3.545 20.734 1 93 333 THR A N 1
ATOM 2680 C CA . THR A 1 333 ? 7.777 4.434 19.922 1 93 333 THR A CA 1
ATOM 2681 C C . THR A 1 333 ? 6.617 4.992 20.734 1 93 333 THR A C 1
ATOM 2683 O O . THR A 1 333 ? 6.316 6.188 20.656 1 93 333 THR A O 1
ATOM 2686 N N . LYS A 1 334 ? 5.992 4.18 21.5 1 88.88 334 LYS A N 1
ATOM 2687 C CA . LYS A 1 334 ? 4.871 4.629 22.328 1 88.88 334 LYS A CA 1
ATOM 2688 C C . LYS A 1 334 ? 5.305 5.719 23.297 1 88.88 334 LYS A C 1
ATOM 2690 O O . LYS A 1 334 ? 4.629 6.738 23.438 1 88.88 334 LYS A O 1
ATOM 2695 N N . GLN A 1 335 ? 6.387 5.449 23.984 1 88.88 335 GLN A N 1
ATOM 2696 C CA . GLN A 1 335 ? 6.918 6.43 24.922 1 88.88 335 GLN A CA 1
ATOM 2697 C C . GLN A 1 335 ? 7.336 7.711 24.203 1 88.88 335 GLN A C 1
ATOM 2699 O O . GLN A 1 335 ? 7.137 8.812 24.719 1 88.88 335 GLN A O 1
ATOM 2704 N N . TYR A 1 336 ? 7.891 7.547 23.016 1 91.19 336 TYR A N 1
ATOM 2705 C CA . TYR A 1 336 ? 8.297 8.688 22.203 1 91.19 336 TYR A CA 1
ATOM 2706 C C . TYR A 1 336 ? 7.125 9.625 21.938 1 91.19 336 TYR A C 1
ATOM 2708 O O . TYR A 1 336 ? 7.238 10.836 22.156 1 91.19 336 TYR A O 1
ATOM 2716 N N . PHE A 1 337 ? 6.047 9.078 21.562 1 88.44 337 PHE A N 1
ATOM 2717 C CA . PHE A 1 337 ? 4.887 9.898 21.234 1 88.44 337 PHE A CA 1
ATOM 2718 C C . PHE A 1 337 ? 4.242 10.445 22.5 1 88.44 337 PHE A C 1
ATOM 2720 O O . PHE A 1 337 ? 3.727 11.57 22.516 1 88.44 337 PHE A O 1
ATOM 2727 N N . LYS A 1 338 ? 4.227 9.648 23.547 1 83.75 338 LYS A N 1
ATOM 2728 C CA . LYS A 1 338 ? 3.725 10.148 24.812 1 83.75 338 LYS A CA 1
ATOM 2729 C C . LYS A 1 338 ? 4.492 11.391 25.266 1 83.75 338 LYS A C 1
ATOM 2731 O O . LYS A 1 338 ? 3.893 12.375 25.703 1 83.75 338 LYS A O 1
ATOM 2736 N N . ASP A 1 339 ? 5.797 11.273 25.156 1 82.75 339 ASP A N 1
ATOM 2737 C CA . ASP A 1 339 ? 6.656 12.398 25.516 1 82.75 339 ASP A CA 1
ATOM 2738 C C . ASP A 1 339 ? 6.402 13.602 24.625 1 82.75 339 ASP A C 1
ATOM 2740 O O . ASP A 1 339 ? 6.383 14.742 25.094 1 82.75 339 ASP A O 1
ATOM 2744 N N . PHE A 1 340 ? 6.199 13.406 23.406 1 82.25 340 PHE A N 1
ATOM 2745 C CA . PHE A 1 340 ? 5.965 14.477 22.438 1 82.25 340 PHE A CA 1
ATOM 2746 C C . PHE A 1 340 ? 4.668 15.211 22.75 1 82.25 340 PHE A C 1
ATOM 2748 O O . PHE A 1 340 ? 4.645 16.438 22.781 1 82.25 340 PHE A O 1
ATOM 2755 N N . PHE A 1 341 ? 3.627 14.484 22.984 1 75.69 341 PHE A N 1
ATOM 2756 C CA . PHE A 1 341 ? 2.318 15.102 23.156 1 75.69 341 PHE A CA 1
ATOM 2757 C C . PHE A 1 341 ? 2.195 15.742 24.547 1 75.69 341 PHE A C 1
ATOM 2759 O O . PHE A 1 341 ? 1.346 16.609 24.75 1 75.69 341 PHE A O 1
ATOM 2766 N N . ALA A 1 342 ? 2.99 15.242 25.422 1 70.5 342 ALA A N 1
ATOM 2767 C CA . ALA A 1 342 ? 2.994 15.859 26.734 1 70.5 342 ALA A CA 1
ATOM 2768 C C . ALA A 1 342 ? 3.668 17.234 26.703 1 70.5 342 ALA A C 1
ATOM 2770 O O . ALA A 1 342 ? 3.439 18.062 27.594 1 70.5 342 ALA A O 1
ATOM 2771 N N . ARG A 1 343 ? 4.473 17.391 25.688 1 63.5 343 ARG A N 1
ATOM 2772 C CA . ARG A 1 343 ? 5.203 18.641 25.578 1 63.5 343 ARG A CA 1
ATOM 2773 C C . ARG A 1 343 ? 4.406 19.688 24.797 1 63.5 343 ARG A C 1
ATOM 2775 O O . ARG A 1 343 ? 3.639 19.328 23.906 1 63.5 343 ARG A O 1
ATOM 2782 N N . LYS A 1 344 ? 4.289 20.922 25.359 1 54.03 344 LYS A N 1
ATOM 2783 C CA . LYS A 1 344 ? 3.727 22.016 24.562 1 54.03 344 LYS A CA 1
ATOM 2784 C C . LYS A 1 344 ? 4.512 22.203 23.266 1 54.03 344 LYS A C 1
ATOM 2786 O O . LYS A 1 344 ? 5.707 21.906 23.203 1 54.03 344 LYS A O 1
ATOM 2791 N N . LEU A 1 345 ? 3.748 22.422 22.109 1 48.5 345 LEU A N 1
ATOM 2792 C CA . LEU A 1 345 ? 4.461 22.797 20.891 1 48.5 345 LEU A CA 1
ATOM 2793 C C . LEU A 1 345 ? 5.355 24.016 21.141 1 48.5 345 LEU A C 1
ATOM 2795 O O . LEU A 1 345 ? 4.887 25.156 21.141 1 48.5 345 LEU A O 1
ATOM 2799 N N . GLU A 1 346 ? 6.375 24.031 22.016 1 48.75 346 GLU A N 1
ATOM 2800 C CA . GLU A 1 346 ? 7.227 25.203 22.234 1 48.75 346 GLU A CA 1
ATOM 2801 C C . GLU A 1 346 ? 8.352 25.266 21.203 1 48.75 346 GLU A C 1
ATOM 2803 O O . GLU A 1 346 ? 9.492 25.578 21.547 1 48.75 346 GLU A O 1
ATOM 2808 N N . GLY A 1 347 ? 8.102 25.125 20.031 1 48.53 347 GLY A N 1
ATOM 2809 C CA . GLY A 1 347 ? 9.031 25.422 18.969 1 48.53 347 GLY A CA 1
ATOM 2810 C C . GLY A 1 347 ? 10.164 24.406 18.859 1 48.53 347 GLY A C 1
ATOM 2811 O O . GLY A 1 347 ? 10.82 24.297 17.828 1 48.53 347 GLY A O 1
ATOM 2812 N N . LYS A 1 348 ? 10.664 23.938 20.125 1 50.84 348 LYS A N 1
ATOM 2813 C CA . LYS A 1 348 ? 11.844 23.094 20.016 1 50.84 348 LYS A CA 1
ATOM 2814 C C . LYS A 1 348 ? 11.477 21.688 19.562 1 50.84 348 LYS A C 1
ATOM 2816 O O . LYS A 1 348 ? 10.461 21.125 19.984 1 50.84 348 LYS A O 1
ATOM 2821 N N . SER A 1 349 ? 12.289 21.078 18.594 1 60.91 349 SER A N 1
ATOM 2822 C CA . SER A 1 349 ? 12.062 19.781 17.969 1 60.91 349 SER A CA 1
ATOM 2823 C C . SER A 1 349 ? 12.297 18.641 18.953 1 60.91 349 SER A C 1
ATOM 2825 O O . SER A 1 349 ? 13.203 18.719 19.781 1 60.91 349 SER A O 1
ATOM 2827 N N . HIS A 1 350 ? 11.344 17.844 19.328 1 64.62 350 HIS A N 1
ATOM 2828 C CA . HIS A 1 350 ? 11.414 16.641 20.125 1 64.62 350 HIS A CA 1
ATOM 2829 C C . HIS A 1 350 ? 12.703 15.875 19.875 1 64.62 350 HIS A C 1
ATOM 2831 O O . HIS A 1 350 ? 13.203 15.172 20.75 1 64.62 350 HIS A O 1
ATOM 2837 N N . ARG A 1 351 ? 13.328 16.094 18.766 1 71.62 351 ARG A N 1
ATOM 2838 C CA . ARG A 1 351 ? 14.578 15.422 18.422 1 71.62 351 ARG A CA 1
ATOM 2839 C C . ARG A 1 351 ? 15.727 15.914 19.297 1 71.62 351 ARG A C 1
ATOM 2841 O O . ARG A 1 351 ? 16.672 15.172 19.578 1 71.62 351 ARG A O 1
ATOM 2848 N N . ASP A 1 352 ? 15.633 17.078 19.719 1 72.06 352 ASP A N 1
ATOM 2849 C CA . ASP A 1 352 ? 16.719 17.625 20.531 1 72.06 352 ASP A CA 1
ATOM 2850 C C . ASP A 1 352 ? 16.812 16.922 21.875 1 72.06 352 ASP A C 1
ATOM 2852 O O . ASP A 1 352 ? 17.906 16.719 22.406 1 72.06 352 ASP A O 1
ATOM 2856 N N . VAL A 1 353 ? 15.641 16.469 22.281 1 70.81 353 VAL A N 1
ATOM 2857 C CA . VAL A 1 353 ? 15.594 15.742 23.531 1 70.81 353 VAL A CA 1
ATOM 2858 C C . VAL A 1 353 ? 16.188 14.344 23.344 1 70.81 353 VAL A C 1
ATOM 2860 O O . VAL A 1 353 ? 16.688 13.742 24.297 1 70.81 353 VAL A O 1
ATOM 2863 N N . MET A 1 354 ? 16.297 13.938 22.172 1 79 354 MET A N 1
ATOM 2864 C CA . MET A 1 354 ? 16.75 12.578 21.859 1 79 354 MET A CA 1
ATOM 2865 C C . MET A 1 354 ? 18.25 12.562 21.594 1 79 354 MET A C 1
ATOM 2867 O O . MET A 1 354 ? 18.859 11.492 21.531 1 79 354 MET A O 1
ATOM 2871 N N . ARG A 1 355 ? 18.875 13.656 21.484 1 80.88 355 ARG A N 1
ATOM 2872 C CA . ARG A 1 355 ? 20.297 13.719 21.156 1 80.88 355 ARG A CA 1
ATOM 2873 C C . ARG A 1 355 ? 21.156 13.289 22.344 1 80.88 355 ARG A C 1
ATOM 2875 O O . ARG A 1 355 ? 20.828 13.602 23.484 1 80.88 355 ARG A O 1
ATOM 2882 N N . ILE A 1 356 ? 22.234 12.516 22.016 1 80.44 356 ILE A N 1
ATOM 2883 C CA . ILE A 1 356 ? 23.203 12.109 23.016 1 80.44 356 ILE A CA 1
ATOM 2884 C C . ILE A 1 356 ? 24.188 13.242 23.281 1 80.44 356 ILE A C 1
ATOM 2886 O O . ILE A 1 356 ? 24.781 13.789 22.328 1 80.44 356 ILE A O 1
ATOM 2890 N N . LYS A 1 357 ? 24.328 13.758 24.531 1 70.88 357 LYS A N 1
ATOM 2891 C CA . LYS A 1 357 ? 25.312 14.766 24.906 1 70.88 357 LYS A CA 1
ATOM 2892 C C . LYS A 1 357 ? 26.719 14.164 25 1 70.88 357 LYS A C 1
ATOM 2894 O O . LYS A 1 357 ? 26.938 13.234 25.781 1 70.88 357 LYS A O 1
ATOM 2899 N N . HIS A 1 358 ? 27.531 14.227 23.922 1 61.44 358 HIS A N 1
ATOM 2900 C CA . HIS A 1 358 ? 28.906 13.727 23.969 1 61.44 358 HIS A CA 1
ATOM 2901 C C . HIS A 1 358 ? 29.797 14.633 24.812 1 61.44 358 HIS A C 1
ATOM 2903 O O . HIS A 1 358 ? 29.703 15.859 24.719 1 61.44 358 HIS A O 1
ATOM 2909 N N . GLN A 1 359 ? 30 14.289 26.094 1 44.06 359 GLN A N 1
ATOM 2910 C CA . GLN A 1 359 ? 30.984 15.008 26.906 1 44.06 359 GLN A CA 1
ATOM 2911 C C . GLN A 1 359 ? 32.312 15.172 26.141 1 44.06 359 GLN A C 1
ATOM 2913 O O . GLN A 1 359 ? 32.844 14.203 25.594 1 44.06 359 GLN A O 1
ATOM 2918 N N . ASN A 1 360 ? 32.406 16.359 25.5 1 37.78 360 ASN A N 1
ATOM 2919 C CA . ASN A 1 360 ? 33.812 16.625 25.266 1 37.78 360 ASN A CA 1
ATOM 2920 C C . ASN A 1 360 ? 34.625 16.5 26.547 1 37.78 360 ASN A C 1
ATOM 2922 O O . ASN A 1 360 ? 34.219 16.953 27.609 1 37.78 360 ASN A O 1
ATOM 2926 N N . MET B 1 1 ? 11.703 -20.844 21.484 1 23.34 1 MET B N 1
ATOM 2927 C CA . MET B 1 1 ? 11.883 -20.594 20.062 1 23.34 1 MET B CA 1
ATOM 2928 C C . MET B 1 1 ? 10.562 -20.75 19.312 1 23.34 1 MET B C 1
ATOM 2930 O O . MET B 1 1 ? 9.977 -21.828 19.281 1 23.34 1 MET B O 1
ATOM 2934 N N . GLU B 1 2 ? 9.734 -19.766 19.25 1 33.72 2 GLU B N 1
ATOM 2935 C CA . GLU B 1 2 ? 8.406 -19.906 18.656 1 33.72 2 GLU B CA 1
ATOM 2936 C C . GLU B 1 2 ? 8.484 -20.578 17.297 1 33.72 2 GLU B C 1
ATOM 2938 O O . GLU B 1 2 ? 9.391 -20.297 16.5 1 33.72 2 GLU B O 1
ATOM 2943 N N . GLU B 1 3 ? 8.086 -21.719 17.203 1 39.84 3 GLU B N 1
ATOM 2944 C CA . GLU B 1 3 ? 8.086 -22.531 15.984 1 39.84 3 GLU B CA 1
ATOM 2945 C C . GLU B 1 3 ? 7.664 -21.719 14.766 1 39.84 3 GLU B C 1
ATOM 2947 O O . GLU B 1 3 ? 6.66 -21 14.805 1 39.84 3 GLU B O 1
ATOM 2952 N N . PHE B 1 4 ? 8.664 -21.375 14.109 1 45.22 4 PHE B N 1
ATOM 2953 C CA . PHE B 1 4 ? 8.422 -20.688 12.844 1 45.22 4 PHE B CA 1
ATOM 2954 C C . PHE B 1 4 ? 7.273 -21.344 12.086 1 45.22 4 PHE B C 1
ATOM 2956 O O . PHE B 1 4 ? 7.301 -22.547 11.836 1 45.22 4 PHE B O 1
ATOM 2963 N N . PHE B 1 5 ? 6.09 -20.953 12.32 1 50.28 5 PHE B N 1
ATOM 2964 C CA . PHE B 1 5 ? 4.965 -21.453 11.539 1 50.28 5 PHE B CA 1
ATOM 2965 C C . PHE B 1 5 ? 5.258 -21.375 10.047 1 50.28 5 PHE B C 1
ATOM 2967 O O . PHE B 1 5 ? 5.578 -20.297 9.531 1 50.28 5 PHE B O 1
ATOM 2974 N N . ASN B 1 6 ? 5.562 -22.578 9.523 1 57.59 6 ASN B N 1
ATOM 2975 C CA . ASN B 1 6 ? 5.699 -22.688 8.07 1 57.59 6 ASN B CA 1
ATOM 2976 C C . ASN B 1 6 ? 4.359 -22.484 7.367 1 57.59 6 ASN B C 1
ATOM 2978 O O . ASN B 1 6 ? 3.527 -23.391 7.332 1 57.59 6 ASN B O 1
ATOM 2982 N N . PRO B 1 7 ? 4.152 -21.359 6.828 1 61.12 7 PRO B N 1
ATOM 2983 C CA . PRO B 1 7 ? 2.82 -21.094 6.273 1 61.12 7 PRO B CA 1
ATOM 2984 C C . PRO B 1 7 ? 2.545 -21.891 5.004 1 61.12 7 PRO B C 1
ATOM 2986 O O . PRO B 1 7 ? 1.394 -22 4.57 1 61.12 7 PRO B O 1
ATOM 2989 N N . SER B 1 8 ? 3.604 -22.625 4.285 1 64.75 8 SER B N 1
ATOM 2990 C CA . SER B 1 8 ? 3.391 -23.062 2.906 1 64.75 8 SER B CA 1
ATOM 2991 C C . SER B 1 8 ? 3.447 -24.578 2.787 1 64.75 8 SER B C 1
ATOM 2993 O O . SER B 1 8 ? 3.309 -25.125 1.691 1 64.75 8 SER B O 1
ATOM 2995 N N . GLY B 1 9 ? 3.441 -25.359 3.738 1 72.69 9 GLY B N 1
ATOM 2996 C CA . GLY B 1 9 ? 3.42 -26.812 3.666 1 72.69 9 GLY B CA 1
ATOM 2997 C C . GLY B 1 9 ? 4.711 -27.406 3.135 1 72.69 9 GLY B C 1
ATOM 2998 O O . GLY B 1 9 ? 5.77 -26.781 3.234 1 72.69 9 GLY B O 1
ATOM 2999 N N . THR B 1 10 ? 4.672 -28.766 2.65 1 76.69 10 THR B N 1
ATOM 3000 C CA . THR B 1 10 ? 5.84 -29.484 2.168 1 76.69 10 THR B CA 1
ATOM 3001 C C . THR B 1 10 ? 5.605 -30.016 0.754 1 76.69 10 THR B C 1
ATOM 3003 O O . THR B 1 10 ? 4.465 -30.078 0.292 1 76.69 10 THR B O 1
ATOM 3006 N N . SER B 1 11 ? 6.719 -30.219 0.039 1 80.75 11 SER B N 1
ATOM 3007 C CA . SER B 1 11 ? 6.699 -30.828 -1.285 1 80.75 11 SER B CA 1
ATOM 3008 C C . SER B 1 11 ? 7.961 -31.656 -1.533 1 80.75 11 SER B C 1
ATOM 3010 O O . SER B 1 11 ? 9.055 -31.25 -1.138 1 80.75 11 SER B O 1
ATOM 3012 N N . LEU B 1 12 ? 7.766 -32.781 -2.199 1 83.62 12 LEU B N 1
ATOM 3013 C CA . LEU B 1 12 ? 8.922 -33.594 -2.578 1 83.62 12 LEU B CA 1
ATOM 3014 C C . LEU B 1 12 ? 9.766 -32.844 -3.623 1 83.62 12 LEU B C 1
ATOM 3016 O O . LEU B 1 12 ? 9.227 -32.125 -4.465 1 83.62 12 LEU B O 1
ATOM 3020 N N . LEU B 1 13 ? 11.008 -33.125 -3.543 1 87.31 13 LEU B N 1
ATOM 3021 C CA . LEU B 1 13 ? 11.906 -32.562 -4.531 1 87.31 13 LEU B CA 1
ATOM 3022 C C . LEU B 1 13 ? 11.75 -33.25 -5.883 1 87.31 13 LEU B C 1
ATOM 3024 O O . LEU B 1 13 ? 11.609 -34.469 -5.945 1 87.31 13 LEU B O 1
ATOM 3028 N N . VAL B 1 14 ? 11.688 -32.469 -6.922 1 87.81 14 VAL B N 1
ATOM 3029 C CA . VAL B 1 14 ? 11.586 -33 -8.281 1 87.81 14 VAL B CA 1
ATOM 3030 C C . VAL B 1 14 ? 12.633 -32.312 -9.172 1 87.81 14 VAL B C 1
ATOM 3032 O O . VAL B 1 14 ? 13.164 -31.266 -8.828 1 87.81 14 VAL B O 1
ATOM 3035 N N . PRO B 1 15 ? 12.961 -32.969 -10.273 1 87.75 15 PRO B N 1
ATOM 3036 C CA . PRO B 1 15 ? 13.938 -32.344 -11.164 1 87.75 15 PRO B CA 1
ATOM 3037 C C . PRO B 1 15 ? 13.422 -31.031 -11.766 1 87.75 15 PRO B C 1
ATOM 3039 O O . PRO B 1 15 ? 12.219 -30.859 -11.945 1 87.75 15 PRO B O 1
ATOM 3042 N N . SER B 1 16 ? 14.367 -30.172 -12.039 1 93.12 16 SER B N 1
ATOM 3043 C CA . SER B 1 16 ? 14.055 -28.938 -12.773 1 93.12 16 SER B CA 1
ATOM 3044 C C . SER B 1 16 ? 13.648 -29.25 -14.211 1 93.12 16 SER B C 1
ATOM 3046 O O . SER B 1 16 ? 14.398 -29.891 -14.953 1 93.12 16 SER B O 1
ATOM 3048 N N . VAL B 1 17 ? 12.523 -28.766 -14.602 1 95.44 17 VAL B N 1
ATOM 3049 C CA . VAL B 1 17 ? 12.062 -28.984 -15.969 1 95.44 17 VAL B CA 1
ATOM 3050 C C . VAL B 1 17 ? 12.953 -28.219 -16.938 1 95.44 17 VAL B C 1
ATOM 3052 O O . VAL B 1 17 ? 13.211 -28.672 -18.047 1 95.44 17 VAL B O 1
ATOM 3055 N N . GLN B 1 18 ? 13.398 -27.031 -16.531 1 93.56 18 GLN B N 1
ATOM 3056 C CA . GLN B 1 18 ? 14.328 -26.25 -17.344 1 93.56 18 GLN B CA 1
ATOM 3057 C C . GLN B 1 18 ? 15.57 -27.062 -17.688 1 93.56 18 GLN B C 1
ATOM 3059 O O . GLN B 1 18 ? 16.078 -27 -18.812 1 93.56 18 GLN B O 1
ATOM 3064 N N . GLU B 1 19 ? 16.031 -27.781 -16.719 1 91.75 19 GLU B N 1
ATOM 3065 C CA . GLU B 1 19 ? 17.219 -28.594 -16.938 1 91.75 19 GLU B CA 1
ATOM 3066 C C . GLU B 1 19 ? 16.906 -29.781 -17.844 1 91.75 19 GLU B C 1
ATOM 3068 O O . GLU B 1 19 ? 17.75 -30.203 -18.656 1 91.75 19 GLU B O 1
ATOM 3073 N N . LEU B 1 20 ? 15.734 -30.328 -17.703 1 92 20 LEU B N 1
ATOM 3074 C CA . LEU B 1 20 ? 15.305 -31.422 -18.562 1 92 20 LEU B CA 1
ATOM 3075 C C . LEU B 1 20 ? 15.273 -30.984 -20.016 1 92 20 LEU B C 1
ATOM 3077 O O . LEU B 1 20 ? 15.688 -31.75 -20.906 1 92 20 LEU B O 1
ATOM 3081 N N . VAL B 1 21 ? 14.812 -29.812 -20.297 1 93.06 21 VAL B N 1
ATOM 3082 C CA . VAL B 1 21 ? 14.672 -29.297 -21.656 1 93.06 21 VAL B CA 1
ATOM 3083 C C . VAL B 1 21 ? 16.047 -29.047 -22.266 1 93.06 21 VAL B C 1
ATOM 3085 O O . VAL B 1 21 ? 16.25 -29.219 -23.469 1 93.06 21 VAL B O 1
ATOM 3088 N N . LYS B 1 22 ? 16.938 -28.688 -21.469 1 89.5 22 LYS B N 1
ATOM 3089 C CA . LYS B 1 22 ? 18.297 -28.422 -21.953 1 89.5 22 LYS B CA 1
ATOM 3090 C C . LYS B 1 22 ? 18.938 -29.688 -22.5 1 89.5 22 LYS B C 1
ATOM 3092 O O . LYS B 1 22 ? 19.891 -29.625 -23.281 1 89.5 22 LYS B O 1
ATOM 3097 N N . GLU B 1 23 ? 18.453 -30.797 -22.109 1 89.5 23 GLU B N 1
ATOM 3098 C CA . GLU B 1 23 ? 18.969 -32.094 -22.594 1 89.5 23 GLU B CA 1
ATOM 3099 C C . GLU B 1 23 ? 18.422 -32.406 -23.984 1 89.5 23 GLU B C 1
ATOM 3101 O O . GLU B 1 23 ? 18.719 -33.438 -24.547 1 89.5 23 GLU B O 1
ATOM 3106 N N . ARG B 1 24 ? 17.75 -31.578 -24.578 1 86.38 24 ARG B N 1
ATOM 3107 C CA . ARG B 1 24 ? 17.188 -31.688 -25.922 1 86.38 24 ARG B CA 1
ATOM 3108 C C . ARG B 1 24 ? 16.391 -32.969 -26.078 1 86.38 24 ARG B C 1
ATOM 3110 O O . ARG B 1 24 ? 16.609 -33.719 -27.031 1 86.38 24 ARG B O 1
ATOM 3117 N N . ILE B 1 25 ? 15.484 -33.188 -25.203 1 87.75 25 ILE B N 1
ATOM 3118 C CA . ILE B 1 25 ? 14.656 -34.375 -25.234 1 87.75 25 ILE B CA 1
ATOM 3119 C C . ILE B 1 25 ? 13.578 -34.219 -26.312 1 87.75 25 ILE B C 1
ATOM 3121 O O . ILE B 1 25 ? 13.047 -33.125 -26.516 1 87.75 25 ILE B O 1
ATOM 3125 N N . SER B 1 26 ? 13.266 -35.25 -27 1 90 26 SER B N 1
ATOM 3126 C CA . SER B 1 26 ? 12.211 -35.25 -28.016 1 90 26 SER B CA 1
ATOM 3127 C C . SER B 1 26 ? 10.891 -35.75 -27.438 1 90 26 SER B C 1
ATOM 3129 O O . SER B 1 26 ? 9.82 -35.438 -27.953 1 90 26 SER B O 1
ATOM 3131 N N . GLU B 1 27 ? 11.023 -36.531 -26.344 1 93.06 27 GLU B N 1
ATOM 3132 C CA . GLU B 1 27 ? 9.844 -37.031 -25.656 1 93.06 27 GLU B CA 1
ATOM 3133 C C . GLU B 1 27 ? 9.844 -36.656 -24.188 1 93.06 27 GLU B C 1
ATOM 3135 O O . GLU B 1 27 ? 10.891 -36.688 -23.531 1 93.06 27 GLU B O 1
ATOM 3140 N N . VAL B 1 28 ? 8.688 -36.344 -23.719 1 94.56 28 VAL B N 1
ATOM 3141 C CA . VAL B 1 28 ? 8.57 -35.969 -22.312 1 94.56 28 VAL B CA 1
ATOM 3142 C C . VAL B 1 28 ? 8.633 -37.219 -21.438 1 94.56 28 VAL B C 1
ATOM 3144 O O . VAL B 1 28 ? 8.086 -38.25 -21.812 1 94.56 28 VAL B O 1
ATOM 3147 N N . PRO B 1 29 ? 9.289 -37.156 -20.312 1 93.88 29 PRO B N 1
ATOM 3148 C CA . PRO B 1 29 ? 9.273 -38.281 -19.391 1 93.88 29 PRO B CA 1
ATOM 3149 C C . PRO B 1 29 ? 7.867 -38.656 -18.938 1 93.88 29 PRO B C 1
ATOM 3151 O O . PRO B 1 29 ? 7.016 -37.781 -18.766 1 93.88 29 PRO B O 1
ATOM 3154 N N . GLN B 1 30 ? 7.641 -39.906 -18.625 1 93.19 30 GLN B N 1
ATOM 3155 C CA . GLN B 1 30 ? 6.328 -40.469 -18.328 1 93.19 30 GLN B CA 1
ATOM 3156 C C . GLN B 1 30 ? 5.688 -39.75 -17.141 1 93.19 30 GLN B C 1
ATOM 3158 O O . GLN B 1 30 ? 4.465 -39.594 -17.094 1 93.19 30 GLN B O 1
ATOM 3163 N N . ARG B 1 31 ? 6.422 -39.281 -16.25 1 93.88 31 ARG B N 1
ATOM 3164 C CA . ARG B 1 31 ? 5.914 -38.656 -15.016 1 93.88 31 ARG B CA 1
ATOM 3165 C C . ARG B 1 31 ? 5.234 -37.344 -15.305 1 93.88 31 ARG B C 1
ATOM 3167 O O . ARG B 1 31 ? 4.492 -36.812 -14.469 1 93.88 31 ARG B O 1
ATOM 3174 N N . TYR B 1 32 ? 5.512 -36.781 -16.469 1 94.75 32 TYR B N 1
ATOM 3175 C CA . TYR B 1 32 ? 4.934 -35.5 -16.828 1 94.75 32 TYR B CA 1
ATOM 3176 C C . TYR B 1 32 ? 3.738 -35.656 -17.75 1 94.75 32 TYR B C 1
ATOM 3178 O O . TYR B 1 32 ? 3.043 -34.688 -18.062 1 94.75 32 TYR B O 1
ATOM 3186 N N . VAL B 1 33 ? 3.479 -36.844 -18.25 1 93.81 33 VAL B N 1
ATOM 3187 C CA . VAL B 1 33 ? 2.4 -37.094 -19.203 1 93.81 33 VAL B CA 1
ATOM 3188 C C . VAL B 1 33 ? 1.069 -37.188 -18.453 1 93.81 33 VAL B C 1
ATOM 3190 O O . VAL B 1 33 ? 0.879 -38.062 -17.609 1 93.81 33 VAL B O 1
ATOM 3193 N N . GLN B 1 34 ? 0.223 -36.25 -18.734 1 88.31 34 GLN B N 1
ATOM 3194 C CA . GLN B 1 34 ? -1.097 -36.188 -18.109 1 88.31 34 GLN B CA 1
ATOM 3195 C C . GLN B 1 34 ? -2.199 -36.156 -19.172 1 88.31 34 GLN B C 1
ATOM 3197 O O . GLN B 1 34 ? -2.713 -35.094 -19.516 1 88.31 34 GLN B O 1
ATOM 3202 N N . PRO B 1 35 ? -2.627 -37.281 -19.609 1 70.25 35 PRO B N 1
ATOM 3203 C CA . PRO B 1 35 ? -3.566 -37.375 -20.734 1 70.25 35 PRO B CA 1
ATOM 3204 C C . PRO B 1 35 ? -4.945 -36.812 -20.391 1 70.25 35 PRO B C 1
ATOM 3206 O O . PRO B 1 35 ? -5.711 -36.469 -21.281 1 70.25 35 PRO B O 1
ATOM 3209 N N . GLN B 1 36 ? -5.336 -36.844 -19.141 1 64.75 36 GLN B N 1
ATOM 3210 C CA . GLN B 1 36 ? -6.676 -36.469 -18.703 1 64.75 36 GLN B CA 1
ATOM 3211 C C . GLN B 1 36 ? -6.961 -35 -18.984 1 64.75 36 GLN B C 1
ATOM 3213 O O . GLN B 1 36 ? -8.125 -34.594 -19.047 1 64.75 36 GLN B O 1
ATOM 3218 N N . HIS B 1 37 ? -6.055 -34.219 -19.172 1 61.53 37 HIS B N 1
ATOM 3219 C CA . HIS B 1 37 ? -6.301 -32.812 -19.359 1 61.53 37 HIS B CA 1
ATOM 3220 C C . HIS B 1 37 ? -6.77 -32.5 -20.781 1 61.53 37 HIS B C 1
ATOM 3222 O O . HIS B 1 37 ? -7.16 -31.375 -21.094 1 61.53 37 HIS B O 1
ATOM 3228 N N . GLU B 1 38 ? -6.816 -33.562 -21.641 1 56.5 38 GLU B N 1
ATOM 3229 C CA . GLU B 1 38 ? -7.27 -33.406 -23.016 1 56.5 38 GLU B CA 1
ATOM 3230 C C . GLU B 1 38 ? -8.789 -33.469 -23.109 1 56.5 38 GLU B C 1
ATOM 3232 O O . GLU B 1 38 ? -9.367 -33.125 -24.156 1 56.5 38 GLU B O 1
ATOM 3237 N N . ASP B 1 39 ? -9.391 -33.812 -21.969 1 53.34 39 ASP B N 1
ATOM 3238 C CA . ASP B 1 39 ? -10.789 -34.188 -22.156 1 53.34 39 ASP B CA 1
ATOM 3239 C C . ASP B 1 39 ? -11.68 -32.969 -22.297 1 53.34 39 ASP B C 1
ATOM 3241 O O . ASP B 1 39 ? -12.812 -33.062 -22.781 1 53.34 39 ASP B O 1
ATOM 3245 N N . MET B 1 40 ? -11.328 -31.844 -21.719 1 57.97 40 MET B N 1
ATOM 3246 C CA . MET B 1 40 ? -12.305 -30.766 -21.859 1 57.97 40 MET B CA 1
ATOM 3247 C C . MET B 1 40 ? -12 -29.922 -23.094 1 57.97 40 MET B C 1
ATOM 3249 O O . MET B 1 40 ? -10.836 -29.734 -23.453 1 57.97 40 MET B O 1
ATOM 3253 N N . VAL B 1 41 ? -13.148 -29.562 -23.797 1 59.91 41 VAL B N 1
ATOM 3254 C CA . VAL B 1 41 ? -13.133 -28.734 -25 1 59.91 41 VAL B CA 1
ATOM 3255 C C . VAL B 1 41 ? -12.492 -27.375 -24.672 1 59.91 41 VAL B C 1
ATOM 3257 O O . VAL B 1 41 ? -12.82 -26.75 -23.656 1 59.91 41 VAL B O 1
ATOM 3260 N N . VAL B 1 42 ? -11.469 -27.125 -25.375 1 67.44 42 VAL B N 1
ATOM 3261 C CA . VAL B 1 42 ? -10.93 -25.766 -25.359 1 67.44 42 VAL B CA 1
ATOM 3262 C C . VAL B 1 42 ? -11.656 -24.906 -26.375 1 67.44 42 VAL B C 1
ATOM 3264 O O . VAL B 1 42 ? -11.703 -25.219 -27.562 1 67.44 42 VAL B O 1
ATOM 3267 N N . ILE B 1 43 ? -12.461 -23.984 -25.906 1 60.06 43 ILE B N 1
ATOM 3268 C CA . ILE B 1 43 ? -13.141 -23.078 -26.812 1 60.06 43 ILE B CA 1
ATOM 3269 C C . ILE B 1 43 ? -12.109 -22.219 -27.547 1 60.06 43 ILE B C 1
ATOM 3271 O O . ILE B 1 43 ? -11.188 -21.672 -26.922 1 60.06 43 ILE B O 1
ATOM 3275 N N . SER B 1 44 ? -12 -22.266 -28.938 1 56.59 44 SER B N 1
ATOM 3276 C CA . SER B 1 44 ? -11.031 -21.531 -29.734 1 56.59 44 SER B CA 1
ATOM 3277 C C . SER B 1 44 ? -11.219 -20.031 -29.578 1 56.59 44 SER B C 1
ATOM 3279 O O . SER B 1 44 ? -12.305 -19.562 -29.234 1 56.59 44 SER B O 1
ATOM 3281 N N . LYS B 1 45 ? -10.211 -19.266 -29.656 1 56.34 45 LYS B N 1
ATOM 3282 C CA . LYS B 1 45 ? -10.125 -17.812 -29.609 1 56.34 45 LYS B CA 1
ATOM 3283 C C . LYS B 1 45 ? -11.133 -17.188 -30.562 1 56.34 45 LYS B C 1
ATOM 3285 O O . LYS B 1 45 ? -11.688 -16.109 -30.281 1 56.34 45 LYS B O 1
ATOM 3290 N N . GLU B 1 46 ? -11.078 -17.594 -31.797 1 49 46 GLU B N 1
ATOM 3291 C CA . GLU B 1 46 ? -11.82 -17.031 -32.938 1 49 46 GLU B CA 1
ATOM 3292 C C . GLU B 1 46 ? -13.32 -17.078 -32.688 1 49 46 GLU B C 1
ATOM 3294 O O . GLU B 1 46 ? -14.07 -16.234 -33.188 1 49 46 GLU B O 1
ATOM 3299 N N . VAL B 1 47 ? -13.719 -18.141 -32.344 1 47.53 47 VAL B N 1
ATOM 3300 C CA . VAL B 1 47 ? -15.164 -18.312 -32.25 1 47.53 47 VAL B CA 1
ATOM 3301 C C . VAL B 1 47 ? -15.719 -17.406 -31.141 1 47.53 47 VAL B C 1
ATOM 3303 O O . VAL B 1 47 ? -16.828 -16.859 -31.266 1 47.53 47 VAL B O 1
ATOM 3306 N N . ASN B 1 48 ? -15.211 -17.109 -29.766 1 49.53 48 ASN B N 1
ATOM 3307 C CA . ASN B 1 48 ? -16.016 -16.516 -28.703 1 49.53 48 ASN B CA 1
ATOM 3308 C C . ASN B 1 48 ? -15.523 -15.133 -28.328 1 49.53 48 ASN B C 1
ATOM 3310 O O . ASN B 1 48 ? -14.812 -14.977 -27.328 1 49.53 48 ASN B O 1
ATOM 3314 N N . SER B 1 49 ? -15.43 -14.312 -29.344 1 49.31 49 SER B N 1
ATOM 3315 C CA . SER B 1 49 ? -15.312 -12.883 -29.062 1 49.31 49 SER B CA 1
ATOM 3316 C C . SER B 1 49 ? -16.047 -12.516 -27.766 1 49.31 49 SER B C 1
ATOM 3318 O O . SER B 1 49 ? -15.625 -11.602 -27.062 1 49.31 49 SER B O 1
ATOM 3320 N N . GLY B 1 50 ? -17.078 -13.234 -27.516 1 53.53 50 GLY B N 1
ATOM 3321 C CA . GLY B 1 50 ? -17.953 -12.906 -26.406 1 53.53 50 GLY B CA 1
ATOM 3322 C C . GLY B 1 50 ? -17.453 -13.438 -25.078 1 53.53 50 GLY B C 1
ATOM 3323 O O . GLY B 1 50 ? -17.938 -13.031 -24.016 1 53.53 50 GLY B O 1
ATOM 3324 N N . LEU B 1 51 ? -16.422 -14.375 -25.141 1 63.72 51 LEU B N 1
ATOM 3325 C CA . LEU B 1 51 ? -16.047 -14.992 -23.875 1 63.72 51 LEU B CA 1
ATOM 3326 C C . LEU B 1 51 ? -14.719 -14.438 -23.375 1 63.72 51 LEU B C 1
ATOM 3328 O O . LEU B 1 51 ? -13.734 -15.172 -23.266 1 63.72 51 LEU B O 1
ATOM 3332 N N . GLN B 1 52 ? -14.672 -13.188 -23.266 1 84.75 52 GLN B N 1
ATOM 3333 C CA . GLN B 1 52 ? -13.516 -12.523 -22.672 1 84.75 52 GLN B CA 1
ATOM 3334 C C . GLN B 1 52 ? -13.828 -12.039 -21.25 1 84.75 52 GLN B C 1
ATOM 3336 O O . GLN B 1 52 ? -14.93 -11.539 -20.984 1 84.75 52 GLN B O 1
ATOM 3341 N N . ILE B 1 53 ? -12.875 -12.312 -20.406 1 92.06 53 ILE B N 1
ATOM 3342 C CA . ILE B 1 53 ? -13.102 -11.828 -19.047 1 92.06 53 ILE B CA 1
ATOM 3343 C C . ILE B 1 53 ? -13.203 -10.305 -19.062 1 92.06 53 ILE B C 1
ATOM 3345 O O . ILE B 1 53 ? -12.578 -9.633 -19.891 1 92.06 53 ILE B O 1
ATOM 3349 N N . PRO B 1 54 ? -14 -9.75 -18.203 1 95.81 54 PRO B N 1
ATOM 3350 C CA . PRO B 1 54 ? -14.18 -8.297 -18.141 1 95.81 54 PRO B CA 1
ATOM 3351 C C . PRO B 1 54 ? -12.883 -7.551 -17.875 1 95.81 54 PRO B C 1
ATOM 3353 O O . PRO B 1 54 ? -11.953 -8.109 -17.281 1 95.81 54 PRO B O 1
ATOM 3356 N N . VAL B 1 55 ? -12.867 -6.34 -18.391 1 97.44 55 VAL B N 1
ATOM 3357 C CA . VAL B 1 55 ? -11.758 -5.43 -18.141 1 97.44 55 VAL B CA 1
ATOM 3358 C C . VAL B 1 55 ? -12.203 -4.336 -17.172 1 97.44 55 VAL B C 1
ATOM 3360 O O . VAL B 1 55 ? -13.188 -3.635 -17.422 1 97.44 55 VAL B O 1
ATOM 3363 N N . ILE B 1 56 ? -11.578 -4.223 -16.078 1 98.12 56 ILE B N 1
ATOM 3364 C CA . ILE B 1 56 ? -11.844 -3.195 -15.07 1 98.12 56 ILE B CA 1
ATOM 3365 C C . ILE B 1 56 ? -10.773 -2.115 -15.141 1 98.12 56 ILE B C 1
ATOM 3367 O O . ILE B 1 56 ? -9.578 -2.42 -15.172 1 98.12 56 ILE B O 1
ATOM 3371 N N . ASP B 1 57 ? -11.211 -0.892 -15.227 1 97.56 57 ASP B N 1
ATOM 3372 C CA . ASP B 1 57 ? -10.312 0.261 -15.211 1 97.56 57 ASP B CA 1
ATOM 3373 C C . ASP B 1 57 ? -10.219 0.864 -13.812 1 97.56 57 ASP B C 1
ATOM 3375 O O . ASP B 1 57 ? -11.156 1.514 -13.344 1 97.56 57 ASP B O 1
ATOM 3379 N N . MET B 1 58 ? -9.094 0.738 -13.172 1 96.19 58 MET B N 1
ATOM 3380 C CA . MET B 1 58 ? -8.938 1.179 -11.789 1 96.19 58 MET B CA 1
ATOM 3381 C C . MET B 1 58 ? -9.102 2.689 -11.672 1 96.19 58 MET B C 1
ATOM 3383 O O . MET B 1 58 ? -9.617 3.189 -10.672 1 96.19 58 MET B O 1
ATOM 3387 N N . GLN B 1 59 ? -8.695 3.42 -12.672 1 93.75 59 GLN B N 1
ATOM 3388 C CA . GLN B 1 59 ? -8.875 4.867 -12.656 1 93.75 59 GLN B CA 1
ATOM 3389 C C . GLN B 1 59 ? -10.352 5.242 -12.711 1 93.75 59 GLN B C 1
ATOM 3391 O O . GLN B 1 59 ? -10.789 6.168 -12.023 1 93.75 59 GLN B O 1
ATOM 3396 N N . ASN B 1 60 ? -11.07 4.492 -13.539 1 94.94 60 ASN B N 1
ATOM 3397 C CA . ASN B 1 60 ? -12.508 4.727 -13.602 1 94.94 60 ASN B CA 1
ATOM 3398 C C . ASN B 1 60 ? -13.195 4.391 -12.281 1 94.94 60 ASN B C 1
ATOM 3400 O O . ASN B 1 60 ? -14.133 5.082 -11.867 1 94.94 60 ASN B O 1
ATOM 3404 N N . LEU B 1 61 ? -12.703 3.35 -11.633 1 94.19 61 LEU B N 1
ATOM 3405 C CA . LEU B 1 61 ? -13.25 2.941 -10.344 1 94.19 61 LEU B CA 1
ATOM 3406 C C . LEU B 1 61 ? -13.133 4.066 -9.32 1 94.19 61 LEU B C 1
ATOM 3408 O O . LEU B 1 61 ? -13.969 4.188 -8.422 1 94.19 61 LEU B O 1
ATOM 3412 N N . LEU B 1 62 ? -12.148 4.883 -9.516 1 89.44 62 LEU B N 1
ATOM 3413 C CA . LEU B 1 62 ? -11.82 5.902 -8.523 1 89.44 62 LEU B CA 1
ATOM 3414 C C . LEU B 1 62 ? -12.391 7.258 -8.93 1 89.44 62 LEU B C 1
ATOM 3416 O O . LEU B 1 62 ? -12.242 8.242 -8.195 1 89.44 62 LEU B O 1
ATOM 3420 N N . SER B 1 63 ? -13.055 7.344 -10.055 1 88.75 63 SER B N 1
ATOM 3421 C CA . SER B 1 63 ? -13.531 8.609 -10.609 1 88.75 63 SER B CA 1
ATOM 3422 C C . SER B 1 63 ? -14.922 8.953 -10.07 1 88.75 63 SER B C 1
ATOM 3424 O O . SER B 1 63 ? -15.703 8.055 -9.742 1 88.75 63 SER B O 1
ATOM 3426 N N . LEU B 1 64 ? -15.219 10.234 -10.008 1 84.81 64 LEU B N 1
ATOM 3427 C CA . LEU B 1 64 ? -16.547 10.719 -9.617 1 84.81 64 LEU B CA 1
ATOM 3428 C C . LEU B 1 64 ? -17.578 10.391 -10.688 1 84.81 64 LEU B C 1
ATOM 3430 O O . LEU B 1 64 ? -18.719 10.023 -10.375 1 84.81 64 LEU B O 1
ATOM 3434 N N . GLU B 1 65 ? -17.172 10.484 -11.898 1 85.81 65 GLU B N 1
ATOM 3435 C CA . GLU B 1 65 ? -18.094 10.383 -13.016 1 85.81 65 GLU B CA 1
ATOM 3436 C C . GLU B 1 65 ? -18.406 8.922 -13.359 1 85.81 65 GLU B C 1
ATOM 3438 O O . GLU B 1 65 ? -19.547 8.562 -13.594 1 85.81 65 GLU B O 1
ATOM 3443 N N . SER B 1 66 ? -17.359 8.109 -13.266 1 87.38 66 SER B N 1
ATOM 3444 C CA . SER B 1 66 ? -17.5 6.758 -13.797 1 87.38 66 SER B CA 1
ATOM 3445 C C . SER B 1 66 ? -17.422 5.715 -12.688 1 87.38 66 SER B C 1
ATOM 3447 O O . SER B 1 66 ? -17.547 4.516 -12.945 1 87.38 66 SER B O 1
ATOM 3449 N N . GLY B 1 67 ? -17.312 6.113 -11.539 1 91.62 67 GLY B N 1
ATOM 3450 C CA . GLY B 1 67 ? -17.047 5.207 -10.43 1 91.62 67 GLY B CA 1
ATOM 3451 C C . GLY B 1 67 ? -18.172 4.207 -10.211 1 91.62 67 GLY B C 1
ATOM 3452 O O . GLY B 1 67 ? -17.922 3.016 -10.016 1 91.62 67 GLY B O 1
ATOM 3453 N N . SER B 1 68 ? -19.328 4.684 -10.273 1 92.94 68 SER B N 1
ATOM 3454 C CA . SER B 1 68 ? -20.469 3.816 -10.008 1 92.94 68 SER B CA 1
ATOM 3455 C C . SER B 1 68 ? -20.625 2.754 -11.094 1 92.94 68 SER B C 1
ATOM 3457 O O . SER B 1 68 ? -20.828 1.577 -10.789 1 92.94 68 SER B O 1
ATOM 3459 N N . SER B 1 69 ? -20.516 3.158 -12.352 1 96.88 69 SER B N 1
ATOM 3460 C CA . SER B 1 69 ? -20.641 2.209 -13.453 1 96.88 69 SER B CA 1
ATOM 3461 C C . SER B 1 69 ? -19.5 1.197 -13.453 1 96.88 69 SER B C 1
ATOM 3463 O O . SER B 1 69 ? -19.703 0.015 -13.734 1 96.88 69 SER B O 1
ATOM 3465 N N . GLU B 1 70 ? -18.344 1.654 -13.164 1 97.62 70 GLU B N 1
ATOM 3466 C CA . GLU B 1 70 ? -17.188 0.754 -13.125 1 97.62 70 GLU B CA 1
ATOM 3467 C C . GLU B 1 70 ? -17.297 -0.208 -11.938 1 97.62 70 GLU B C 1
ATOM 3469 O O . GLU B 1 70 ? -16.844 -1.352 -12.023 1 97.62 70 GLU B O 1
ATOM 3474 N N . LEU B 1 71 ? -17.859 0.284 -10.852 1 97.69 71 LEU B N 1
ATOM 3475 C CA . LEU B 1 71 ? -18.094 -0.571 -9.695 1 97.69 71 LEU B CA 1
ATOM 3476 C C . LEU B 1 71 ? -19.047 -1.704 -10.039 1 97.69 71 LEU B C 1
ATOM 3478 O O . LEU B 1 71 ? -18.859 -2.842 -9.602 1 97.69 71 LEU B O 1
ATOM 3482 N N . ASP B 1 72 ? -20.062 -1.393 -10.789 1 98.19 72 ASP B N 1
ATOM 3483 C CA . ASP B 1 72 ? -21 -2.408 -11.25 1 98.19 72 ASP B CA 1
ATOM 3484 C C . ASP B 1 72 ? -20.312 -3.445 -12.125 1 98.19 72 ASP B C 1
ATOM 3486 O O . ASP B 1 72 ? -20.609 -4.637 -12.055 1 98.19 72 ASP B O 1
ATOM 3490 N N . LYS B 1 73 ? -19.422 -2.973 -12.922 1 98.19 73 LYS B N 1
ATOM 3491 C CA . LYS B 1 73 ? -18.641 -3.875 -13.773 1 98.19 73 LYS B CA 1
ATOM 3492 C C . LYS B 1 73 ? -17.781 -4.805 -12.938 1 98.19 73 LYS B C 1
ATOM 3494 O O . LYS B 1 73 ? -17.656 -5.992 -13.242 1 98.19 73 LYS B O 1
ATOM 3499 N N . LEU B 1 74 ? -17.172 -4.258 -11.914 1 98.56 74 LEU B N 1
ATOM 3500 C CA . LEU B 1 74 ? -16.359 -5.062 -11.016 1 98.56 74 LEU B CA 1
ATOM 3501 C C . LEU B 1 74 ? -17.203 -6.121 -10.32 1 98.56 74 LEU B C 1
ATOM 3503 O O . LEU B 1 74 ? -16.797 -7.281 -10.219 1 98.56 74 LEU B O 1
ATOM 3507 N N . HIS B 1 75 ? -18.359 -5.664 -9.836 1 98.62 75 HIS B N 1
ATOM 3508 C CA . HIS B 1 75 ? -19.297 -6.586 -9.195 1 98.62 75 HIS B CA 1
ATOM 3509 C C . HIS B 1 75 ? -19.672 -7.73 -10.133 1 98.62 75 HIS B C 1
ATOM 3511 O O . HIS B 1 75 ? -19.625 -8.898 -9.742 1 98.62 75 HIS B O 1
ATOM 3517 N N . PHE B 1 76 ? -19.938 -7.402 -11.336 1 98.19 76 PHE B N 1
ATOM 3518 C CA . PHE B 1 76 ? -20.312 -8.391 -12.336 1 98.19 76 PHE B CA 1
ATOM 3519 C C . PHE B 1 76 ? -19.141 -9.336 -12.625 1 98.19 76 PHE B C 1
ATOM 3521 O O . PHE B 1 76 ? -19.344 -10.547 -12.719 1 98.19 76 PHE B O 1
ATOM 3528 N N . ALA B 1 77 ? -17.969 -8.828 -12.789 1 98 77 ALA B N 1
ATOM 3529 C CA . ALA B 1 77 ? -16.781 -9.625 -13.078 1 98 77 ALA B CA 1
ATOM 3530 C C . ALA B 1 77 ? -16.531 -10.648 -11.977 1 98 77 ALA B C 1
ATOM 3532 O O . ALA B 1 77 ? -16.266 -11.82 -12.258 1 98 77 ALA B O 1
ATOM 3533 N N . CYS B 1 78 ? -16.641 -10.211 -10.711 1 98.44 78 CYS B N 1
ATOM 3534 C CA . CYS B 1 78 ? -16.375 -11.086 -9.578 1 98.44 78 CYS B CA 1
ATOM 3535 C C . CYS B 1 78 ? -17.484 -12.141 -9.445 1 98.44 78 CYS B C 1
ATOM 3537 O O . CYS B 1 78 ? -17.203 -13.297 -9.141 1 98.44 78 CYS B O 1
ATOM 3539 N N . LYS B 1 79 ? -18.656 -11.734 -9.703 1 97.94 79 LYS B N 1
ATOM 3540 C CA . LYS B 1 79 ? -19.812 -12.594 -9.492 1 97.94 79 LYS B CA 1
ATOM 3541 C C . LYS B 1 79 ? -19.953 -13.625 -10.609 1 97.94 79 LYS B C 1
ATOM 3543 O O . LYS B 1 79 ? -20.203 -14.797 -10.352 1 97.94 79 LYS B O 1
ATOM 3548 N N . GLU B 1 80 ? -19.734 -13.234 -11.852 1 95.75 80 GLU B N 1
ATOM 3549 C CA . GLU B 1 80 ? -20.078 -14.07 -12.992 1 95.75 80 GLU B CA 1
ATOM 3550 C C . GLU B 1 80 ? -18.844 -14.766 -13.562 1 95.75 80 GLU B C 1
ATOM 3552 O O . GLU B 1 80 ? -18.953 -15.852 -14.148 1 95.75 80 GLU B O 1
ATOM 3557 N N . TRP B 1 81 ? -17.703 -14.172 -13.344 1 95.31 81 TRP B N 1
ATOM 3558 C CA . TRP B 1 81 ? -16.516 -14.703 -13.984 1 95.31 81 TRP B CA 1
ATOM 3559 C C . TRP B 1 81 ? -15.492 -15.156 -12.953 1 95.31 81 TRP B C 1
ATOM 3561 O O . TRP B 1 81 ? -14.734 -16.094 -13.188 1 95.31 81 TRP B O 1
ATOM 3571 N N . GLY B 1 82 ? -15.445 -14.445 -11.836 1 97.44 82 GLY B N 1
ATOM 3572 C CA . GLY B 1 82 ? -14.422 -14.711 -10.836 1 97.44 82 GLY B CA 1
ATOM 3573 C C . GLY B 1 82 ? -13.039 -14.266 -11.281 1 97.44 82 GLY B C 1
ATOM 3574 O O . GLY B 1 82 ? -12.055 -14.492 -10.578 1 97.44 82 GLY B O 1
ATOM 3575 N N . PHE B 1 83 ? -12.945 -13.719 -12.531 1 97.62 83 PHE B N 1
ATOM 3576 C CA . PHE B 1 83 ? -11.719 -13.219 -13.141 1 97.62 83 PHE B CA 1
ATOM 3577 C C . PHE B 1 83 ? -11.961 -11.891 -13.844 1 97.62 83 PHE B C 1
ATOM 3579 O O . PHE B 1 83 ? -13.055 -11.648 -14.367 1 97.62 83 PHE B O 1
ATOM 3586 N N . PHE B 1 84 ? -10.953 -11.047 -13.891 1 97.88 84 PHE B N 1
ATOM 3587 C CA . PHE B 1 84 ? -10.984 -9.852 -14.727 1 97.88 84 PHE B CA 1
ATOM 3588 C C . PHE B 1 84 ? -9.578 -9.352 -15.016 1 97.88 84 PHE B C 1
ATOM 3590 O O . PHE B 1 84 ? -8.617 -9.758 -14.352 1 97.88 84 PHE B O 1
ATOM 3597 N N . GLN B 1 85 ? -9.445 -8.609 -16.016 1 97.75 85 GLN B N 1
ATOM 3598 C CA . GLN B 1 85 ? -8.211 -7.875 -16.281 1 97.75 85 GLN B CA 1
ATOM 3599 C C . GLN B 1 85 ? -8.266 -6.48 -15.664 1 97.75 85 GLN B C 1
ATOM 3601 O O . GLN B 1 85 ? -9.312 -5.828 -15.68 1 97.75 85 GLN B O 1
ATOM 3606 N N . LEU B 1 86 ? -7.238 -6.062 -15.039 1 98.25 86 LEU B N 1
ATOM 3607 C CA . LEU B 1 86 ? -7.156 -4.762 -14.383 1 98.25 86 LEU B CA 1
ATOM 3608 C C . LEU B 1 86 ? -6.176 -3.846 -15.117 1 98.25 86 LEU B C 1
ATOM 3610 O O . LEU B 1 86 ? -4.98 -4.145 -15.195 1 98.25 86 LEU B O 1
ATOM 3614 N N . ILE B 1 87 ? -6.723 -2.723 -15.656 1 97.19 87 ILE B N 1
ATOM 3615 C CA . ILE B 1 87 ? -5.883 -1.767 -16.375 1 97.19 87 ILE B CA 1
ATOM 3616 C C . ILE B 1 87 ? -5.82 -0.454 -15.594 1 97.19 87 ILE B C 1
ATOM 3618 O O . ILE B 1 87 ? -6.617 -0.228 -14.68 1 97.19 87 ILE B O 1
ATOM 3622 N N . ASN B 1 88 ? -4.852 0.362 -15.922 1 95.62 88 ASN B N 1
ATOM 3623 C CA . ASN B 1 88 ? -4.645 1.66 -15.289 1 95.62 88 ASN B CA 1
ATOM 3624 C C . ASN B 1 88 ? -4.555 1.534 -13.773 1 95.62 88 ASN B C 1
ATOM 3626 O O . ASN B 1 88 ? -5.219 2.273 -13.039 1 95.62 88 ASN B O 1
ATOM 3630 N N . HIS B 1 89 ? -3.74 0.567 -13.375 1 95.75 89 HIS B N 1
ATOM 3631 C CA . HIS B 1 89 ? -3.635 0.177 -11.969 1 95.75 89 HIS B CA 1
ATOM 3632 C C . HIS B 1 89 ? -2.654 1.071 -11.219 1 95.75 89 HIS B C 1
ATOM 3634 O O . HIS B 1 89 ? -2.463 0.916 -10.016 1 95.75 89 HIS B O 1
ATOM 3640 N N . GLY B 1 90 ? -1.956 1.931 -11.875 1 91.12 90 GLY B N 1
ATOM 3641 C CA . GLY B 1 90 ? -1.147 2.932 -11.195 1 91.12 90 GLY B CA 1
ATOM 3642 C C . GLY B 1 90 ? 0.333 2.6 -11.195 1 91.12 90 GLY B C 1
ATOM 3643 O O . GLY B 1 90 ? 1.167 3.461 -10.906 1 91.12 90 GLY B O 1
ATOM 3644 N N . LEU B 1 91 ? 0.735 1.341 -11.508 1 93.62 91 LEU B N 1
ATOM 3645 C CA . LEU B 1 91 ? 2.154 1.012 -11.586 1 93.62 91 LEU B CA 1
ATOM 3646 C C . LEU B 1 91 ? 2.766 1.565 -12.875 1 93.62 91 LEU B C 1
ATOM 3648 O O . LEU B 1 91 ? 2.141 1.52 -13.93 1 93.62 91 LEU B O 1
ATOM 3652 N N . SER B 1 92 ? 3.967 2.039 -12.75 1 91.5 92 SER B N 1
ATOM 3653 C CA . SER B 1 92 ? 4.641 2.562 -13.93 1 91.5 92 SER B CA 1
ATOM 3654 C C . SER B 1 92 ? 5.062 1.438 -14.867 1 91.5 92 SER B C 1
ATOM 3656 O O . SER B 1 92 ? 5.363 0.329 -14.422 1 91.5 92 SER B O 1
ATOM 3658 N N . PHE B 1 93 ? 5.105 1.831 -16.078 1 91.5 93 PHE B N 1
ATOM 3659 C CA . PHE B 1 93 ? 5.598 0.909 -17.109 1 91.5 93 PHE B CA 1
ATOM 3660 C C . PHE B 1 93 ? 7.043 0.513 -16.828 1 91.5 93 PHE B C 1
ATOM 3662 O O . PHE B 1 93 ? 7.426 -0.643 -17.016 1 91.5 93 PHE B O 1
ATOM 3669 N N . SER B 1 94 ? 7.785 1.403 -16.281 1 90.44 94 SER B N 1
ATOM 3670 C CA . SER B 1 94 ? 9.195 1.165 -16 1 90.44 94 SER B CA 1
ATOM 3671 C C . SER B 1 94 ? 9.375 0.103 -14.93 1 90.44 94 SER B C 1
ATOM 3673 O O . SER B 1 94 ? 10.242 -0.766 -15.039 1 90.44 94 SER B O 1
ATOM 3675 N N . LEU B 1 95 ? 8.602 0.157 -13.906 1 93.62 95 LEU B N 1
ATOM 3676 C CA . LEU B 1 95 ? 8.688 -0.842 -12.844 1 93.62 95 LEU B CA 1
ATOM 3677 C C . LEU B 1 95 ? 8.312 -2.225 -13.367 1 93.62 95 LEU B C 1
ATOM 3679 O O . LEU B 1 95 ? 8.992 -3.209 -13.078 1 93.62 95 LEU B O 1
ATOM 3683 N N . LEU B 1 96 ? 7.219 -2.297 -14.148 1 95.75 96 LEU B N 1
ATOM 3684 C CA . LEU B 1 96 ? 6.754 -3.578 -14.672 1 95.75 96 LEU B CA 1
ATOM 3685 C C . LEU B 1 96 ? 7.797 -4.199 -15.594 1 95.75 96 LEU B C 1
ATOM 3687 O O . LEU B 1 96 ? 8.078 -5.398 -15.5 1 95.75 96 LEU B O 1
ATOM 3691 N N . GLU B 1 97 ? 8.383 -3.387 -16.422 1 94 97 GLU B N 1
ATOM 3692 C CA . GLU B 1 97 ? 9.414 -3.889 -17.328 1 94 97 GLU B CA 1
ATOM 3693 C C . GLU B 1 97 ? 10.633 -4.383 -16.547 1 94 97 GLU B C 1
ATOM 3695 O O . GLU B 1 97 ? 11.227 -5.406 -16.906 1 94 97 GLU B O 1
ATOM 3700 N N . LYS B 1 98 ? 10.984 -3.627 -15.57 1 94.88 98 LYS B N 1
ATOM 3701 C CA . LYS B 1 98 ? 12.117 -4.016 -14.734 1 94.88 98 LYS B CA 1
ATOM 3702 C C . LYS B 1 98 ? 11.859 -5.344 -14.039 1 94.88 98 LYS B C 1
ATOM 3704 O O . LYS B 1 98 ? 12.734 -6.215 -14 1 94.88 98 LYS B O 1
ATOM 3709 N N . VAL B 1 99 ? 10.656 -5.539 -13.461 1 97.19 99 VAL B N 1
ATOM 3710 C CA . VAL B 1 99 ? 10.281 -6.781 -12.789 1 97.19 99 VAL B CA 1
ATOM 3711 C C . VAL B 1 99 ? 10.344 -7.941 -13.781 1 97.19 99 VAL B C 1
ATOM 3713 O O . VAL B 1 99 ? 10.891 -9 -13.469 1 97.19 99 VAL B O 1
ATOM 3716 N N . LYS B 1 100 ? 9.812 -7.719 -15.008 1 96.94 100 LYS B N 1
ATOM 3717 C CA . LYS B 1 100 ? 9.789 -8.758 -16.031 1 96.94 100 LYS B CA 1
ATOM 3718 C C . LYS B 1 100 ? 11.195 -9.172 -16.438 1 96.94 100 LYS B C 1
ATOM 3720 O O . LYS B 1 100 ? 11.516 -10.359 -16.484 1 96.94 100 LYS B O 1
ATOM 3725 N N . LEU B 1 101 ? 12.023 -8.211 -16.641 1 96.44 101 LEU B N 1
ATOM 3726 C CA . LEU B 1 101 ? 13.391 -8.469 -17.078 1 96.44 101 LEU B CA 1
ATOM 3727 C C . LEU B 1 101 ? 14.172 -9.195 -15.984 1 96.44 101 LEU B C 1
ATOM 3729 O O . LEU B 1 101 ? 14.844 -10.195 -16.25 1 96.44 101 LEU B O 1
ATOM 3733 N N . GLU B 1 102 ? 14.055 -8.711 -14.797 1 96.56 102 GLU B N 1
ATOM 3734 C CA . GLU B 1 102 ? 14.852 -9.266 -13.711 1 96.56 102 GLU B CA 1
ATOM 3735 C C . GLU B 1 102 ? 14.352 -10.656 -13.312 1 96.56 102 GLU B C 1
ATOM 3737 O O . GLU B 1 102 ? 15.133 -11.492 -12.852 1 96.56 102 GLU B O 1
ATOM 3742 N N . MET B 1 103 ? 13.047 -10.906 -13.477 1 97.19 103 MET B N 1
ATOM 3743 C CA . MET B 1 103 ? 12.539 -12.258 -13.25 1 97.19 103 MET B CA 1
ATOM 3744 C C . MET B 1 103 ? 13.141 -13.234 -14.25 1 97.19 103 MET B C 1
ATOM 3746 O O . MET B 1 103 ? 13.492 -14.367 -13.891 1 97.19 103 MET B O 1
ATOM 3750 N N . GLN B 1 104 ? 13.203 -12.828 -15.5 1 96.69 104 GLN B N 1
ATOM 3751 C CA . GLN B 1 104 ? 13.828 -13.672 -16.516 1 96.69 104 GLN B CA 1
ATOM 3752 C C . GLN B 1 104 ? 15.281 -13.961 -16.172 1 96.69 104 GLN B C 1
ATOM 3754 O O . GLN B 1 104 ? 15.734 -15.102 -16.266 1 96.69 104 GLN B O 1
ATOM 3759 N N . ASP B 1 105 ? 15.977 -12.906 -15.742 1 96.75 105 ASP B N 1
ATOM 3760 C CA . ASP B 1 105 ? 17.359 -13.086 -15.312 1 96.75 105 ASP B CA 1
ATOM 3761 C C . ASP B 1 105 ? 17.453 -14.055 -14.141 1 96.75 105 ASP B C 1
ATOM 3763 O O . ASP B 1 105 ? 18.391 -14.867 -14.07 1 96.75 105 ASP B O 1
ATOM 3767 N N . PHE B 1 106 ? 16.547 -14 -13.273 1 97.69 106 PHE B N 1
ATOM 3768 C CA . PHE B 1 106 ? 16.516 -14.844 -12.086 1 97.69 106 PHE B CA 1
ATOM 3769 C C . PHE B 1 106 ? 16.375 -16.312 -12.469 1 97.69 106 PHE B C 1
ATOM 3771 O O . PHE B 1 106 ? 17.062 -17.172 -11.93 1 97.69 106 PHE B O 1
ATOM 3778 N N . PHE B 1 107 ? 15.484 -16.656 -13.438 1 96.88 107 PHE B N 1
ATOM 3779 C CA . PHE B 1 107 ? 15.273 -18.031 -13.859 1 96.88 107 PHE B CA 1
ATOM 3780 C C . PHE B 1 107 ? 16.422 -18.516 -14.742 1 96.88 107 PHE B C 1
ATOM 3782 O O . PHE B 1 107 ? 16.562 -19.703 -14.977 1 96.88 107 PHE B O 1
ATOM 3789 N N . ASN B 1 108 ? 17.219 -17.594 -15.188 1 95.56 108 ASN B N 1
ATOM 3790 C CA . ASN B 1 108 ? 18.359 -17.953 -16.016 1 95.56 108 ASN B CA 1
ATOM 3791 C C . ASN B 1 108 ? 19.641 -18.094 -15.203 1 95.56 108 ASN B C 1
ATOM 3793 O O . ASN B 1 108 ? 20.719 -18.281 -15.758 1 95.56 108 ASN B O 1
ATOM 3797 N N . LEU B 1 109 ? 19.516 -17.953 -13.945 1 95.81 109 LEU B N 1
ATOM 3798 C CA . LEU B 1 109 ? 20.656 -18.203 -13.078 1 95.81 109 LEU B CA 1
ATOM 3799 C C . LEU B 1 109 ? 21.203 -19.609 -13.281 1 95.81 109 LEU B C 1
ATOM 3801 O O . LEU B 1 109 ? 20.438 -20.531 -13.594 1 95.81 109 LEU B O 1
ATOM 3805 N N . PRO B 1 110 ? 22.547 -19.766 -13.039 1 94.81 110 PRO B N 1
ATOM 3806 C CA . PRO B 1 110 ? 23.094 -21.125 -13.023 1 94.81 110 PRO B CA 1
ATOM 3807 C C . PRO B 1 110 ? 22.484 -21.984 -11.922 1 94.81 110 PRO B C 1
ATOM 3809 O O . PRO B 1 110 ? 22.094 -21.469 -10.867 1 94.81 110 PRO B O 1
ATOM 3812 N N . MET B 1 111 ? 22.484 -23.266 -12.195 1 92.88 111 MET B N 1
ATOM 3813 C CA . MET B 1 111 ? 21.891 -24.203 -11.25 1 92.88 111 MET B CA 1
ATOM 3814 C C . MET B 1 111 ? 22.531 -24.078 -9.883 1 92.88 111 MET B C 1
ATOM 3816 O O . MET B 1 111 ? 21.875 -24.25 -8.852 1 92.88 111 MET B O 1
ATOM 3820 N N . SER B 1 112 ? 23.844 -23.812 -9.836 1 94.12 112 SER B N 1
ATOM 3821 C CA . SER B 1 112 ? 24.562 -23.656 -8.57 1 94.12 112 SER B CA 1
ATOM 3822 C C . SER B 1 112 ? 23.969 -22.547 -7.727 1 94.12 112 SER B C 1
ATOM 3824 O O . SER B 1 112 ? 23.906 -22.641 -6.5 1 94.12 112 SER B O 1
ATOM 3826 N N . GLU B 1 113 ? 23.453 -21.484 -8.375 1 94.38 113 GLU B N 1
ATOM 3827 C CA . GLU B 1 113 ? 22.828 -20.359 -7.68 1 94.38 113 GLU B CA 1
ATOM 3828 C C . GLU B 1 113 ? 21.375 -20.672 -7.309 1 94.38 113 GLU B C 1
ATOM 3830 O O . GLU B 1 113 ? 20.938 -20.344 -6.207 1 94.38 113 GLU B O 1
ATOM 3835 N N . LYS B 1 114 ? 20.688 -21.375 -8.195 1 94.56 114 LYS B N 1
ATOM 3836 C CA . LYS B 1 114 ? 19.297 -21.719 -7.934 1 94.56 114 LYS B CA 1
ATOM 3837 C C . LYS B 1 114 ? 19.188 -22.688 -6.762 1 94.56 114 LYS B C 1
ATOM 3839 O O . LYS B 1 114 ? 18.234 -22.641 -5.988 1 94.56 114 LYS B O 1
ATOM 3844 N N . ARG B 1 115 ? 20.125 -23.547 -6.59 1 92.69 115 ARG B N 1
ATOM 3845 C CA . ARG B 1 115 ? 20.125 -24.562 -5.543 1 92.69 115 ARG B CA 1
ATOM 3846 C C . ARG B 1 115 ? 20.156 -23.922 -4.16 1 92.69 115 ARG B C 1
ATOM 3848 O O . ARG B 1 115 ? 19.594 -24.484 -3.207 1 92.69 115 ARG B O 1
ATOM 3855 N N . LYS B 1 116 ? 20.672 -22.719 -4.043 1 93.69 116 LYS B N 1
ATOM 3856 C CA . LYS B 1 116 ? 20.719 -22.016 -2.768 1 93.69 116 LYS B CA 1
ATOM 3857 C C . LYS B 1 116 ? 19.328 -21.594 -2.32 1 93.69 116 LYS B C 1
ATOM 3859 O O . LYS B 1 116 ? 19.109 -21.312 -1.139 1 93.69 116 LYS B O 1
ATOM 3864 N N . LEU B 1 117 ? 18.438 -21.516 -3.287 1 95.12 117 LEU B N 1
ATOM 3865 C CA . LEU B 1 117 ? 17.078 -21.047 -3.021 1 95.12 117 LEU B CA 1
ATOM 3866 C C . LEU B 1 117 ? 16.062 -22.156 -3.254 1 95.12 117 LEU B C 1
ATOM 3868 O O . LEU B 1 117 ? 14.883 -21.891 -3.482 1 95.12 117 LEU B O 1
ATOM 3872 N N . TRP B 1 118 ? 16.531 -23.375 -3.197 1 91.62 118 TRP B N 1
ATOM 3873 C CA . TRP B 1 118 ? 15.688 -24.531 -3.51 1 91.62 118 TRP B CA 1
ATOM 3874 C C . TRP B 1 118 ? 14.836 -24.922 -2.305 1 91.62 118 TRP B C 1
ATOM 3876 O O . TRP B 1 118 ? 15.195 -24.625 -1.162 1 91.62 118 TRP B O 1
ATOM 3886 N N . GLN B 1 119 ? 13.727 -25.469 -2.633 1 91 119 GLN B N 1
ATOM 3887 C CA . GLN B 1 119 ? 12.875 -26 -1.581 1 91 119 GLN B CA 1
ATOM 3888 C C . GLN B 1 119 ? 13.602 -27.078 -0.782 1 91 119 GLN B C 1
ATOM 3890 O O . GLN B 1 119 ? 14.617 -27.625 -1.233 1 91 119 GLN B O 1
ATOM 3895 N N . SER B 1 120 ? 13.125 -27.281 0.47 1 85 120 SER B N 1
ATOM 3896 C CA . SER B 1 120 ? 13.562 -28.406 1.3 1 85 120 SER B CA 1
ATOM 3897 C C . SER B 1 120 ? 12.391 -29.312 1.654 1 85 120 SER B C 1
ATOM 3899 O O . SER B 1 120 ? 11.234 -28.938 1.496 1 85 120 SER B O 1
ATOM 3901 N N . PRO B 1 121 ? 12.672 -30.5 2.014 1 78.44 121 PRO B N 1
ATOM 3902 C CA . PRO B 1 121 ? 11.586 -31.406 2.393 1 78.44 121 PRO B CA 1
ATOM 3903 C C . PRO B 1 121 ? 10.688 -30.812 3.482 1 78.44 121 PRO B C 1
ATOM 3905 O O . PRO B 1 121 ? 9.531 -31.219 3.615 1 78.44 121 PRO B O 1
ATOM 3908 N N . GLN B 1 122 ? 11.203 -29.891 4.164 1 78.88 122 GLN B N 1
ATOM 3909 C CA . GLN B 1 122 ? 10.461 -29.312 5.285 1 78.88 122 GLN B CA 1
ATOM 3910 C C . GLN B 1 122 ? 9.688 -28.062 4.863 1 78.88 122 GLN B C 1
ATOM 3912 O O . GLN B 1 122 ? 8.727 -27.672 5.52 1 78.88 122 GLN B O 1
ATOM 3917 N N . HIS B 1 123 ? 10.148 -27.5 3.771 1 83.19 123 HIS B N 1
ATOM 3918 C CA . HIS B 1 123 ? 9.555 -26.219 3.367 1 83.19 123 HIS B CA 1
ATOM 3919 C C . HIS B 1 123 ? 9.289 -26.188 1.864 1 83.19 123 HIS B C 1
ATOM 3921 O O . HIS B 1 123 ? 10.219 -26.344 1.064 1 83.19 123 HIS B O 1
ATOM 3927 N N . MET B 1 124 ? 8.102 -25.859 1.566 1 87.25 124 MET B N 1
ATOM 3928 C CA . MET B 1 124 ? 7.703 -25.859 0.162 1 87.25 124 MET B CA 1
ATOM 3929 C C . MET B 1 124 ? 8.195 -24.609 -0.546 1 87.25 124 MET B C 1
ATOM 3931 O O . MET B 1 124 ? 8.242 -24.562 -1.776 1 87.25 124 MET B O 1
ATOM 3935 N N . GLU B 1 125 ? 8.586 -23.609 0.219 1 92.75 125 GLU B N 1
ATOM 3936 C CA . GLU B 1 125 ? 9.008 -22.359 -0.405 1 92.75 125 GLU B CA 1
ATOM 3937 C C . GLU B 1 125 ? 10.367 -22.5 -1.078 1 92.75 125 GLU B C 1
ATOM 3939 O O . GLU B 1 125 ? 11.227 -23.234 -0.594 1 92.75 125 GLU B O 1
ATOM 3944 N N . GLY B 1 126 ? 10.57 -21.766 -2.111 1 94.75 126 GLY B N 1
ATOM 3945 C CA . GLY B 1 126 ? 11.781 -21.828 -2.92 1 94.75 126 GLY B CA 1
ATOM 3946 C C . GLY B 1 126 ? 11.531 -22.328 -4.332 1 94.75 126 GLY B C 1
ATOM 3947 O O . GLY B 1 126 ? 10.383 -22.375 -4.785 1 94.75 126 GLY B O 1
ATOM 3948 N N . PHE B 1 127 ? 12.672 -22.656 -5.039 1 95.25 127 PHE B N 1
ATOM 3949 C CA . PHE B 1 127 ? 12.578 -23.25 -6.367 1 95.25 127 PHE B CA 1
ATOM 3950 C C . PHE B 1 127 ? 12.078 -24.688 -6.277 1 95.25 127 PHE B C 1
ATOM 3952 O O . PHE B 1 127 ? 12.453 -25.422 -5.363 1 95.25 127 PHE B O 1
ATOM 3959 N N . GLY B 1 128 ? 11.281 -25.078 -7.195 1 91.88 128 GLY B N 1
ATOM 3960 C CA . GLY B 1 128 ? 10.781 -26.453 -7.254 1 91.88 128 GLY B CA 1
ATOM 3961 C C . GLY B 1 128 ? 9.352 -26.531 -7.746 1 91.88 128 GLY B C 1
ATOM 3962 O O . GLY B 1 128 ? 8.969 -25.844 -8.688 1 91.88 128 GLY B O 1
ATOM 3963 N N . GLN B 1 129 ? 8.664 -27.5 -7.281 1 86.88 129 GLN B N 1
ATOM 3964 C CA . GLN B 1 129 ? 7.234 -27.656 -7.531 1 86.88 129 GLN B CA 1
ATOM 3965 C C . GLN B 1 129 ? 6.461 -27.766 -6.219 1 86.88 129 GLN B C 1
ATOM 3967 O O . GLN B 1 129 ? 7.012 -28.203 -5.203 1 86.88 129 GLN B O 1
ATOM 3972 N N . ALA B 1 130 ? 5.289 -27.391 -6.289 1 80.88 130 ALA B N 1
ATOM 3973 C CA . ALA B 1 130 ? 4.453 -27.391 -5.094 1 80.88 130 ALA B CA 1
ATOM 3974 C C . ALA B 1 130 ? 3.512 -28.594 -5.086 1 80.88 130 ALA B C 1
ATOM 3976 O O . ALA B 1 130 ? 3.129 -29.094 -6.145 1 80.88 130 ALA B O 1
ATOM 3977 N N . PHE B 1 131 ? 3.191 -29.125 -3.922 1 78.62 131 PHE B N 1
ATOM 3978 C CA . PHE B 1 131 ? 2.135 -30.094 -3.658 1 78.62 131 PHE B CA 1
ATOM 3979 C C . PHE B 1 131 ? 2.486 -31.453 -4.25 1 78.62 131 PHE B C 1
ATOM 3981 O O . PHE B 1 131 ? 1.611 -32.188 -4.742 1 78.62 131 PHE B O 1
ATOM 3988 N N . VAL B 1 132 ? 3.746 -31.75 -4.391 1 84.69 132 VAL B N 1
ATOM 3989 C CA . VAL B 1 132 ? 4.172 -33.094 -4.742 1 84.69 132 VAL B CA 1
ATOM 3990 C C . VAL B 1 132 ? 4.305 -33.938 -3.477 1 84.69 132 VAL B C 1
ATOM 3992 O O . VAL B 1 132 ? 5.207 -33.719 -2.666 1 84.69 132 VAL B O 1
ATOM 3995 N N . ILE B 1 133 ? 3.414 -34.938 -3.348 1 80.81 133 ILE B N 1
ATOM 3996 C CA . ILE B 1 133 ? 3.348 -35.625 -2.061 1 80.81 133 ILE B CA 1
ATOM 3997 C C . ILE B 1 133 ? 3.736 -37.094 -2.236 1 80.81 133 ILE B C 1
ATOM 3999 O O . ILE B 1 133 ? 3.951 -37.812 -1.254 1 80.81 133 ILE B O 1
ATOM 4003 N N . SER B 1 134 ? 3.77 -37.531 -3.496 1 82.56 134 SER B N 1
ATOM 4004 C CA . SER B 1 134 ? 4.148 -38.938 -3.711 1 82.56 134 SER B CA 1
ATOM 4005 C C . SER B 1 134 ? 5.078 -39.062 -4.91 1 82.56 134 SER B C 1
ATOM 4007 O O . SER B 1 134 ? 5.07 -38.219 -5.812 1 82.56 134 SER B O 1
ATOM 4009 N N . ALA B 1 135 ? 5.785 -40.156 -4.891 1 83.5 135 ALA B N 1
ATOM 4010 C CA . ALA B 1 135 ? 6.77 -40.406 -5.938 1 83.5 135 ALA B CA 1
ATOM 4011 C C . ALA B 1 135 ? 6.086 -40.75 -7.254 1 83.5 135 ALA B C 1
ATOM 4013 O O . ALA B 1 135 ? 6.648 -40.562 -8.336 1 83.5 135 ALA B O 1
ATOM 4014 N N . ASP B 1 136 ? 4.867 -41.219 -7.156 1 84.5 136 ASP B N 1
ATOM 4015 C CA . ASP B 1 136 ? 4.18 -41.688 -8.352 1 84.5 136 ASP B CA 1
ATOM 4016 C C . ASP B 1 136 ? 3.252 -40.594 -8.906 1 84.5 136 ASP B C 1
ATOM 4018 O O . ASP B 1 136 ? 2.658 -40.781 -9.977 1 84.5 136 ASP B O 1
ATOM 4022 N N . GLN B 1 137 ? 3.246 -39.5 -8.258 1 87.44 137 GLN B N 1
ATOM 4023 C CA . GLN B 1 137 ? 2.381 -38.406 -8.68 1 87.44 137 GLN B CA 1
ATOM 4024 C C . GLN B 1 137 ? 2.852 -37.812 -10.008 1 87.44 137 GLN B C 1
ATOM 4026 O O . GLN B 1 137 ? 4.051 -37.656 -10.227 1 87.44 137 GLN B O 1
ATOM 4031 N N . LYS B 1 138 ? 1.863 -37.594 -10.891 1 90.44 138 LYS B N 1
ATOM 4032 C CA . LYS B 1 138 ? 2.193 -36.875 -12.125 1 90.44 138 LYS B CA 1
ATOM 4033 C C . LYS B 1 138 ? 2.617 -35.438 -11.828 1 90.44 138 LYS B C 1
ATOM 4035 O O . LYS B 1 138 ? 2.09 -34.812 -10.914 1 90.44 138 LYS B O 1
ATOM 4040 N N . LEU B 1 139 ? 3.537 -35 -12.609 1 93.31 139 LEU B N 1
ATOM 4041 C CA . LEU B 1 139 ? 4.133 -33.688 -12.359 1 93.31 139 LEU B CA 1
ATOM 4042 C C . LEU B 1 139 ? 3.699 -32.688 -13.422 1 93.31 139 LEU B C 1
ATOM 4044 O O . LEU B 1 139 ? 3.355 -33.062 -14.539 1 93.31 139 LEU B O 1
ATOM 4048 N N . ASP B 1 140 ? 3.678 -31.438 -13.055 1 94.38 140 ASP B N 1
ATOM 4049 C CA . ASP B 1 140 ? 3.457 -30.328 -13.977 1 94.38 140 ASP B CA 1
ATOM 4050 C C . ASP B 1 140 ? 4.73 -30 -14.75 1 94.38 140 ASP B C 1
ATOM 4052 O O . ASP B 1 140 ? 5.84 -30.172 -14.234 1 94.38 140 ASP B O 1
ATOM 4056 N N . TRP B 1 141 ? 4.594 -29.609 -16.016 1 95.44 141 TRP B N 1
ATOM 4057 C CA . TRP B 1 141 ? 5.723 -29.188 -16.844 1 95.44 141 TRP B CA 1
ATOM 4058 C C . TRP B 1 141 ? 6.078 -27.734 -16.578 1 95.44 141 TRP B C 1
ATOM 4060 O O . TRP B 1 141 ? 5.758 -26.859 -17.391 1 95.44 141 TRP B O 1
ATOM 4070 N N . GLY B 1 142 ? 6.746 -27.469 -15.547 1 95.69 142 GLY B N 1
ATOM 4071 C CA . GLY B 1 142 ? 7.145 -26.109 -15.188 1 95.69 142 GLY B CA 1
ATOM 4072 C C . GLY B 1 142 ? 8.008 -26.062 -13.938 1 95.69 142 GLY B C 1
ATOM 4073 O O . GLY B 1 142 ? 8.109 -27.047 -13.203 1 95.69 142 GLY B O 1
ATOM 4074 N N . ASP B 1 143 ? 8.734 -25.031 -13.766 1 95.62 143 ASP B N 1
ATOM 4075 C CA . ASP B 1 143 ? 9.492 -24.688 -12.57 1 95.62 143 ASP B CA 1
ATOM 4076 C C . ASP B 1 143 ? 8.883 -23.484 -11.852 1 95.62 143 ASP B C 1
ATOM 4078 O O . ASP B 1 143 ? 8.469 -22.516 -12.492 1 95.62 143 ASP B O 1
ATOM 4082 N N . LEU B 1 144 ? 8.812 -23.609 -10.578 1 96 144 LEU B N 1
ATOM 4083 C CA . LEU B 1 144 ? 8.203 -22.547 -9.789 1 96 144 LEU B CA 1
ATOM 4084 C C . LEU B 1 144 ? 9.18 -22.016 -8.734 1 96 144 LEU B C 1
ATOM 4086 O O . LEU B 1 144 ? 10.078 -22.75 -8.305 1 96 144 LEU B O 1
ATOM 4090 N N . PHE B 1 145 ? 9.102 -20.797 -8.375 1 96.88 145 PHE B N 1
ATOM 4091 C CA . PHE B 1 145 ? 9.703 -20.203 -7.188 1 96.88 145 PHE B CA 1
ATOM 4092 C C . PHE B 1 145 ? 8.633 -19.578 -6.301 1 96.88 145 PHE B C 1
ATOM 4094 O O . PHE B 1 145 ? 7.977 -18.609 -6.699 1 96.88 145 PHE B O 1
ATOM 4101 N N . TYR B 1 146 ? 8.469 -20.109 -5.152 1 95.5 146 TYR B N 1
ATOM 4102 C CA . TYR B 1 146 ? 7.414 -19.719 -4.23 1 95.5 146 TYR B CA 1
ATOM 4103 C C . TYR B 1 146 ? 7.996 -19.109 -2.963 1 95.5 146 TYR B C 1
ATOM 4105 O O . TYR B 1 146 ? 8.992 -19.594 -2.426 1 95.5 146 TYR B O 1
ATOM 4113 N N . MET B 1 147 ? 7.398 -18 -2.5 1 95.44 147 MET B N 1
ATOM 4114 C CA . MET B 1 147 ? 7.883 -17.406 -1.254 1 95.44 147 MET B CA 1
ATOM 4115 C C . MET B 1 147 ? 6.805 -16.547 -0.603 1 95.44 147 MET B C 1
ATOM 4117 O O . MET B 1 147 ? 5.926 -16.016 -1.287 1 95.44 147 MET B O 1
ATOM 4121 N N . THR B 1 148 ? 6.895 -16.438 0.714 1 94.94 148 THR B N 1
ATOM 4122 C CA . THR B 1 148 ? 6.16 -15.414 1.448 1 94.94 148 THR B CA 1
ATOM 4123 C C . THR B 1 148 ? 6.832 -14.055 1.301 1 94.94 148 THR B C 1
ATOM 4125 O O . THR B 1 148 ? 8.047 -13.93 1.47 1 94.94 148 THR B O 1
ATOM 4128 N N . THR B 1 149 ? 6.047 -13.047 0.998 1 95.81 149 THR B N 1
ATOM 4129 C CA . THR B 1 149 ? 6.637 -11.734 0.77 1 95.81 149 THR B CA 1
ATOM 4130 C C . THR B 1 149 ? 6.23 -10.766 1.872 1 95.81 149 THR B C 1
ATOM 4132 O O . THR B 1 149 ? 7.008 -9.883 2.246 1 95.81 149 THR B O 1
ATOM 4135 N N . LEU B 1 150 ? 5.016 -10.82 2.377 1 94.5 150 LEU B N 1
ATOM 4136 C CA . LEU B 1 150 ? 4.516 -10.008 3.484 1 94.5 150 LEU B CA 1
ATOM 4137 C C . LEU B 1 150 ? 3.652 -10.852 4.422 1 94.5 150 LEU B C 1
ATOM 4139 O O . LEU B 1 150 ? 2.99 -11.797 3.986 1 94.5 150 LEU B O 1
ATOM 4143 N N . PRO B 1 151 ? 3.689 -10.484 5.68 1 92.25 151 PRO B N 1
ATOM 4144 C CA . PRO B 1 151 ? 4.562 -9.5 6.328 1 92.25 151 PRO B CA 1
ATOM 4145 C C . PRO B 1 151 ? 6.027 -9.93 6.336 1 92.25 151 PRO B C 1
ATOM 4147 O O . PRO B 1 151 ? 6.332 -11.109 6.188 1 92.25 151 PRO B O 1
ATOM 4150 N N . THR B 1 152 ? 6.902 -9.016 6.555 1 90.38 152 THR B N 1
ATOM 4151 C CA . THR B 1 152 ? 8.344 -9.234 6.473 1 90.38 152 THR B CA 1
ATOM 4152 C C . THR B 1 152 ? 8.789 -10.281 7.492 1 90.38 152 THR B C 1
ATOM 4154 O O . THR B 1 152 ? 9.664 -11.102 7.203 1 90.38 152 THR B O 1
ATOM 4157 N N . HIS B 1 153 ? 8.18 -10.25 8.648 1 87.06 153 HIS B N 1
ATOM 4158 C CA . HIS B 1 153 ? 8.609 -11.156 9.711 1 87.06 153 HIS B CA 1
ATOM 4159 C C . HIS B 1 153 ? 8.195 -12.594 9.406 1 87.06 153 HIS B C 1
ATOM 4161 O O . HIS B 1 153 ? 8.656 -13.531 10.07 1 87.06 153 HIS B O 1
ATOM 4167 N N . SER B 1 154 ? 7.359 -12.789 8.383 1 89.06 154 SER B N 1
ATOM 4168 C CA . SER B 1 154 ? 6.891 -14.125 8.016 1 89.06 154 SER B CA 1
ATOM 4169 C C . SER B 1 154 ? 7.742 -14.719 6.902 1 89.06 154 SER B C 1
ATOM 4171 O O . SER B 1 154 ? 7.547 -15.875 6.512 1 89.06 154 SER B O 1
ATOM 4173 N N . ARG B 1 155 ? 8.727 -13.969 6.41 1 91.25 155 ARG B N 1
ATOM 4174 C CA . ARG B 1 155 ? 9.578 -14.438 5.324 1 91.25 155 ARG B CA 1
ATOM 4175 C C . ARG B 1 155 ? 10.508 -15.555 5.805 1 91.25 155 ARG B C 1
ATOM 4177 O O . ARG B 1 155 ? 11.023 -15.5 6.922 1 91.25 155 ARG B O 1
ATOM 4184 N N . MET B 1 156 ? 10.758 -16.516 4.945 1 90.44 156 MET B N 1
ATOM 4185 C CA . MET B 1 156 ? 11.844 -17.453 5.211 1 90.44 156 MET B CA 1
ATOM 4186 C C . MET B 1 156 ? 13.195 -16.766 5.094 1 90.44 156 MET B C 1
ATOM 4188 O O . MET B 1 156 ? 13.508 -16.172 4.062 1 90.44 156 MET B O 1
ATOM 4192 N N . PRO B 1 157 ? 14.023 -16.859 6.07 1 86.25 157 PRO B N 1
ATOM 4193 C CA . PRO B 1 157 ? 15.273 -16.094 6.109 1 86.25 157 PRO B CA 1
ATOM 4194 C C . PRO B 1 157 ? 16.203 -16.406 4.934 1 86.25 157 PRO B C 1
ATOM 4196 O O . PRO B 1 157 ? 16.984 -15.562 4.512 1 86.25 157 PRO B O 1
ATOM 4199 N N . HIS B 1 158 ? 16.078 -17.594 4.379 1 87.75 158 HIS B N 1
ATOM 4200 C CA . HIS B 1 158 ? 17.047 -18 3.355 1 87.75 158 HIS B CA 1
ATOM 4201 C C . HIS B 1 158 ? 16.5 -17.75 1.955 1 87.75 158 HIS B C 1
ATOM 4203 O O . HIS B 1 158 ? 17.109 -18.141 0.963 1 87.75 158 HIS B O 1
ATOM 4209 N N . LEU B 1 159 ? 15.406 -17.109 1.833 1 93 159 LEU B N 1
ATOM 4210 C CA . LEU B 1 159 ? 14.812 -16.906 0.517 1 93 159 LEU B CA 1
ATOM 4211 C C . LEU B 1 159 ? 14.828 -15.43 0.133 1 93 159 LEU B C 1
ATOM 4213 O O . LEU B 1 159 ? 15.852 -14.906 -0.317 1 93 159 LEU B O 1
ATOM 4217 N N . PHE B 1 160 ? 13.883 -14.594 0.479 1 92.31 160 PHE B N 1
ATOM 4218 C CA . PHE B 1 160 ? 13.773 -13.219 0.013 1 92.31 160 PHE B CA 1
ATOM 4219 C C . PHE B 1 160 ? 15.047 -12.438 0.314 1 92.31 160 PHE B C 1
ATOM 4221 O O . PHE B 1 160 ? 15.609 -11.789 -0.574 1 92.31 160 PHE B O 1
ATOM 4228 N N . PRO B 1 161 ? 15.617 -12.57 1.48 1 87.38 161 PRO B N 1
ATOM 4229 C CA . PRO B 1 161 ? 16.812 -11.789 1.791 1 87.38 161 PRO B CA 1
ATOM 4230 C C . PRO B 1 161 ? 18.031 -12.219 0.977 1 87.38 161 PRO B C 1
ATOM 4232 O O . PRO B 1 161 ? 19.016 -11.484 0.879 1 87.38 161 PRO B O 1
ATOM 4235 N N . GLN B 1 162 ? 17.922 -13.438 0.406 1 90.25 162 GLN B N 1
ATOM 4236 C CA . GLN B 1 162 ? 19.078 -13.992 -0.285 1 90.25 162 GLN B CA 1
ATOM 4237 C C . GLN B 1 162 ? 18.938 -13.859 -1.798 1 90.25 162 GLN B C 1
ATOM 4239 O O . GLN B 1 162 ? 19.812 -14.289 -2.551 1 90.25 162 GLN B O 1
ATOM 4244 N N . LEU B 1 163 ? 17.891 -13.227 -2.24 1 94.75 163 LEU B N 1
ATOM 4245 C CA . LEU B 1 163 ? 17.719 -12.984 -3.668 1 94.75 163 LEU B CA 1
ATOM 4246 C C . LEU B 1 163 ? 18.812 -12.062 -4.203 1 94.75 163 LEU B C 1
ATOM 4248 O O . LEU B 1 163 ? 19.359 -11.25 -3.459 1 94.75 163 LEU B O 1
ATOM 4252 N N . PRO B 1 164 ? 19.125 -12.188 -5.52 1 92.81 164 PRO B N 1
ATOM 4253 C CA . PRO B 1 164 ? 20.047 -11.211 -6.094 1 92.81 164 PRO B CA 1
ATOM 4254 C C . PRO B 1 164 ? 19.609 -9.766 -5.848 1 92.81 164 PRO B C 1
ATOM 4256 O O . PRO B 1 164 ? 18.438 -9.445 -5.996 1 92.81 164 PRO B O 1
ATOM 4259 N N . LEU B 1 165 ? 20.531 -8.906 -5.562 1 88.12 165 LEU B N 1
ATOM 4260 C CA . LEU B 1 165 ? 20.266 -7.578 -5.023 1 88.12 165 LEU B CA 1
ATOM 4261 C C . LEU B 1 165 ? 19.391 -6.773 -5.977 1 88.12 165 LEU B C 1
ATOM 4263 O O . LEU B 1 165 ? 18.375 -6.199 -5.562 1 88.12 165 LEU B O 1
ATOM 4267 N N . PRO B 1 166 ? 19.703 -6.688 -7.305 1 88.44 166 PRO B N 1
ATOM 4268 C CA . PRO B 1 166 ? 18.828 -5.875 -8.148 1 88.44 166 PRO B CA 1
ATOM 4269 C C . PRO B 1 166 ? 17.391 -6.371 -8.156 1 88.44 166 PRO B C 1
ATOM 4271 O O . PRO B 1 166 ? 16.453 -5.566 -8.141 1 88.44 166 PRO B O 1
ATOM 4274 N N . PHE B 1 167 ? 17.25 -7.707 -8.156 1 95.38 167 PHE B N 1
ATOM 4275 C CA . PHE B 1 167 ? 15.914 -8.289 -8.195 1 95.38 167 PHE B CA 1
ATOM 4276 C C . PHE B 1 167 ? 15.211 -8.109 -6.855 1 95.38 167 PHE B C 1
ATOM 4278 O O . PHE B 1 167 ? 14.023 -7.785 -6.812 1 95.38 167 PHE B O 1
ATOM 4285 N N . ARG B 1 168 ? 15.938 -8.258 -5.758 1 93.94 168 ARG B N 1
ATOM 4286 C CA . ARG B 1 168 ? 15.391 -8.094 -4.414 1 93.94 168 ARG B CA 1
ATOM 4287 C C . ARG B 1 168 ? 14.867 -6.672 -4.211 1 93.94 168 ARG B C 1
ATOM 4289 O O . ARG B 1 168 ? 13.766 -6.484 -3.689 1 93.94 168 ARG B O 1
ATOM 4296 N N . ASP B 1 169 ? 15.609 -5.668 -4.648 1 91.81 169 ASP B N 1
ATOM 4297 C CA . ASP B 1 169 ? 15.227 -4.266 -4.512 1 91.81 169 ASP B CA 1
ATOM 4298 C C . ASP B 1 169 ? 13.969 -3.963 -5.316 1 91.81 169 ASP B C 1
ATOM 4300 O O . ASP B 1 169 ? 13.078 -3.25 -4.848 1 91.81 169 ASP B O 1
ATOM 4304 N N . THR B 1 170 ? 13.93 -4.496 -6.492 1 94.88 170 THR B N 1
ATOM 4305 C CA . THR B 1 170 ? 12.773 -4.297 -7.367 1 94.88 170 THR B CA 1
ATOM 4306 C C . THR B 1 170 ? 11.531 -4.969 -6.785 1 94.88 170 THR B C 1
ATOM 4308 O O . THR B 1 170 ? 10.461 -4.371 -6.754 1 94.88 170 THR B O 1
ATOM 4311 N N . LEU B 1 171 ? 11.711 -6.172 -6.238 1 96.5 171 LEU B N 1
ATOM 4312 C CA . LEU B 1 171 ? 10.586 -6.926 -5.688 1 96.5 171 LEU B CA 1
ATOM 4313 C C . LEU B 1 171 ? 10.047 -6.25 -4.43 1 96.5 171 LEU B C 1
ATOM 4315 O O . LEU B 1 171 ? 8.844 -6.297 -4.164 1 96.5 171 LEU B O 1
ATOM 4319 N N . GLU B 1 172 ? 10.945 -5.629 -3.697 1 94.25 172 GLU B N 1
ATOM 4320 C CA . GLU B 1 172 ? 10.516 -4.906 -2.502 1 94.25 172 GLU B CA 1
ATOM 4321 C C . GLU B 1 172 ? 9.492 -3.834 -2.844 1 94.25 172 GLU B C 1
ATOM 4323 O O . GLU B 1 172 ? 8.492 -3.672 -2.137 1 94.25 172 GLU B O 1
ATOM 4328 N N . ILE B 1 173 ? 9.703 -3.145 -3.898 1 94.5 173 ILE B N 1
ATOM 4329 C CA . ILE B 1 173 ? 8.789 -2.098 -4.34 1 94.5 173 ILE B CA 1
ATOM 4330 C C . ILE B 1 173 ? 7.539 -2.727 -4.941 1 94.5 173 ILE B C 1
ATOM 4332 O O . ILE B 1 173 ? 6.418 -2.312 -4.637 1 94.5 173 ILE B O 1
ATOM 4336 N N . TYR B 1 174 ? 7.746 -3.766 -5.715 1 97.44 174 TYR B N 1
ATOM 4337 C CA . TYR B 1 174 ? 6.66 -4.438 -6.418 1 97.44 174 TYR B CA 1
ATOM 4338 C C . TYR B 1 174 ? 5.66 -5.031 -5.438 1 97.44 174 TYR B C 1
ATOM 4340 O O . TYR B 1 174 ? 4.449 -4.91 -5.625 1 97.44 174 TYR B O 1
ATOM 4348 N N . LEU B 1 175 ? 6.145 -5.668 -4.41 1 97.19 175 LEU B N 1
ATOM 4349 C CA . LEU B 1 175 ? 5.254 -6.383 -3.498 1 97.19 175 LEU B CA 1
ATOM 4350 C C . LEU B 1 175 ? 4.371 -5.406 -2.73 1 97.19 175 LEU B C 1
ATOM 4352 O O . LEU B 1 175 ? 3.219 -5.719 -2.42 1 97.19 175 LEU B O 1
ATOM 4356 N N . TRP B 1 176 ? 4.82 -4.234 -2.416 1 95.62 176 TRP B N 1
ATOM 4357 C CA . TRP B 1 176 ? 4.008 -3.223 -1.748 1 95.62 176 TRP B CA 1
ATOM 4358 C C . TRP B 1 176 ? 2.922 -2.693 -2.682 1 95.62 176 TRP B C 1
ATOM 4360 O O . TRP B 1 176 ? 1.787 -2.463 -2.256 1 95.62 176 TRP B O 1
ATOM 4370 N N . ASN B 1 177 ? 3.285 -2.488 -3.891 1 97.06 177 ASN B N 1
ATOM 4371 C CA . ASN B 1 177 ? 2.287 -2.078 -4.871 1 97.06 177 ASN B CA 1
ATOM 4372 C C . ASN B 1 177 ? 1.191 -3.129 -5.031 1 97.06 177 ASN B C 1
ATOM 4374 O O . ASN B 1 177 ? 0.013 -2.791 -5.148 1 97.06 177 ASN B O 1
ATOM 4378 N N . MET B 1 178 ? 1.624 -4.402 -5.043 1 98.31 178 MET B N 1
ATOM 4379 C CA . MET B 1 178 ? 0.644 -5.48 -5.137 1 98.31 178 MET B CA 1
ATOM 4380 C C . MET B 1 178 ? -0.299 -5.465 -3.939 1 98.31 178 MET B C 1
ATOM 4382 O O . MET B 1 178 ? -1.51 -5.629 -4.098 1 98.31 178 MET B O 1
ATOM 4386 N N . LYS B 1 179 ? 0.26 -5.273 -2.795 1 97.94 179 LYS B N 1
ATOM 4387 C CA . LYS B 1 179 ? -0.573 -5.18 -1.6 1 97.94 179 LYS B CA 1
ATOM 4388 C C . LYS B 1 179 ? -1.572 -4.031 -1.712 1 97.94 179 LYS B C 1
ATOM 4390 O O . LYS B 1 179 ? -2.746 -4.188 -1.368 1 97.94 179 LYS B O 1
ATOM 4395 N N . ASN B 1 180 ? -1.087 -2.928 -2.143 1 97.25 180 ASN B N 1
ATOM 4396 C CA . ASN B 1 180 ? -1.96 -1.767 -2.285 1 97.25 180 ASN B CA 1
ATOM 4397 C C . ASN B 1 180 ? -3.102 -2.041 -3.258 1 97.25 180 ASN B C 1
ATOM 4399 O O . ASN B 1 180 ? -4.258 -1.714 -2.977 1 97.25 180 ASN B O 1
ATOM 4403 N N . ILE B 1 181 ? -2.773 -2.631 -4.387 1 97.75 181 ILE B N 1
ATOM 4404 C CA . ILE B 1 181 ? -3.795 -2.959 -5.375 1 97.75 181 ILE B CA 1
ATOM 4405 C C . ILE B 1 181 ? -4.828 -3.896 -4.754 1 97.75 181 ILE B C 1
ATOM 4407 O O . ILE B 1 181 ? -6.035 -3.701 -4.922 1 97.75 181 ILE B O 1
ATOM 4411 N N . ALA B 1 182 ? -4.352 -4.887 -4.051 1 98.38 182 ALA B N 1
ATOM 4412 C CA . ALA B 1 182 ? -5.262 -5.832 -3.408 1 98.38 182 ALA B CA 1
ATOM 4413 C C . ALA B 1 182 ? -6.207 -5.117 -2.445 1 98.38 182 ALA B C 1
ATOM 4415 O O . ALA B 1 182 ? -7.422 -5.328 -2.484 1 98.38 182 ALA B O 1
ATOM 4416 N N . MET B 1 183 ? -5.699 -4.242 -1.656 1 96.75 183 MET B N 1
ATOM 4417 C CA . MET B 1 183 ? -6.496 -3.543 -0.655 1 96.75 183 MET B CA 1
ATOM 4418 C C . MET B 1 183 ? -7.508 -2.615 -1.317 1 96.75 183 MET B C 1
ATOM 4420 O O . MET B 1 183 ? -8.641 -2.488 -0.85 1 96.75 183 MET B O 1
ATOM 4424 N N . VAL B 1 184 ? -7.098 -1.97 -2.389 1 96.56 184 VAL B N 1
ATOM 4425 C CA . VAL B 1 184 ? -7.988 -1.072 -3.117 1 96.56 184 VAL B CA 1
ATOM 4426 C C . VAL B 1 184 ? -9.133 -1.871 -3.734 1 96.56 184 VAL B C 1
ATOM 4428 O O . VAL B 1 184 ? -10.289 -1.447 -3.688 1 96.56 184 VAL B O 1
ATOM 4431 N N . ILE B 1 185 ? -8.781 -3.031 -4.273 1 98.06 185 ILE B N 1
ATOM 4432 C CA . ILE B 1 185 ? -9.812 -3.879 -4.859 1 98.06 185 ILE B CA 1
ATOM 4433 C C . ILE B 1 185 ? -10.773 -4.348 -3.768 1 98.06 185 ILE B C 1
ATOM 4435 O O . ILE B 1 185 ? -11.992 -4.32 -3.949 1 98.06 185 ILE B O 1
ATOM 4439 N N . ILE B 1 186 ? -10.297 -4.754 -2.625 1 97.5 186 ILE B N 1
ATOM 4440 C CA . ILE B 1 186 ? -11.125 -5.23 -1.522 1 97.5 186 ILE B CA 1
ATOM 4441 C C . ILE B 1 186 ? -12.039 -4.102 -1.04 1 97.5 186 ILE B C 1
ATOM 4443 O O . ILE B 1 186 ? -13.203 -4.332 -0.725 1 97.5 186 ILE B O 1
ATOM 4447 N N . ALA B 1 187 ? -11.523 -2.9 -1.008 1 95.5 187 ALA B N 1
ATOM 4448 C CA . ALA B 1 187 ? -12.344 -1.753 -0.619 1 95.5 187 ALA B CA 1
ATOM 4449 C C . ALA B 1 187 ? -13.508 -1.562 -1.579 1 95.5 187 ALA B C 1
ATOM 4451 O O . ALA B 1 187 ? -14.625 -1.251 -1.154 1 95.5 187 ALA B O 1
ATOM 4452 N N . HIS B 1 188 ? -13.25 -1.713 -2.842 1 96.81 188 HIS B N 1
ATOM 4453 C CA . HIS B 1 188 ? -1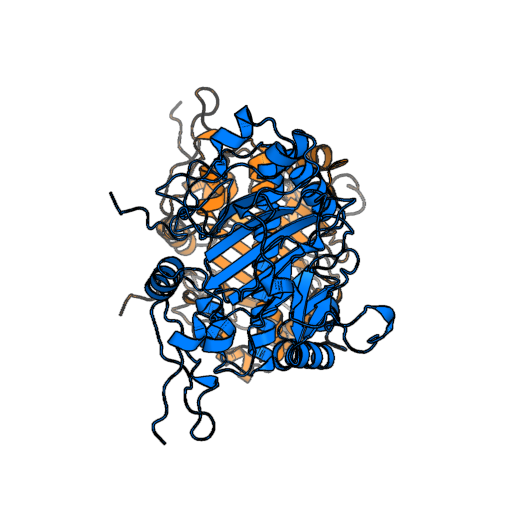4.312 -1.557 -3.83 1 96.81 188 HIS B CA 1
ATOM 4454 C C . HIS B 1 188 ? -15.305 -2.711 -3.756 1 96.81 188 HIS B C 1
ATOM 4456 O O . HIS B 1 188 ? -16.5 -2.518 -3.969 1 96.81 188 HIS B O 1
ATOM 4462 N N . ILE B 1 189 ? -14.797 -3.92 -3.49 1 97.44 189 ILE B N 1
ATOM 4463 C CA . ILE B 1 189 ? -15.688 -5.062 -3.297 1 97.44 189 ILE B CA 1
ATOM 4464 C C . ILE B 1 189 ? -16.594 -4.805 -2.1 1 97.44 189 ILE B C 1
ATOM 4466 O O . ILE B 1 189 ? -17.812 -5.062 -2.166 1 97.44 189 ILE B O 1
ATOM 4470 N N . ARG B 1 190 ? -16.016 -4.328 -1.029 1 95.94 190 ARG B N 1
ATOM 4471 C CA . ARG B 1 190 ? -16.797 -3.965 0.155 1 95.94 190 ARG B CA 1
ATOM 4472 C C . ARG B 1 190 ? -17.922 -3.008 -0.202 1 95.94 190 ARG B C 1
ATOM 4474 O O . ARG B 1 190 ? -19.062 -3.191 0.236 1 95.94 190 ARG B O 1
ATOM 4481 N N . LYS B 1 191 ? -17.625 -2.008 -1.012 1 94.38 191 LYS B N 1
ATOM 4482 C CA . LYS B 1 191 ? -18.609 -1.022 -1.441 1 94.38 191 LYS B CA 1
ATOM 4483 C C . LYS B 1 191 ? -19.688 -1.669 -2.295 1 94.38 191 LYS B C 1
ATOM 4485 O O . LYS B 1 191 ? -20.875 -1.421 -2.088 1 94.38 191 LYS B O 1
ATOM 4490 N N . ALA B 1 192 ? -19.266 -2.48 -3.223 1 96.62 192 ALA B N 1
ATOM 4491 C CA . ALA B 1 192 ? -20.188 -3.121 -4.152 1 96.62 192 ALA B CA 1
ATOM 4492 C C . ALA B 1 192 ? -21.188 -4.008 -3.408 1 96.62 192 ALA B C 1
ATOM 4494 O O . ALA B 1 192 ? -22.359 -4.078 -3.773 1 96.62 192 ALA B O 1
ATOM 4495 N N . LEU B 1 193 ? -20.734 -4.648 -2.338 1 97.38 193 LEU B N 1
ATOM 4496 C CA . LEU B 1 193 ? -21.562 -5.602 -1.611 1 97.38 193 LEU B CA 1
ATOM 4497 C C . LEU B 1 193 ? -22.172 -4.957 -0.373 1 97.38 193 LEU B C 1
ATOM 4499 O O . LEU B 1 193 ? -22.875 -5.621 0.396 1 97.38 193 LEU B O 1
ATOM 4503 N N . ARG B 1 194 ? -21.844 -3.656 -0.159 1 93.62 194 ARG B N 1
ATOM 4504 C CA . ARG B 1 194 ? -22.359 -2.889 0.972 1 93.62 194 ARG B CA 1
ATOM 4505 C C . ARG B 1 194 ? -22 -3.555 2.295 1 93.62 194 ARG B C 1
ATOM 4507 O O . ARG B 1 194 ? -22.844 -3.727 3.166 1 93.62 194 ARG B O 1
ATOM 4514 N N . ILE B 1 195 ? -20.75 -4.016 2.35 1 94 195 ILE B N 1
ATOM 4515 C CA . ILE B 1 195 ? -20.203 -4.609 3.562 1 94 195 ILE B CA 1
ATOM 4516 C C . ILE B 1 195 ? -19.703 -3.508 4.5 1 94 195 ILE B C 1
ATOM 4518 O O . ILE B 1 195 ? -19.094 -2.537 4.055 1 94 195 ILE B O 1
ATOM 4522 N N . GLU B 1 196 ? -19.953 -3.674 5.797 1 87.12 196 GLU B N 1
ATOM 4523 C CA . GLU B 1 196 ? -19.438 -2.723 6.777 1 87.12 196 GLU B CA 1
ATOM 4524 C C . GLU B 1 196 ? -17.922 -2.742 6.82 1 87.12 196 GLU B C 1
ATOM 4526 O O . GLU B 1 196 ? -17.297 -3.807 6.719 1 87.12 196 GLU B O 1
ATOM 4531 N N . GLU B 1 197 ? -17.344 -1.697 6.945 1 76.31 197 GLU B N 1
ATOM 4532 C CA . GLU B 1 197 ? -15.906 -1.503 6.801 1 76.31 197 GLU B CA 1
ATOM 4533 C C . GLU B 1 197 ? -15.125 -2.408 7.75 1 76.31 197 GLU B C 1
ATOM 4535 O O . GLU B 1 197 ? -14.164 -3.066 7.34 1 76.31 197 GLU B O 1
ATOM 4540 N N . MET B 1 198 ? -15.594 -2.475 8.969 1 78.44 198 MET B N 1
ATOM 4541 C CA . MET B 1 198 ? -14.828 -3.189 9.984 1 78.44 198 MET B CA 1
ATOM 4542 C C . MET B 1 198 ? -14.922 -4.695 9.773 1 78.44 198 MET B C 1
ATOM 4544 O O . MET B 1 198 ? -14.172 -5.461 10.391 1 78.44 198 MET B O 1
ATOM 4548 N N . GLU B 1 199 ? -15.688 -5.051 8.805 1 88.12 199 GLU B N 1
ATOM 4549 C CA . GLU B 1 199 ? -15.922 -6.484 8.656 1 88.12 199 GLU B CA 1
ATOM 4550 C C . GLU B 1 199 ? -14.867 -7.125 7.754 1 88.12 199 GLU B C 1
ATOM 4552 O O . GLU B 1 199 ? -14.547 -8.305 7.91 1 88.12 199 GLU B O 1
ATOM 4557 N N . ILE B 1 200 ? -14.328 -6.289 6.832 1 93.69 200 ILE B N 1
ATOM 4558 C CA . ILE B 1 200 ? -13.492 -7 5.871 1 93.69 200 ILE B CA 1
ATOM 4559 C C . ILE B 1 200 ? -12.125 -6.328 5.777 1 93.69 200 ILE B C 1
ATOM 4561 O O . ILE B 1 200 ? -11.102 -7.004 5.672 1 93.69 200 ILE B O 1
ATOM 4565 N N . MET B 1 201 ? -12.039 -5.012 5.871 1 92.62 201 MET B N 1
ATOM 4566 C CA . MET B 1 201 ? -10.773 -4.309 5.691 1 92.62 201 MET B CA 1
ATOM 4567 C C . MET B 1 201 ? -9.773 -4.707 6.77 1 92.62 201 MET B C 1
ATOM 4569 O O . MET B 1 201 ? -8.609 -4.996 6.473 1 92.62 201 MET B O 1
ATOM 4573 N N . GLU B 1 202 ? -10.242 -4.758 7.957 1 91.06 202 GLU B N 1
ATOM 4574 C CA . GLU B 1 202 ? -9.367 -5.098 9.078 1 91.06 202 GLU B CA 1
ATOM 4575 C C . GLU B 1 202 ? -8.812 -6.512 8.938 1 91.06 202 GLU B C 1
ATOM 4577 O O . GLU B 1 202 ? -7.695 -6.793 9.367 1 91.06 202 GLU B O 1
ATOM 4582 N N . LEU B 1 203 ? -9.602 -7.398 8.352 1 94.19 203 LEU B N 1
ATOM 4583 C CA . LEU B 1 203 ? -9.18 -8.789 8.203 1 94.19 203 LEU B CA 1
ATOM 4584 C C . LEU B 1 203 ? -8 -8.898 7.242 1 94.19 203 LEU B C 1
ATOM 4586 O O . LEU B 1 203 ? -7.102 -9.711 7.449 1 94.19 203 LEU B O 1
ATOM 4590 N N . PHE B 1 204 ? -8.023 -8.031 6.246 1 96 204 PHE B N 1
ATOM 4591 C CA . PHE B 1 204 ? -7.016 -8.133 5.195 1 96 204 PHE B CA 1
ATOM 4592 C C . PHE B 1 204 ? -5.848 -7.195 5.465 1 96 204 PHE B C 1
ATOM 4594 O O . PHE B 1 204 ? -4.785 -7.324 4.859 1 96 204 PHE B O 1
ATOM 4601 N N . GLU B 1 205 ? -6.156 -6.246 6.438 1 92.81 205 GLU B N 1
ATOM 4602 C CA . GLU B 1 205 ? -5.074 -5.336 6.801 1 92.81 205 GLU B CA 1
ATOM 4603 C C . GLU B 1 205 ? -3.887 -6.094 7.383 1 92.81 205 GLU B C 1
ATOM 4605 O O . GLU B 1 205 ? -4.051 -6.934 8.273 1 92.81 205 GLU B O 1
ATOM 4610 N N . ASP B 1 206 ? -2.709 -6.016 6.938 1 89 206 ASP B N 1
ATOM 4611 C CA . ASP B 1 206 ? -1.517 -6.746 7.359 1 89 206 ASP B CA 1
ATOM 4612 C C . ASP B 1 206 ? -1.651 -8.234 7.059 1 89 206 ASP B C 1
ATOM 4614 O O . ASP B 1 206 ? -1.241 -9.078 7.863 1 89 206 ASP B O 1
ATOM 4618 N N . GLY B 1 207 ? -2.367 -8.562 6.059 1 94.5 207 GLY B N 1
ATOM 4619 C CA . GLY B 1 207 ? -2.584 -9.938 5.648 1 94.5 207 GLY B CA 1
ATOM 4620 C C . GLY B 1 207 ? -1.327 -10.609 5.129 1 94.5 207 GLY B C 1
ATOM 4621 O O . GLY B 1 207 ? -0.243 -10.023 5.164 1 94.5 207 GLY B O 1
ATOM 4622 N N . LEU B 1 208 ? -1.509 -11.875 4.801 1 95.81 208 LEU B N 1
ATOM 4623 C CA . LEU B 1 208 ? -0.425 -12.695 4.273 1 95.81 208 LEU B CA 1
ATOM 4624 C C . LEU B 1 208 ? -0.334 -12.562 2.756 1 95.81 208 LEU B C 1
ATOM 4626 O O . LEU B 1 208 ? -1.333 -12.727 2.053 1 95.81 208 LEU B O 1
ATOM 4630 N N . GLN B 1 209 ? 0.833 -12.18 2.318 1 97.12 209 GLN B N 1
ATOM 4631 C CA . GLN B 1 209 ? 1.102 -12.109 0.887 1 97.12 209 GLN B CA 1
ATOM 4632 C C . GLN B 1 209 ? 2.152 -13.133 0.471 1 97.12 209 GLN B C 1
ATOM 4634 O O . GLN B 1 209 ? 3.201 -13.25 1.107 1 97.12 209 GLN B O 1
ATOM 4639 N N . MET B 1 210 ? 1.842 -13.906 -0.502 1 96.62 210 MET B N 1
ATOM 4640 C CA . MET B 1 210 ? 2.764 -14.867 -1.098 1 96.62 210 MET B CA 1
ATOM 4641 C C . MET B 1 210 ? 2.9 -14.633 -2.598 1 96.62 210 MET B C 1
ATOM 4643 O O . MET B 1 210 ? 2.021 -14.039 -3.221 1 96.62 210 MET B O 1
ATOM 4647 N N . MET B 1 211 ? 3.99 -15.055 -3.098 1 97.56 211 MET B N 1
ATOM 4648 C CA . MET B 1 211 ? 4.262 -14.875 -4.523 1 97.56 211 MET B CA 1
ATOM 4649 C C . MET B 1 211 ? 4.781 -16.172 -5.141 1 97.56 211 MET B C 1
ATOM 4651 O O . MET B 1 211 ? 5.578 -16.875 -4.523 1 97.56 211 MET B O 1
ATOM 4655 N N . ARG B 1 212 ? 4.277 -16.516 -6.25 1 97.56 212 ARG B N 1
ATOM 4656 C CA . ARG B 1 212 ? 4.758 -17.641 -7.035 1 97.56 212 ARG B CA 1
ATOM 4657 C C . ARG B 1 212 ? 5.188 -17.203 -8.43 1 97.56 212 ARG B C 1
ATOM 4659 O O . ARG B 1 212 ? 4.383 -16.656 -9.188 1 97.56 212 ARG B O 1
ATOM 4666 N N . MET B 1 213 ? 6.414 -17.391 -8.734 1 98 213 MET B N 1
ATOM 4667 C CA . MET B 1 213 ? 6.938 -17.141 -10.07 1 98 213 MET B CA 1
ATOM 4668 C C . MET B 1 213 ? 6.984 -18.422 -10.883 1 98 213 MET B C 1
ATOM 4670 O O . MET B 1 213 ? 7.543 -19.438 -10.438 1 98 213 MET B O 1
ATOM 4674 N N . ASN B 1 214 ? 6.395 -18.375 -12.016 1 97.81 214 ASN B N 1
ATOM 4675 C CA . ASN B 1 214 ? 6.258 -19.578 -12.844 1 97.81 214 ASN B CA 1
ATOM 4676 C C . ASN B 1 214 ? 7.105 -19.484 -14.109 1 97.81 214 ASN B C 1
ATOM 4678 O O . ASN B 1 214 ? 7.137 -18.438 -14.766 1 97.81 214 ASN B O 1
ATOM 4682 N N . TYR B 1 215 ? 7.738 -20.5 -14.414 1 97.44 215 TYR B N 1
ATOM 4683 C CA . TYR B 1 215 ? 8.477 -20.672 -15.656 1 97.44 215 TYR B CA 1
ATOM 4684 C C . TYR B 1 215 ? 8.086 -21.969 -16.344 1 97.44 215 TYR B C 1
ATOM 4686 O O . TYR B 1 215 ? 8.367 -23.062 -15.852 1 97.44 215 TYR B O 1
ATOM 4694 N N . TYR B 1 216 ? 7.441 -21.859 -17.484 1 97.25 216 TYR B N 1
ATOM 4695 C CA . TYR B 1 216 ? 7.051 -23 -18.297 1 97.25 216 TYR B CA 1
ATOM 4696 C C . TYR B 1 216 ? 7.906 -23.094 -19.562 1 97.25 216 TYR B C 1
ATOM 4698 O O . TYR B 1 216 ? 7.648 -22.406 -20.547 1 97.25 216 TYR B O 1
ATOM 4706 N N . PRO B 1 217 ? 8.844 -23.938 -19.531 1 96.38 217 PRO B N 1
ATOM 4707 C CA . PRO B 1 217 ? 9.695 -24.047 -20.734 1 96.38 217 PRO B CA 1
ATOM 4708 C C . PRO B 1 217 ? 8.945 -24.609 -21.938 1 96.38 217 PRO B C 1
ATOM 4710 O O . PRO B 1 217 ? 7.891 -25.234 -21.781 1 96.38 217 PRO B O 1
ATOM 4713 N N . PRO B 1 218 ? 9.523 -24.344 -23.109 1 95.62 218 PRO B N 1
ATOM 4714 C CA . PRO B 1 218 ? 8.945 -25.016 -24.281 1 95.62 218 PRO B CA 1
ATOM 4715 C C . PRO B 1 218 ? 8.898 -26.531 -24.125 1 95.62 218 PRO B C 1
ATOM 4717 O O . PRO B 1 218 ? 9.812 -27.125 -23.547 1 95.62 218 PRO B O 1
ATOM 4720 N N . CYS B 1 219 ? 7.879 -27.156 -24.656 1 96 219 CYS B N 1
ATOM 4721 C CA . CYS B 1 219 ? 7.68 -28.594 -24.531 1 96 219 CYS B CA 1
ATOM 4722 C C . CYS B 1 219 ? 7.59 -29.25 -25.906 1 96 219 CYS B C 1
ATOM 4724 O O . CYS B 1 219 ? 6.816 -28.812 -26.766 1 96 219 CYS B O 1
ATOM 4726 N N . PRO B 1 220 ? 8.328 -30.297 -26.172 1 94.56 220 PRO B N 1
ATOM 4727 C CA . PRO B 1 220 ? 8.266 -30.969 -27.469 1 94.56 220 PRO B CA 1
ATOM 4728 C C . PRO B 1 220 ? 6.922 -31.641 -27.719 1 94.56 220 PRO B C 1
ATOM 4730 O O . PRO B 1 220 ? 6.543 -31.859 -28.875 1 94.56 220 PRO B O 1
ATOM 4733 N N . GLN B 1 221 ? 6.176 -32 -26.656 1 94.25 221 GLN B N 1
ATOM 4734 C CA . GLN B 1 221 ? 4.855 -32.625 -26.75 1 94.25 221 GLN B CA 1
ATOM 4735 C C . GLN B 1 221 ? 3.854 -31.906 -25.844 1 94.25 221 GLN B C 1
ATOM 4737 O O . GLN B 1 221 ? 3.324 -32.5 -24.906 1 94.25 221 GLN B O 1
ATOM 4742 N N . PRO B 1 222 ? 3.557 -30.703 -26.219 1 93.75 222 PRO B N 1
ATOM 4743 C CA . PRO B 1 222 ? 2.756 -29.859 -25.328 1 93.75 222 PRO B CA 1
ATOM 4744 C C . PRO B 1 222 ? 1.363 -30.438 -25.062 1 93.75 222 PRO B C 1
ATOM 4746 O O . PRO B 1 222 ? 0.77 -30.172 -24.016 1 93.75 222 PRO B O 1
ATOM 4749 N N . ASP B 1 223 ? 0.795 -31.25 -25.953 1 90.62 223 ASP B N 1
ATOM 4750 C CA . ASP B 1 223 ? -0.551 -31.797 -25.812 1 90.62 223 ASP B CA 1
ATOM 4751 C C . ASP B 1 223 ? -0.588 -32.906 -24.766 1 90.62 223 ASP B C 1
ATOM 4753 O O . ASP B 1 223 ? -1.664 -33.312 -24.328 1 90.62 223 ASP B O 1
ATOM 4757 N N . LYS B 1 224 ? 0.58 -33.344 -24.359 1 93.31 224 LYS B N 1
ATOM 4758 C CA . LYS B 1 224 ? 0.643 -34.5 -23.438 1 93.31 224 LYS B CA 1
ATOM 4759 C C . LYS B 1 224 ? 0.874 -34.031 -22 1 93.31 224 LYS B C 1
ATOM 4761 O O . LYS B 1 224 ? 0.787 -34.812 -21.062 1 93.31 224 LYS B O 1
ATOM 4766 N N . VAL B 1 225 ? 1.178 -32.75 -21.859 1 94.69 225 VAL B N 1
ATOM 4767 C CA . VAL B 1 225 ? 1.558 -32.281 -20.531 1 94.69 225 VAL B CA 1
ATOM 4768 C C . VAL B 1 225 ? 0.702 -31.078 -20.156 1 94.69 225 VAL B C 1
ATOM 4770 O O . VAL B 1 225 ? -0.049 -30.562 -20.984 1 94.69 225 VAL B O 1
ATOM 4773 N N . ILE B 1 226 ? 0.758 -30.672 -18.875 1 94.44 226 ILE B N 1
ATOM 4774 C CA . ILE B 1 226 ? 0.116 -29.469 -18.359 1 94.44 226 ILE B CA 1
ATOM 4775 C C . ILE B 1 226 ? 1.141 -28.609 -17.609 1 94.44 226 ILE B C 1
ATOM 4777 O O . ILE B 1 226 ? 2.016 -29.141 -16.922 1 94.44 226 ILE B O 1
ATOM 4781 N N . GLY B 1 227 ? 1.146 -27.375 -17.891 1 95.31 227 GLY B N 1
ATOM 4782 C CA . GLY B 1 227 ? 2.051 -26.484 -17.172 1 95.31 227 GLY B CA 1
ATOM 4783 C C . GLY B 1 227 ? 1.753 -26.406 -15.695 1 95.31 227 GLY B C 1
ATOM 4784 O O . GLY B 1 227 ? 2.65 -26.578 -14.867 1 95.31 227 GLY B O 1
ATOM 4785 N N . LEU B 1 228 ? 0.513 -26.109 -15.391 1 94.81 228 LEU B N 1
ATOM 4786 C CA . LEU B 1 228 ? -0.025 -26.125 -14.031 1 94.81 228 LEU B CA 1
ATOM 4787 C C . LEU B 1 228 ? -1.417 -26.734 -14 1 94.81 228 LEU B C 1
ATOM 4789 O O . LEU B 1 228 ? -2.33 -26.266 -14.68 1 94.81 228 LEU B O 1
ATOM 4793 N N . THR B 1 229 ? -1.562 -27.734 -13.234 1 92.19 229 THR B N 1
ATOM 4794 C CA . THR B 1 229 ? -2.811 -28.484 -13.141 1 92.19 229 THR B CA 1
ATOM 4795 C C . THR B 1 229 ? -3.947 -27.578 -12.664 1 92.19 229 THR B C 1
ATOM 4797 O O . THR B 1 229 ? -3.715 -26.594 -11.953 1 92.19 229 THR B O 1
ATOM 4800 N N . ASN B 1 230 ? -5.137 -27.844 -13.094 1 91.75 230 ASN B N 1
ATOM 4801 C CA . ASN B 1 230 ? -6.301 -27.047 -12.727 1 91.75 230 ASN B CA 1
ATOM 4802 C C . ASN B 1 230 ? -6.445 -26.938 -11.211 1 91.75 230 ASN B C 1
ATOM 4804 O O . ASN B 1 230 ? -6.211 -27.922 -10.492 1 91.75 230 ASN B O 1
ATOM 4808 N N . HIS B 1 231 ? -6.754 -25.828 -10.758 1 91.94 231 HIS B N 1
ATOM 4809 C CA . HIS B 1 231 ? -6.879 -25.531 -9.336 1 91.94 231 HIS B CA 1
ATOM 4810 C C . HIS B 1 231 ? -7.656 -24.234 -9.109 1 91.94 231 HIS B C 1
ATOM 4812 O O . HIS B 1 231 ? -7.91 -23.484 -10.055 1 91.94 231 HIS B O 1
ATOM 4818 N N . SER B 1 232 ? -8.156 -24.031 -7.961 1 94.5 232 SER B N 1
ATOM 4819 C CA . SER B 1 232 ? -8.602 -22.734 -7.461 1 94.5 232 SER B CA 1
ATOM 4820 C C . SER B 1 232 ? -7.648 -22.203 -6.402 1 94.5 232 SER B C 1
ATOM 4822 O O . SER B 1 232 ? -6.934 -22.969 -5.754 1 94.5 232 SER B O 1
ATOM 4824 N N . ASP B 1 233 ? -7.535 -20.969 -6.297 1 95.88 233 ASP B N 1
ATOM 4825 C CA . ASP B 1 233 ? -6.609 -20.375 -5.34 1 95.88 233 ASP B CA 1
ATOM 4826 C C . ASP B 1 233 ? -7.219 -20.312 -3.941 1 95.88 233 ASP B C 1
ATOM 4828 O O . ASP B 1 233 ? -8.305 -19.766 -3.754 1 95.88 233 ASP B O 1
ATOM 4832 N N . PRO B 1 234 ? -6.578 -20.828 -2.965 1 94.25 234 PRO B N 1
ATOM 4833 C CA . PRO B 1 234 ? -7.137 -20.875 -1.612 1 94.25 234 PRO B CA 1
ATOM 4834 C C . PRO B 1 234 ? -7.031 -19.547 -0.872 1 94.25 234 PRO B C 1
ATOM 4836 O O . PRO B 1 234 ? -7.176 -19.5 0.353 1 94.25 234 PRO B O 1
ATOM 4839 N N . VAL B 1 235 ? -6.742 -18.484 -1.497 1 97.06 235 VAL B N 1
ATOM 4840 C CA . VAL B 1 235 ? -6.48 -17.188 -0.894 1 97.06 235 VAL B CA 1
ATOM 4841 C C . VAL B 1 235 ? -7.68 -16.266 -1.104 1 97.06 235 VAL B C 1
ATOM 4843 O O . VAL B 1 235 ? -8.766 -16.719 -1.458 1 97.06 235 VAL B O 1
ATOM 4846 N N . GLY B 1 236 ? -7.531 -15.008 -0.705 1 98 236 GLY B N 1
ATOM 4847 C CA . GLY B 1 236 ? -8.578 -14.023 -0.951 1 98 236 GLY B CA 1
ATOM 4848 C C . GLY B 1 236 ? -8.586 -13.516 -2.381 1 98 236 GLY B C 1
ATOM 4849 O O . GLY B 1 236 ? -9.594 -13.648 -3.084 1 98 236 GLY B O 1
ATOM 4850 N N . LEU B 1 237 ? -7.473 -12.969 -2.762 1 98.56 237 LEU B N 1
ATOM 4851 C CA . LEU B 1 237 ? -7.309 -12.383 -4.09 1 98.56 237 LEU B CA 1
ATOM 4852 C C . LEU B 1 237 ? -5.961 -12.766 -4.688 1 98.56 237 LEU B C 1
ATOM 4854 O O . LEU B 1 237 ? -4.961 -12.859 -3.971 1 98.56 237 LEU B O 1
ATOM 4858 N N . THR B 1 238 ? -5.945 -12.992 -5.965 1 98.81 238 THR B N 1
ATOM 4859 C CA . THR B 1 238 ? -4.707 -13.242 -6.695 1 98.81 238 THR B CA 1
ATOM 4860 C C . THR B 1 238 ? -4.516 -12.211 -7.805 1 98.81 238 THR B C 1
ATOM 4862 O O . THR B 1 238 ? -5.461 -11.891 -8.531 1 98.81 238 THR B O 1
ATOM 4865 N N . ILE B 1 239 ? -3.373 -11.656 -7.902 1 98.81 239 ILE B N 1
ATOM 4866 C CA . ILE B 1 239 ? -2.984 -10.727 -8.961 1 98.81 239 ILE B CA 1
ATOM 4867 C C . ILE B 1 239 ? -1.855 -11.336 -9.789 1 98.81 239 ILE B C 1
ATOM 4869 O O . ILE B 1 239 ? -0.769 -11.602 -9.273 1 98.81 239 ILE B O 1
ATOM 4873 N N . LEU B 1 240 ? -2.105 -11.531 -11.078 1 98.44 240 LEU B N 1
ATOM 4874 C CA . LEU B 1 240 ? -1.158 -12.234 -11.938 1 98.44 240 LEU B CA 1
ATOM 4875 C C . LEU B 1 240 ? -0.586 -11.289 -12.992 1 98.44 240 LEU B C 1
ATOM 4877 O O . LEU B 1 240 ? -1.336 -10.594 -13.68 1 98.44 240 LEU B O 1
ATOM 4881 N N . LEU B 1 241 ? 0.714 -11.219 -13.047 1 97.88 241 LEU B N 1
ATOM 4882 C CA . LEU B 1 241 ? 1.434 -10.523 -14.102 1 97.88 241 LEU B CA 1
ATOM 4883 C C . LEU B 1 241 ? 1.974 -11.508 -15.133 1 97.88 241 LEU B C 1
ATOM 4885 O O . LEU B 1 241 ? 2.771 -12.391 -14.797 1 97.88 241 LEU B O 1
ATOM 4889 N N . GLN B 1 242 ? 1.461 -11.422 -16.297 1 96 242 GLN B N 1
ATOM 4890 C CA . GLN B 1 242 ? 2.102 -12.156 -17.391 1 96 242 GLN B CA 1
ATOM 4891 C C . GLN B 1 242 ? 3.404 -11.484 -17.812 1 96 242 GLN B C 1
ATOM 4893 O O . GLN B 1 242 ? 3.424 -10.289 -18.125 1 96 242 GLN B O 1
ATOM 4898 N N . VAL B 1 243 ? 4.406 -12.172 -17.828 1 95.06 243 VAL B N 1
ATOM 4899 C CA . VAL B 1 243 ? 5.738 -11.602 -18.031 1 95.06 243 VAL B CA 1
ATOM 4900 C C . VAL B 1 243 ? 6.031 -11.469 -19.516 1 95.06 243 VAL B C 1
ATOM 4902 O O . VAL B 1 243 ? 6.574 -10.461 -19.969 1 95.06 243 VAL B O 1
ATOM 4905 N N . ASN B 1 244 ? 5.754 -12.477 -20.297 1 92.19 244 ASN B N 1
ATOM 4906 C CA . ASN B 1 244 ? 5.91 -12.406 -21.75 1 92.19 244 ASN B CA 1
ATOM 4907 C C . ASN B 1 244 ? 4.602 -12.711 -22.469 1 92.19 244 ASN B C 1
ATOM 4909 O O . ASN B 1 244 ? 3.658 -13.219 -21.859 1 92.19 244 ASN B O 1
ATOM 4913 N N . ASP B 1 245 ? 4.535 -12.375 -23.703 1 88.56 245 ASP B N 1
ATOM 4914 C CA . ASP B 1 245 ? 3.299 -12.445 -24.484 1 88.56 245 ASP B CA 1
ATOM 4915 C C . ASP B 1 245 ? 3.08 -13.844 -25.047 1 88.56 245 ASP B C 1
ATOM 4917 O O . ASP B 1 245 ? 3.061 -14.039 -26.266 1 88.56 245 ASP B O 1
ATOM 4921 N N . VAL B 1 246 ? 2.904 -14.789 -24.188 1 90.75 246 VAL B N 1
ATOM 4922 C CA . VAL B 1 246 ? 2.623 -16.172 -24.578 1 90.75 246 VAL B CA 1
ATOM 4923 C C . VAL B 1 246 ? 1.321 -16.641 -23.922 1 90.75 246 VAL B C 1
ATOM 4925 O O . VAL B 1 246 ? 1.164 -16.547 -22.703 1 90.75 246 VAL B O 1
ATOM 4928 N N . GLU B 1 247 ? 0.446 -17.031 -24.734 1 89.19 247 GLU B N 1
ATOM 4929 C CA . GLU B 1 247 ? -0.821 -17.547 -24.219 1 89.19 247 GLU B CA 1
ATOM 4930 C C . GLU B 1 247 ? -0.613 -18.828 -23.438 1 89.19 247 GLU B C 1
ATOM 4932 O O . GLU B 1 247 ? 0.264 -19.641 -23.75 1 89.19 247 GLU B O 1
ATOM 4937 N N . GLY B 1 248 ? -1.497 -19.047 -22.391 1 93.62 248 GLY B N 1
ATOM 4938 C CA . GLY B 1 248 ? -1.364 -20.281 -21.641 1 93.62 248 GLY B CA 1
ATOM 4939 C C . GLY B 1 248 ? -2.334 -20.375 -20.469 1 93.62 248 GLY B C 1
ATOM 4940 O O . GLY B 1 248 ? -2.658 -21.484 -20.016 1 93.62 248 GLY B O 1
ATOM 4941 N N . LEU B 1 249 ? -2.809 -19.266 -19.969 1 95.56 249 LEU B N 1
ATOM 4942 C CA . LEU B 1 249 ? -3.783 -19.266 -18.891 1 95.56 249 LEU B CA 1
ATOM 4943 C C . LEU B 1 249 ? -5.184 -19.562 -19.406 1 95.56 249 LEU B C 1
ATOM 4945 O O . LEU B 1 249 ? -5.625 -18.953 -20.391 1 95.56 249 LEU B O 1
ATOM 4949 N N . GLN B 1 250 ? -5.84 -20.578 -18.812 1 94.69 250 GLN B N 1
ATOM 4950 C CA . GLN B 1 250 ? -7.219 -20.906 -19.141 1 94.69 250 GLN B CA 1
ATOM 4951 C C . GLN B 1 250 ? -8.094 -20.969 -17.891 1 94.69 250 GLN B C 1
ATOM 4953 O O . GLN B 1 250 ? -7.652 -21.453 -16.844 1 94.69 250 GLN B O 1
ATOM 4958 N N . ILE B 1 251 ? -9.242 -20.484 -18 1 94.75 251 ILE B N 1
ATOM 4959 C CA . ILE B 1 251 ? -10.188 -20.531 -16.875 1 94.75 251 ILE B CA 1
ATOM 4960 C C . ILE B 1 251 ? -11.367 -21.422 -17.234 1 94.75 251 ILE B C 1
ATOM 4962 O O . ILE B 1 251 ? -11.742 -21.531 -18.406 1 94.75 251 ILE B O 1
ATOM 4966 N N . ARG B 1 252 ? -11.883 -22.016 -16.234 1 92.75 252 ARG B N 1
ATOM 4967 C CA . ARG B 1 252 ? -13.047 -22.859 -16.453 1 92.75 252 ARG B CA 1
ATOM 4968 C C . ARG B 1 252 ? -14.336 -22.047 -16.453 1 92.75 252 ARG B C 1
ATOM 4970 O O . ARG B 1 252 ? -14.602 -21.297 -15.523 1 92.75 252 ARG B O 1
ATOM 4977 N N . LYS B 1 253 ? -15.016 -22.062 -17.547 1 88.81 253 LYS B N 1
ATOM 4978 C CA . LYS B 1 253 ? -16.328 -21.438 -17.672 1 88.81 253 LYS B CA 1
ATOM 4979 C C . LYS B 1 253 ? -17.328 -22.359 -18.359 1 88.81 253 LYS B C 1
ATOM 4981 O O . LYS B 1 253 ? -17.078 -22.828 -19.484 1 88.81 253 LYS B O 1
ATOM 4986 N N . ASP B 1 254 ? -18.531 -22.578 -17.734 1 83.06 254 ASP B N 1
ATOM 4987 C CA . ASP B 1 254 ? -19.609 -23.406 -18.281 1 83.06 254 ASP B CA 1
ATOM 4988 C C . ASP B 1 254 ? -19.062 -24.719 -18.844 1 83.06 254 ASP B C 1
ATOM 4990 O O . ASP B 1 254 ? -19.328 -25.062 -20 1 83.06 254 ASP B O 1
ATOM 4994 N N . GLU B 1 255 ? -18.141 -25.391 -18.234 1 82.06 255 GLU B N 1
ATOM 4995 C CA . GLU B 1 255 ? -17.609 -26.703 -18.531 1 82.06 255 GLU B CA 1
ATOM 4996 C C . GLU B 1 255 ? -16.609 -26.656 -19.688 1 82.06 255 GLU B C 1
ATOM 4998 O O . GLU B 1 255 ? -16.359 -27.656 -20.359 1 82.06 255 GLU B O 1
ATOM 5003 N N . ALA B 1 256 ? -16.141 -25.5 -19.953 1 87.31 256 ALA B N 1
ATOM 5004 C CA . ALA B 1 256 ? -15.117 -25.328 -20.969 1 87.31 256 ALA B CA 1
ATOM 5005 C C . ALA B 1 256 ? -13.938 -24.516 -20.438 1 87.31 256 ALA B C 1
ATOM 5007 O O . ALA B 1 256 ? -14.086 -23.75 -19.484 1 87.31 256 ALA B O 1
ATOM 5008 N N . TRP B 1 257 ? -12.789 -24.781 -21.078 1 91 257 TRP B N 1
ATOM 5009 C CA . TRP B 1 257 ? -11.617 -23.953 -20.797 1 91 257 TRP B CA 1
ATOM 5010 C C . TRP B 1 257 ? -11.57 -22.766 -21.734 1 91 257 TRP B C 1
ATOM 5012 O O . TRP B 1 257 ? -11.602 -22.922 -22.969 1 91 257 TRP B O 1
ATOM 5022 N N . VAL B 1 258 ? -11.531 -21.625 -21.188 1 90.75 258 VAL B N 1
ATOM 5023 C CA . VAL B 1 258 ? -11.469 -20.375 -21.953 1 90.75 258 VAL B CA 1
ATOM 5024 C C . VAL B 1 258 ? -10.086 -19.75 -21.797 1 90.75 258 VAL B C 1
ATOM 5026 O O . VAL B 1 258 ? -9.664 -19.438 -20.672 1 90.75 258 VAL B O 1
ATOM 5029 N N . PRO B 1 259 ? -9.422 -19.562 -22.906 1 92.25 259 PRO B N 1
ATOM 5030 C CA . PRO B 1 259 ? -8.117 -18.922 -22.797 1 92.25 259 PRO B CA 1
ATOM 5031 C C . PRO B 1 259 ? -8.219 -17.438 -22.422 1 92.25 259 PRO B C 1
ATOM 5033 O O . PRO B 1 259 ? -9.133 -16.75 -22.875 1 92.25 259 PRO B O 1
ATOM 5036 N N . ILE B 1 260 ? -7.344 -17 -21.594 1 91.69 260 ILE B N 1
ATOM 5037 C CA . ILE B 1 260 ? -7.227 -15.586 -21.234 1 91.69 260 ILE B CA 1
ATOM 5038 C C . ILE B 1 260 ? -6.102 -14.945 -22.047 1 91.69 260 ILE B C 1
ATOM 5040 O O . ILE B 1 260 ? -4.945 -15.367 -21.969 1 91.69 260 ILE B O 1
ATOM 5044 N N . MET B 1 261 ? -6.473 -13.961 -22.812 1 86.62 261 MET B N 1
ATOM 5045 C CA . MET B 1 261 ? -5.469 -13.195 -23.547 1 86.62 261 MET B CA 1
ATOM 5046 C C . MET B 1 261 ? -5.004 -11.984 -22.734 1 86.62 261 MET B C 1
ATOM 5048 O O . MET B 1 261 ? -5.777 -11.055 -22.5 1 86.62 261 MET B O 1
ATOM 5052 N N . PRO B 1 262 ? -3.791 -12.023 -22.406 1 83.81 262 PRO B N 1
ATOM 5053 C CA . PRO B 1 262 ? -3.326 -10.906 -21.578 1 83.81 262 PRO B CA 1
ATOM 5054 C C . PRO B 1 262 ? -3.307 -9.586 -22.344 1 83.81 262 PRO B C 1
ATOM 5056 O O . PRO B 1 262 ? -2.865 -9.539 -23.5 1 83.81 262 PRO B O 1
ATOM 5059 N N . MET B 1 263 ? -3.854 -8.547 -21.766 1 89.75 263 MET B N 1
ATOM 5060 C CA . MET B 1 263 ? -3.729 -7.188 -22.297 1 89.75 263 MET B CA 1
ATOM 5061 C C . MET B 1 263 ? -2.4 -6.562 -21.875 1 89.75 263 MET B C 1
ATOM 5063 O O . MET B 1 263 ? -1.889 -6.852 -20.797 1 89.75 263 MET B O 1
ATOM 5067 N N . PRO B 1 264 ? -1.911 -5.711 -22.734 1 89.69 264 PRO B N 1
ATOM 5068 C CA . PRO B 1 264 ? -0.666 -5.043 -22.359 1 89.69 264 PRO B CA 1
ATOM 5069 C C . PRO B 1 264 ? -0.808 -4.211 -21.094 1 89.69 264 PRO B C 1
ATOM 5071 O O . PRO B 1 264 ? -1.797 -3.492 -20.922 1 89.69 264 PRO B O 1
ATOM 5074 N N . ASN B 1 265 ? 0.109 -4.391 -20.234 1 91.5 265 ASN B N 1
ATOM 5075 C CA . ASN B 1 265 ? 0.206 -3.6 -19.016 1 91.5 265 ASN B CA 1
ATOM 5076 C C . ASN B 1 265 ? -0.993 -3.826 -18.094 1 91.5 265 ASN B C 1
ATOM 5078 O O . ASN B 1 265 ? -1.429 -2.91 -17.406 1 91.5 265 ASN B O 1
ATOM 5082 N N . ALA B 1 266 ? -1.585 -4.977 -18.219 1 96.25 266 ALA B N 1
ATOM 5083 C CA . ALA B 1 266 ? -2.713 -5.324 -17.359 1 96.25 266 ALA B CA 1
ATOM 5084 C C . ALA B 1 266 ? -2.352 -6.469 -16.422 1 96.25 266 ALA B C 1
ATOM 5086 O O . ALA B 1 266 ? -1.414 -7.227 -16.672 1 96.25 266 ALA B O 1
ATOM 5087 N N . PHE B 1 267 ? -3.012 -6.492 -15.328 1 98.12 267 PHE B N 1
ATOM 5088 C CA . PHE B 1 267 ? -2.988 -7.664 -14.453 1 98.12 267 PHE B CA 1
ATOM 5089 C C . PHE B 1 267 ? -4.223 -8.531 -14.672 1 98.12 267 PHE B C 1
ATOM 5091 O O . PHE B 1 267 ? -5.285 -8.023 -15.039 1 98.12 267 PHE B O 1
ATOM 5098 N N . VAL B 1 268 ? -4.059 -9.805 -14.57 1 97.88 268 VAL B N 1
ATOM 5099 C CA . VAL B 1 268 ? -5.211 -10.68 -14.414 1 97.88 268 VAL B CA 1
ATOM 5100 C C . VAL B 1 268 ? -5.492 -10.914 -12.93 1 97.88 268 VAL B C 1
ATOM 5102 O O . VAL B 1 268 ? -4.598 -11.305 -12.18 1 97.88 268 VAL B O 1
ATOM 5105 N N . VAL B 1 269 ? -6.707 -10.633 -12.508 1 98.62 269 VAL B N 1
ATOM 5106 C CA . VAL B 1 269 ? -7.066 -10.742 -11.094 1 98.62 269 VAL B CA 1
ATOM 5107 C C . VAL B 1 269 ? -8.172 -11.789 -10.93 1 98.62 269 VAL B C 1
ATOM 5109 O O . VAL B 1 269 ? -9.109 -11.844 -11.727 1 98.62 269 VAL B O 1
ATOM 5112 N N . ASN B 1 270 ? -8.039 -12.625 -9.906 1 98.5 270 ASN B N 1
ATOM 5113 C CA . ASN B 1 270 ? -9.125 -13.562 -9.664 1 98.5 270 ASN B CA 1
ATOM 5114 C C . ASN B 1 270 ? -9.492 -13.641 -8.188 1 98.5 270 ASN B C 1
ATOM 5116 O O . ASN B 1 270 ? -8.625 -13.469 -7.324 1 98.5 270 ASN B O 1
ATOM 5120 N N . VAL B 1 271 ? -10.75 -13.922 -7.957 1 98.44 271 VAL B N 1
ATOM 5121 C CA . VAL B 1 271 ? -11.312 -14.195 -6.641 1 98.44 271 VAL B CA 1
ATOM 5122 C C . VAL B 1 271 ? -10.844 -15.562 -6.152 1 98.44 271 VAL B C 1
ATOM 5124 O O . VAL B 1 271 ? -10.883 -16.547 -6.898 1 98.44 271 VAL B O 1
ATOM 5127 N N . GLY B 1 272 ? -10.367 -15.633 -4.926 1 98.25 272 GLY B N 1
ATOM 5128 C CA . GLY B 1 272 ? -9.984 -16.906 -4.352 1 98.25 272 GLY B CA 1
ATOM 5129 C C . GLY B 1 272 ? -11.062 -17.531 -3.484 1 98.25 272 GLY B C 1
ATOM 5130 O O . GLY B 1 272 ? -12.148 -16.969 -3.34 1 98.25 272 GLY B O 1
ATOM 5131 N N . ASP B 1 273 ? -10.742 -18.688 -2.922 1 97.5 273 ASP B N 1
ATOM 5132 C CA . ASP B 1 273 ? -11.672 -19.453 -2.107 1 97.5 273 ASP B CA 1
ATOM 5133 C C . ASP B 1 273 ? -12.086 -18.672 -0.858 1 97.5 273 ASP B C 1
ATOM 5135 O O . ASP B 1 273 ? -13.25 -18.719 -0.45 1 97.5 273 ASP B O 1
ATOM 5139 N N . ILE B 1 274 ? -11.18 -17.984 -0.267 1 97.69 274 ILE B N 1
ATOM 5140 C CA . ILE B 1 274 ? -11.469 -17.25 0.963 1 97.69 274 ILE B CA 1
ATOM 5141 C C . ILE B 1 274 ? -12.508 -16.172 0.691 1 97.69 274 ILE B C 1
ATOM 5143 O O . ILE B 1 274 ? -13.453 -16 1.468 1 97.69 274 ILE B O 1
ATOM 5147 N N . LEU B 1 275 ? -12.344 -15.414 -0.376 1 98.06 275 LEU B N 1
ATOM 5148 C CA . LEU B 1 275 ? -13.305 -14.367 -0.684 1 98.06 275 LEU B CA 1
ATOM 5149 C C . LEU B 1 275 ? -14.672 -14.961 -1.035 1 98.06 275 LEU B C 1
ATOM 5151 O O . LEU B 1 275 ? -15.703 -14.375 -0.718 1 98.06 275 LEU B O 1
ATOM 5155 N N . GLU B 1 276 ? -14.68 -16.125 -1.746 1 98.06 276 GLU B N 1
ATOM 5156 C CA . GLU B 1 276 ? -15.953 -16.797 -1.966 1 98.06 276 GLU B CA 1
ATOM 5157 C C . GLU B 1 276 ? -16.641 -17.141 -0.644 1 98.06 276 GLU B C 1
ATOM 5159 O O . GLU B 1 276 ? -17.828 -16.891 -0.477 1 98.06 276 GLU B O 1
ATOM 5164 N N . ILE B 1 277 ? -15.891 -17.688 0.289 1 97.5 277 ILE B N 1
ATOM 5165 C CA . ILE B 1 277 ? -16.422 -18.031 1.602 1 97.5 277 ILE B CA 1
ATOM 5166 C C . ILE B 1 277 ? -16.922 -16.781 2.309 1 97.5 277 ILE B C 1
ATOM 5168 O O . ILE B 1 277 ? -18.062 -16.75 2.803 1 97.5 277 ILE B O 1
ATOM 5172 N N . MET B 1 278 ? -16.156 -15.727 2.305 1 97.75 278 MET B N 1
ATOM 5173 C CA . MET B 1 278 ? -16.469 -14.508 3.035 1 97.75 278 MET B CA 1
ATOM 5174 C C . MET B 1 278 ? -17.703 -13.82 2.449 1 97.75 278 MET B C 1
ATOM 5176 O O . MET B 1 278 ? -18.484 -13.203 3.176 1 97.75 278 MET B O 1
ATOM 5180 N N . THR B 1 279 ? -17.859 -13.938 1.125 1 98.06 279 THR B N 1
ATOM 5181 C CA . THR B 1 279 ? -19 -13.297 0.471 1 98.06 279 THR B CA 1
ATOM 5182 C C . THR B 1 279 ? -20.203 -14.25 0.426 1 98.06 279 THR B C 1
ATOM 5184 O O . THR B 1 279 ? -21.172 -14 -0.299 1 98.06 279 THR B O 1
ATOM 5187 N N . ASN B 1 280 ? -20.109 -15.344 1.11 1 97.62 280 ASN B N 1
ATOM 5188 C CA . ASN B 1 280 ? -21.188 -16.328 1.231 1 97.62 280 ASN B CA 1
ATOM 5189 C C . ASN B 1 280 ? -21.625 -16.859 -0.133 1 97.62 280 ASN B C 1
ATOM 5191 O O . ASN B 1 280 ? -22.812 -17.047 -0.384 1 97.62 280 ASN B O 1
ATOM 5195 N N . GLY B 1 281 ? -20.625 -16.922 -1.045 1 96.94 281 GLY B N 1
ATOM 5196 C CA . GLY B 1 281 ? -20.875 -17.547 -2.338 1 96.94 281 GLY B CA 1
ATOM 5197 C C . GLY B 1 281 ? -21.297 -16.547 -3.404 1 96.94 281 GLY B C 1
ATOM 5198 O O . GLY B 1 281 ? -21.5 -16.922 -4.562 1 96.94 281 GLY B O 1
ATOM 5199 N N . ILE B 1 282 ? -21.422 -15.281 -3.059 1 98.12 282 ILE B N 1
ATOM 5200 C CA . ILE B 1 282 ? -21.797 -14.273 -4.051 1 98.12 282 ILE B CA 1
ATOM 5201 C C . ILE B 1 282 ? -20.719 -14.195 -5.133 1 98.12 282 ILE B C 1
ATOM 5203 O O . ILE B 1 282 ? -21.031 -14.188 -6.324 1 98.12 282 ILE B O 1
ATOM 5207 N N . TYR B 1 283 ? -19.484 -14.047 -4.68 1 98.25 283 TYR B N 1
ATOM 5208 C CA . TYR B 1 283 ? -18.359 -14.109 -5.609 1 98.25 283 TYR B CA 1
ATOM 5209 C C . TYR B 1 283 ? -17.812 -15.531 -5.715 1 98.25 283 TYR B C 1
ATOM 5211 O O . TYR B 1 283 ? -17.844 -16.281 -4.742 1 98.25 283 TYR B O 1
ATOM 5219 N N . ARG B 1 284 ? -17.234 -15.867 -6.867 1 95.56 284 ARG B N 1
ATOM 5220 C CA . ARG B 1 284 ? -16.891 -17.266 -7.117 1 95.56 284 ARG B CA 1
ATOM 5221 C C . ARG B 1 284 ? -15.398 -17.406 -7.402 1 95.56 284 ARG B C 1
ATOM 5223 O O . ARG B 1 284 ? -14.82 -16.625 -8.164 1 95.56 284 ARG B O 1
ATOM 5230 N N . SER B 1 285 ? -14.828 -18.344 -6.699 1 97.12 285 SER B N 1
ATOM 5231 C CA . SER B 1 285 ? -13.484 -18.812 -7.016 1 97.12 285 SER B CA 1
ATOM 5232 C C . SER B 1 285 ? -13.5 -19.844 -8.133 1 97.12 285 SER B C 1
ATOM 5234 O O . SER B 1 285 ? -14.078 -20.922 -7.984 1 97.12 285 SER B O 1
ATOM 5236 N N . ILE B 1 286 ? -12.852 -19.531 -9.242 1 95.06 286 ILE B N 1
ATOM 5237 C CA . ILE B 1 286 ? -12.984 -20.328 -10.461 1 95.06 286 ILE B CA 1
ATOM 5238 C C . ILE B 1 286 ? -11.695 -21.109 -10.695 1 95.06 286 ILE B C 1
ATOM 5240 O O . ILE B 1 286 ? -10.594 -20.594 -10.508 1 95.06 286 ILE B O 1
ATOM 5244 N N . GLU B 1 287 ? -11.859 -22.312 -11.148 1 94.75 287 GLU B N 1
ATOM 5245 C CA . GLU B 1 287 ? -10.703 -23.125 -11.508 1 94.75 287 GLU B CA 1
ATOM 5246 C C . GLU B 1 287 ? -1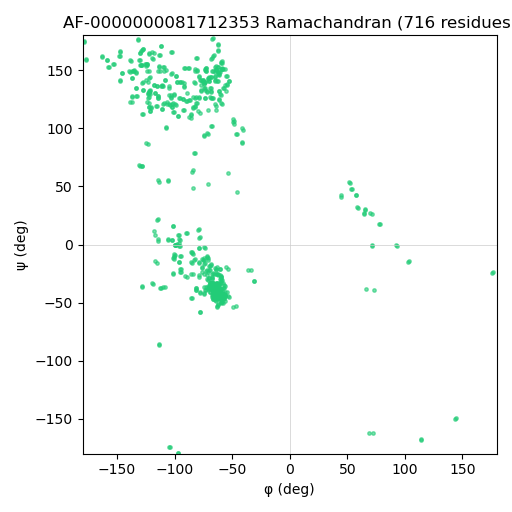0 -22.578 -12.742 1 94.75 287 GLU B C 1
ATOM 5248 O O . GLU B 1 287 ? -10.641 -22.078 -13.656 1 94.75 287 GLU B O 1
ATOM 5253 N N . HIS B 1 288 ? -8.727 -22.703 -12.711 1 95.5 288 HIS B N 1
ATOM 5254 C CA . HIS B 1 288 ? -7.898 -22.297 -13.844 1 95.5 288 HIS B CA 1
ATOM 5255 C C . HIS B 1 288 ? -6.66 -23.172 -13.969 1 95.5 288 HIS B C 1
ATOM 5257 O O . HIS B 1 288 ? -6.352 -23.953 -13.062 1 95.5 288 HIS B O 1
ATOM 5263 N N . ARG B 1 289 ? -6.047 -23.172 -15.062 1 94.94 289 ARG B N 1
ATOM 5264 C CA . ARG B 1 289 ? -4.871 -23.969 -15.367 1 94.94 289 ARG B CA 1
ATOM 5265 C C . ARG B 1 289 ? -3.939 -23.234 -16.328 1 94.94 289 ARG B C 1
ATOM 5267 O O . ARG B 1 289 ? -4.285 -22.172 -16.844 1 94.94 289 ARG B O 1
ATOM 5274 N N . ALA B 1 290 ? -2.775 -23.703 -16.438 1 95.56 290 ALA B N 1
ATOM 5275 C CA . ALA B 1 290 ? -1.811 -23.156 -17.391 1 95.56 290 ALA B CA 1
ATOM 5276 C C . ALA B 1 290 ? -1.328 -24.219 -18.359 1 95.56 290 ALA B C 1
ATOM 5278 O O . ALA B 1 290 ? -0.945 -25.328 -17.953 1 95.56 290 ALA B O 1
ATOM 5279 N N . THR B 1 291 ? -1.343 -23.891 -19.609 1 94.62 291 THR B N 1
ATOM 5280 C CA . THR B 1 291 ? -0.838 -24.781 -20.656 1 94.62 291 THR B CA 1
ATOM 5281 C C . THR B 1 291 ? 0.54 -24.328 -21.141 1 94.62 291 THR B C 1
ATOM 5283 O O . THR B 1 291 ? 1.007 -23.25 -20.766 1 94.62 291 THR B O 1
ATOM 5286 N N . VAL B 1 292 ? 1.182 -25.25 -21.859 1 94.81 292 VAL B N 1
ATOM 5287 C CA . VAL B 1 292 ? 2.512 -24.953 -22.375 1 94.81 292 VAL B CA 1
ATOM 5288 C C . VAL B 1 292 ? 2.498 -25 -23.906 1 94.81 292 VAL B C 1
ATOM 5290 O O . VAL B 1 292 ? 1.5 -25.406 -24.5 1 94.81 292 VAL B O 1
ATOM 5293 N N . ASN B 1 293 ? 3.529 -24.453 -24.453 1 91.94 293 ASN B N 1
ATOM 5294 C CA . ASN B 1 293 ? 3.641 -24.5 -25.906 1 91.94 293 ASN B CA 1
ATOM 5295 C C . ASN B 1 293 ? 4.996 -25.047 -26.344 1 91.94 293 ASN B C 1
ATOM 5297 O O . ASN B 1 293 ? 5.914 -25.172 -25.531 1 91.94 293 ASN B O 1
ATOM 5301 N N . SER B 1 294 ? 5.098 -25.375 -27.625 1 93.38 294 SER B N 1
ATOM 5302 C CA . SER B 1 294 ? 6.285 -26.078 -28.109 1 93.38 294 SER B CA 1
ATOM 5303 C C . SER B 1 294 ? 7.391 -25.094 -28.469 1 93.38 294 SER B C 1
ATOM 5305 O O . SER B 1 294 ? 8.562 -25.469 -28.562 1 93.38 294 SER B O 1
ATOM 5307 N N . GLU B 1 295 ? 7.094 -23.844 -28.609 1 93.94 295 GLU B N 1
ATOM 5308 C CA . GLU B 1 295 ? 8.039 -22.938 -29.25 1 93.94 295 GLU B CA 1
ATOM 5309 C C . GLU B 1 295 ? 8.641 -21.969 -28.25 1 93.94 295 GLU B C 1
ATOM 5311 O O . GLU B 1 295 ? 9.812 -21.609 -28.344 1 93.94 295 GLU B O 1
ATOM 5316 N N . MET B 1 296 ? 7.797 -21.562 -27.297 1 94.25 296 MET B N 1
ATOM 5317 C CA . MET B 1 296 ? 8.242 -20.469 -26.438 1 94.25 296 MET B CA 1
ATOM 5318 C C . MET B 1 296 ? 7.961 -20.797 -24.969 1 94.25 296 MET B C 1
ATOM 5320 O O . MET B 1 296 ? 6.973 -21.453 -24.656 1 94.25 296 MET B O 1
ATOM 5324 N N . GLU B 1 297 ? 8.82 -20.297 -24.109 1 96.12 297 GLU B N 1
ATOM 5325 C CA . GLU B 1 297 ? 8.555 -20.359 -22.688 1 96.12 297 GLU B CA 1
ATOM 5326 C C . GLU B 1 297 ? 7.477 -19.359 -22.266 1 96.12 297 GLU B C 1
ATOM 5328 O O . GLU B 1 297 ? 7.281 -18.344 -22.938 1 96.12 297 GLU B O 1
ATOM 5333 N N . ARG B 1 298 ? 6.758 -19.641 -21.281 1 96.56 298 ARG B N 1
ATOM 5334 C CA . ARG B 1 298 ? 5.805 -18.719 -20.656 1 96.56 298 ARG B CA 1
ATOM 5335 C C . ARG B 1 298 ? 6.195 -18.422 -19.219 1 96.56 298 ARG B C 1
ATOM 5337 O O . ARG B 1 298 ? 6.535 -19.328 -18.453 1 96.56 298 ARG B O 1
ATOM 5344 N N . LEU B 1 299 ? 6.246 -17.172 -18.844 1 97.25 299 LEU B N 1
ATOM 5345 C CA . LEU B 1 299 ? 6.562 -16.734 -17.484 1 97.25 299 LEU B CA 1
ATOM 5346 C C . LEU B 1 299 ? 5.422 -15.914 -16.906 1 97.25 299 LEU B C 1
ATOM 5348 O O . LEU B 1 299 ? 4.781 -15.133 -17.625 1 97.25 299 LEU B O 1
ATOM 5352 N N . SER B 1 300 ? 5.176 -16.062 -15.617 1 97.81 300 SER B N 1
ATOM 5353 C CA . SER B 1 300 ? 4.172 -15.258 -14.922 1 97.81 300 SER B CA 1
ATOM 5354 C C . SER B 1 300 ? 4.5 -15.117 -13.438 1 97.81 300 SER B C 1
ATOM 5356 O O . SER B 1 300 ? 5.273 -15.914 -12.891 1 97.81 300 SER B O 1
ATOM 5358 N N . ILE B 1 301 ? 4.043 -14.133 -12.82 1 98.38 301 ILE B N 1
ATOM 5359 C CA . ILE B 1 301 ? 4.141 -13.922 -11.383 1 98.38 301 ILE B CA 1
ATOM 5360 C C . ILE B 1 301 ? 2.742 -13.82 -10.773 1 98.38 301 ILE B C 1
ATOM 5362 O O . ILE B 1 301 ? 1.967 -12.93 -11.133 1 98.38 301 ILE B O 1
ATOM 5366 N N . ALA B 1 302 ? 2.389 -14.695 -9.93 1 98.5 302 ALA B N 1
ATOM 5367 C CA . ALA B 1 302 ? 1.136 -14.633 -9.18 1 98.5 302 ALA B CA 1
ATOM 5368 C C . ALA B 1 302 ? 1.369 -14.133 -7.762 1 98.5 302 ALA B C 1
ATOM 5370 O O . ALA B 1 302 ? 2.193 -14.68 -7.027 1 98.5 302 ALA B O 1
ATOM 5371 N N . THR B 1 303 ? 0.756 -13.094 -7.406 1 98.75 303 THR B N 1
ATOM 5372 C CA . THR B 1 303 ? 0.752 -12.594 -6.035 1 98.75 303 THR B CA 1
ATOM 5373 C C . THR B 1 303 ? -0.561 -12.938 -5.336 1 98.75 303 THR B C 1
ATOM 5375 O O . THR B 1 303 ? -1.633 -12.523 -5.781 1 98.75 303 THR B O 1
ATOM 5378 N N . PHE B 1 304 ? -0.431 -13.727 -4.258 1 98.31 304 PHE B N 1
ATOM 5379 C CA . PHE B 1 304 ? -1.578 -14.203 -3.496 1 98.31 304 PHE B CA 1
ATOM 5380 C C . PHE B 1 304 ? -1.77 -13.375 -2.232 1 98.31 304 PHE B C 1
ATOM 5382 O O . PHE B 1 304 ? -0.827 -13.18 -1.46 1 98.31 304 PHE B O 1
ATOM 5389 N N . TYR B 1 305 ? -2.957 -12.898 -2.029 1 98.38 305 TYR B N 1
ATOM 5390 C CA . TYR B 1 305 ? -3.232 -12.086 -0.852 1 98.38 305 TYR B CA 1
ATOM 5391 C C . TYR B 1 305 ? -4.352 -12.695 -0.015 1 98.38 305 TYR B C 1
ATOM 5393 O O . TYR B 1 305 ? -5.414 -13.031 -0.542 1 98.38 305 TYR B O 1
ATOM 5401 N N . SER B 1 306 ? -4.074 -12.891 1.273 1 97.44 306 SER B N 1
ATOM 5402 C CA . SER B 1 306 ? -5.016 -13.5 2.205 1 97.44 306 SER B CA 1
ATOM 5403 C C . SER B 1 306 ? -5.168 -12.656 3.471 1 97.44 306 SER B C 1
ATOM 5405 O O . SER B 1 306 ? -4.375 -11.75 3.713 1 97.44 306 SER B O 1
ATOM 5407 N N . PRO B 1 307 ? -6.207 -12.914 4.273 1 96.5 307 PRO B N 1
ATOM 5408 C CA . PRO B 1 307 ? -6.355 -12.242 5.562 1 96.5 307 PRO B CA 1
ATOM 5409 C C . PRO B 1 307 ? -5.219 -12.555 6.531 1 96.5 307 PRO B C 1
ATOM 5411 O O . PRO B 1 307 ? -4.395 -13.438 6.254 1 96.5 307 PRO B O 1
ATOM 5414 N N . ARG B 1 308 ? -5.242 -11.836 7.605 1 94.12 308 ARG B N 1
ATOM 5415 C CA . ARG B 1 308 ? -4.297 -12.094 8.688 1 94.12 308 ARG B CA 1
ATOM 5416 C C . ARG B 1 308 ? -4.441 -13.516 9.219 1 94.12 308 ARG B C 1
ATOM 5418 O O . ARG B 1 308 ? -5.535 -14.086 9.188 1 94.12 308 ARG B O 1
ATOM 5425 N N . GLN B 1 309 ? -3.385 -13.953 9.781 1 90.5 309 GLN B N 1
ATOM 5426 C CA . GLN B 1 309 ? -3.342 -15.344 10.219 1 90.5 309 GLN B CA 1
ATOM 5427 C C . GLN B 1 309 ? -4.145 -15.547 11.5 1 90.5 309 GLN B C 1
ATOM 5429 O O . GLN B 1 309 ? -4.559 -16.656 11.812 1 90.5 309 GLN B O 1
ATOM 5434 N N . ASP B 1 310 ? -4.402 -14.484 12.242 1 91.88 310 ASP B N 1
ATOM 5435 C CA . ASP B 1 310 ? -5.02 -14.617 13.562 1 91.88 310 ASP B CA 1
ATOM 5436 C C . ASP B 1 310 ? -6.508 -14.289 13.5 1 91.88 310 ASP B C 1
ATOM 5438 O O . ASP B 1 310 ? -7.133 -14.031 14.539 1 91.88 310 ASP B O 1
ATOM 5442 N N . VAL B 1 311 ? -7.047 -14.266 12.328 1 93.94 311 VAL B N 1
ATOM 5443 C CA . VAL B 1 311 ? -8.461 -13.922 12.219 1 93.94 311 VAL B CA 1
ATOM 5444 C C . VAL B 1 311 ? -9.258 -15.148 11.766 1 93.94 311 VAL B C 1
ATOM 5446 O O . VAL B 1 311 ? -8.672 -16.172 11.406 1 93.94 311 VAL B O 1
ATOM 5449 N N . LEU B 1 312 ? -10.602 -14.977 11.836 1 94.56 312 LEU B N 1
ATOM 5450 C CA . LEU B 1 312 ? -11.508 -16.016 11.367 1 94.56 312 LEU B CA 1
ATOM 5451 C C . LEU B 1 312 ? -11.945 -15.742 9.93 1 94.56 312 LEU B C 1
ATOM 5453 O O . LEU B 1 312 ? -12.164 -14.594 9.547 1 94.56 312 LEU B O 1
ATOM 5457 N N . ILE B 1 313 ? -12.008 -16.812 9.195 1 95.25 313 ILE B N 1
ATOM 5458 C CA . ILE B 1 313 ? -12.57 -16.797 7.852 1 95.25 313 ILE B CA 1
ATOM 5459 C C . ILE B 1 313 ? -13.977 -17.391 7.875 1 95.25 313 ILE B C 1
ATOM 5461 O O . ILE B 1 313 ? -14.195 -18.469 8.422 1 95.25 313 ILE B O 1
ATOM 5465 N N . GLY B 1 314 ? -14.906 -16.719 7.391 1 96.31 314 GLY B N 1
ATOM 5466 C CA . GLY B 1 314 ? -16.297 -17.125 7.289 1 96.31 314 GLY B CA 1
ATOM 5467 C C . GLY B 1 314 ? -17.172 -16.078 6.625 1 96.31 314 GLY B C 1
ATOM 5468 O O . GLY B 1 314 ? -16.703 -15.008 6.266 1 96.31 314 GLY B O 1
ATOM 5469 N N . PRO B 1 315 ? -18.438 -16.5 6.422 1 97.31 315 PRO B N 1
ATOM 5470 C CA . PRO B 1 315 ? -19.359 -15.523 5.812 1 97.31 315 PRO B CA 1
ATOM 5471 C C . PRO B 1 315 ? -19.469 -14.234 6.621 1 97.31 315 PRO B C 1
ATOM 5473 O O . PRO B 1 315 ? -19.562 -14.281 7.852 1 97.31 315 PRO B O 1
ATOM 5476 N N . LEU B 1 316 ? -19.422 -13.117 5.98 1 97.38 316 LEU B N 1
ATOM 5477 C CA . LEU B 1 316 ? -19.469 -11.828 6.652 1 97.38 316 LEU B CA 1
ATOM 5478 C C . LEU B 1 316 ? -20.875 -11.516 7.137 1 97.38 316 LEU B C 1
ATOM 5480 O O . LEU B 1 316 ? -21.844 -11.703 6.398 1 97.38 316 LEU B O 1
ATOM 5484 N N . PRO B 1 317 ? -21 -10.984 8.289 1 95.88 317 PRO B N 1
ATOM 5485 C CA . PRO B 1 317 ? -22.297 -10.75 8.906 1 95.88 317 PRO B CA 1
ATOM 5486 C C . PRO B 1 317 ? -23.203 -9.867 8.055 1 95.88 317 PRO B C 1
ATOM 5488 O O . PRO B 1 317 ? -24.422 -10.109 7.973 1 95.88 317 PRO B O 1
ATOM 5491 N N . SER B 1 318 ? -22.656 -8.906 7.41 1 96.19 318 SER B N 1
ATOM 5492 C CA . SER B 1 318 ? -23.438 -7.977 6.598 1 96.19 318 SER B CA 1
ATOM 5493 C C . SER B 1 318 ? -24.172 -8.703 5.473 1 96.19 318 SER B C 1
ATOM 5495 O O . SER B 1 318 ? -25.141 -8.188 4.922 1 96.19 318 SER B O 1
ATOM 5497 N N . LEU B 1 319 ? -23.688 -9.867 5.145 1 97 319 LEU B N 1
ATOM 5498 C CA . LEU B 1 319 ? -24.219 -10.562 3.975 1 97 319 LEU B CA 1
ATOM 5499 C C . LEU B 1 319 ? -25.109 -11.719 4.387 1 97 319 LEU B C 1
ATOM 5501 O O . LEU B 1 319 ? -25.562 -12.5 3.539 1 97 319 LEU B O 1
ATOM 5505 N N . ILE B 1 320 ? -25.344 -11.867 5.629 1 96.56 320 ILE B N 1
ATOM 5506 C CA . ILE B 1 320 ? -26.172 -12.953 6.152 1 96.56 320 ILE B CA 1
ATOM 5507 C C . ILE B 1 320 ? -27.531 -12.414 6.562 1 96.56 320 ILE B C 1
ATOM 5509 O O . ILE B 1 320 ? -27.625 -11.469 7.348 1 96.56 320 ILE B O 1
ATOM 5513 N N . THR B 1 321 ? -28.516 -12.93 5.973 1 95.88 321 THR B N 1
ATOM 5514 C CA . THR B 1 321 ? -29.906 -12.641 6.312 1 95.88 321 THR B CA 1
ATOM 5515 C C . THR B 1 321 ? -30.703 -13.93 6.449 1 95.88 321 THR B C 1
ATOM 5517 O O . THR B 1 321 ? -30.172 -15.023 6.258 1 95.88 321 THR B O 1
ATOM 5520 N N . LYS B 1 322 ? -31.984 -13.742 6.836 1 95.56 322 LYS B N 1
ATOM 5521 C CA . LYS B 1 322 ? -32.875 -14.898 6.879 1 95.56 322 LYS B CA 1
ATOM 5522 C C . LYS B 1 322 ? -33 -15.539 5.5 1 95.56 322 LYS B C 1
ATOM 5524 O O . LYS B 1 322 ? -33.094 -16.766 5.383 1 95.56 322 LYS B O 1
ATOM 5529 N N . GLN B 1 323 ? -32.906 -14.75 4.445 1 95.38 323 GLN B N 1
ATOM 5530 C CA . GLN B 1 323 ? -33.062 -15.219 3.07 1 95.38 323 GLN B CA 1
ATOM 5531 C C . GLN B 1 323 ? -31.766 -15.781 2.529 1 95.38 323 GLN B C 1
ATOM 5533 O O . GLN B 1 323 ? -31.766 -16.594 1.605 1 95.38 323 GLN B O 1
ATOM 5538 N N . THR B 1 324 ? -30.641 -15.336 3.08 1 95.56 324 THR B N 1
ATOM 5539 C CA . THR B 1 324 ? -29.312 -15.789 2.66 1 95.56 324 THR B CA 1
ATOM 5540 C C . THR B 1 324 ? -28.5 -16.25 3.863 1 95.56 324 THR B C 1
ATOM 5542 O O . THR B 1 324 ? -27.516 -15.609 4.227 1 95.56 324 THR B O 1
ATOM 5545 N N . PRO B 1 325 ? -28.984 -17.344 4.41 1 95.88 325 PRO B N 1
ATOM 5546 C CA . PRO B 1 325 ? -28.234 -17.844 5.566 1 95.88 325 PRO B CA 1
ATOM 5547 C C . PRO B 1 325 ? -26.797 -18.234 5.223 1 95.88 325 PRO B C 1
ATOM 5549 O O . PRO B 1 325 ? -26.453 -18.359 4.043 1 95.88 325 PRO B O 1
ATOM 5552 N N . ALA B 1 326 ? -25.969 -18.438 6.215 1 96 326 ALA B N 1
ATOM 5553 C CA . ALA B 1 326 ? -24.578 -18.812 6.02 1 96 326 ALA B CA 1
ATOM 5554 C C . ALA B 1 326 ? -24.469 -20.125 5.258 1 96 326 ALA B C 1
ATOM 5556 O O . ALA B 1 326 ? -25.094 -21.125 5.633 1 96 326 ALA B O 1
ATOM 5557 N N . GLN B 1 327 ? -23.688 -20.109 4.238 1 96.25 327 GLN B N 1
ATOM 5558 C CA . GLN B 1 327 ? -23.484 -21.297 3.406 1 96.25 327 GLN B CA 1
ATOM 5559 C C . GLN B 1 327 ? -22.172 -21.984 3.748 1 96.25 327 GLN B C 1
ATOM 5561 O O . GLN B 1 327 ? -21.938 -23.125 3.332 1 96.25 327 GLN B O 1
ATOM 5566 N N . PHE B 1 328 ? -21.297 -21.328 4.531 1 96.25 328 PHE B N 1
ATOM 5567 C CA . PHE B 1 328 ? -19.969 -21.844 4.867 1 96.25 328 PHE B CA 1
ATOM 5568 C C . PHE B 1 328 ? -19.734 -21.781 6.371 1 96.25 328 PHE B C 1
ATOM 5570 O O . PHE B 1 328 ? -20.281 -20.922 7.059 1 96.25 328 PHE B O 1
ATOM 5577 N N . LYS B 1 329 ? -18.859 -22.656 6.898 1 94.75 329 LYS B N 1
ATOM 5578 C CA . LYS B 1 329 ? -18.406 -22.594 8.289 1 94.75 329 LYS B CA 1
ATOM 5579 C C . LYS B 1 329 ? -17.312 -21.547 8.469 1 94.75 329 LYS B C 1
ATOM 5581 O O . LYS B 1 329 ? -16.703 -21.094 7.492 1 94.75 329 LYS B O 1
ATOM 5586 N N . SER B 1 330 ? -17.188 -21.188 9.711 1 95.56 330 SER B N 1
ATOM 5587 C CA . SER B 1 330 ? -16.078 -20.297 10.062 1 95.56 330 SER B CA 1
ATOM 5588 C C . SER B 1 330 ? -14.898 -21.094 10.617 1 95.56 330 SER B C 1
ATOM 5590 O O . SER B 1 330 ? -15.086 -22.078 11.344 1 95.56 330 SER B O 1
ATOM 5592 N N . ILE B 1 331 ? -13.695 -20.719 10.25 1 94.44 331 ILE B N 1
ATOM 5593 C CA . ILE B 1 331 ? -12.477 -21.406 10.672 1 94.44 331 ILE B CA 1
ATOM 5594 C C . ILE B 1 331 ? -11.344 -20.391 10.844 1 94.44 331 ILE B C 1
ATOM 5596 O O . ILE B 1 331 ?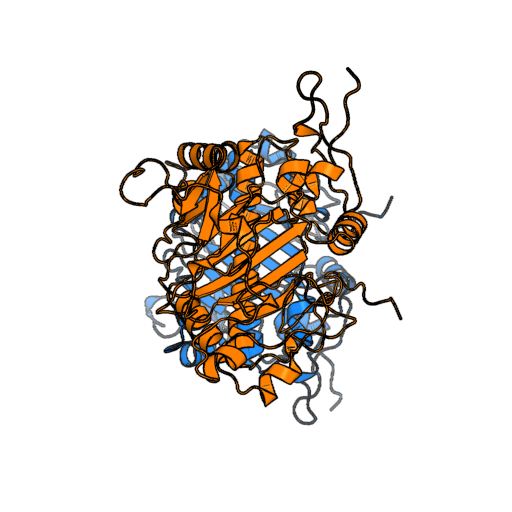 -11.328 -19.344 10.18 1 94.44 331 ILE B O 1
ATOM 5600 N N . GLY B 1 332 ? -10.445 -20.625 11.766 1 94.44 332 GLY B N 1
ATOM 5601 C CA . GLY B 1 332 ? -9.25 -19.797 11.867 1 94.44 332 GLY B CA 1
ATOM 5602 C C . GLY B 1 332 ? -8.375 -19.859 10.633 1 94.44 332 GLY B C 1
ATOM 5603 O O . GLY B 1 332 ? -8.203 -20.938 10.039 1 94.44 332 GLY B O 1
ATOM 5604 N N . THR B 1 333 ? -7.844 -18.781 10.258 1 93.25 333 THR B N 1
ATOM 5605 C CA . THR B 1 333 ? -7.055 -18.688 9.031 1 93.25 333 THR B CA 1
ATOM 5606 C C . THR B 1 333 ? -5.879 -19.656 9.07 1 93.25 333 THR B C 1
ATOM 5608 O O . THR B 1 333 ? -5.602 -20.344 8.086 1 93.25 333 THR B O 1
ATOM 5611 N N . LYS B 1 334 ? -5.215 -19.719 10.172 1 89.25 334 LYS B N 1
ATOM 5612 C CA . LYS B 1 334 ? -4.082 -20.625 10.305 1 89.25 334 LYS B CA 1
ATOM 5613 C C . LYS B 1 334 ? -4.504 -22.078 10.07 1 89.25 334 LYS B C 1
ATOM 5615 O O . LYS B 1 334 ? -3.84 -22.812 9.344 1 89.25 334 LYS B O 1
ATOM 5620 N N . GLN B 1 335 ? -5.562 -22.469 10.742 1 89.31 335 GLN B N 1
ATOM 5621 C CA . GLN B 1 335 ? -6.078 -23.812 10.578 1 89.31 335 GLN B CA 1
ATOM 5622 C C . GLN B 1 335 ? -6.539 -24.062 9.141 1 89.31 335 GLN B C 1
ATOM 5624 O O . GLN B 1 335 ? -6.336 -25.156 8.602 1 89.31 335 GLN B O 1
ATOM 5629 N N . TYR B 1 336 ? -7.125 -23.047 8.539 1 91.5 336 TYR B N 1
ATOM 5630 C CA . TYR B 1 336 ? -7.57 -23.125 7.156 1 91.5 336 TYR B CA 1
ATOM 5631 C C . TYR B 1 336 ? -6.418 -23.5 6.23 1 91.5 336 TYR B C 1
ATOM 5633 O O . TYR B 1 336 ? -6.535 -24.422 5.422 1 91.5 336 TYR B O 1
ATOM 5641 N N . PHE B 1 337 ? -5.336 -22.828 6.387 1 88.62 337 PHE B N 1
ATOM 5642 C CA . PHE B 1 337 ? -4.195 -23.078 5.512 1 88.62 337 PHE B CA 1
ATOM 5643 C C . PHE B 1 337 ? -3.525 -24.406 5.855 1 88.62 337 PHE B C 1
ATOM 5645 O O . PHE B 1 337 ? -3.031 -25.109 4.969 1 88.62 337 PHE B O 1
ATOM 5652 N N . LYS B 1 338 ? -3.475 -24.719 7.121 1 84 338 LYS B N 1
ATOM 5653 C CA . LYS B 1 338 ? -2.943 -26.031 7.512 1 84 338 LYS B CA 1
ATOM 5654 C C . LYS B 1 338 ? -3.717 -27.156 6.84 1 84 338 LYS B C 1
ATOM 5656 O O . LYS B 1 338 ? -3.117 -28.109 6.332 1 84 338 LYS B O 1
ATOM 5661 N N . ASP B 1 339 ? -5.016 -27 6.883 1 83.31 339 ASP B N 1
ATOM 5662 C CA . ASP B 1 339 ? -5.879 -28 6.266 1 83.31 339 ASP B CA 1
ATOM 5663 C C . ASP B 1 339 ? -5.668 -28.047 4.754 1 83.31 339 ASP B C 1
ATOM 5665 O O . ASP B 1 339 ? -5.645 -29.125 4.156 1 83.31 339 ASP B O 1
ATOM 5669 N N . PHE B 1 340 ? -5.5 -26.984 4.145 1 82.88 340 PHE B N 1
ATOM 5670 C CA . PHE B 1 340 ? -5.309 -26.891 2.703 1 82.88 340 PHE B CA 1
ATOM 5671 C C . PHE B 1 340 ? -4.012 -27.578 2.283 1 82.88 340 PHE B C 1
ATOM 5673 O O . PHE B 1 340 ? -4.004 -28.375 1.351 1 82.88 340 PHE B O 1
ATOM 5680 N N . PHE B 1 341 ? -2.969 -27.266 2.973 1 76.44 341 PHE B N 1
ATOM 5681 C CA . PHE B 1 341 ? -1.664 -27.781 2.568 1 76.44 341 PHE B CA 1
ATOM 5682 C C . PHE B 1 341 ? -1.532 -29.25 2.918 1 76.44 341 PHE B C 1
ATOM 5684 O O . PHE B 1 341 ? -0.727 -29.969 2.318 1 76.44 341 PHE B O 1
ATOM 5691 N N . ALA B 1 342 ? -2.281 -29.625 3.895 1 72 342 ALA B N 1
ATOM 5692 C CA . ALA B 1 342 ? -2.275 -31.047 4.238 1 72 342 ALA B CA 1
ATOM 5693 C C . ALA B 1 342 ? -2.994 -31.875 3.176 1 72 342 ALA B C 1
ATOM 5695 O O . ALA B 1 342 ? -2.73 -33.062 3.029 1 72 342 ALA B O 1
ATOM 5696 N N . ARG B 1 343 ? -3.885 -31.156 2.535 1 65.44 343 ARG B N 1
ATOM 5697 C CA . ARG B 1 343 ? -4.668 -31.859 1.527 1 65.44 343 ARG B CA 1
ATOM 5698 C C . ARG B 1 343 ? -3.924 -31.922 0.198 1 65.44 343 ARG B C 1
ATOM 5700 O O . ARG B 1 343 ? -3.162 -31 -0.133 1 65.44 343 ARG B O 1
ATOM 5707 N N . LYS B 1 344 ? -3.777 -33.094 -0.354 1 54.28 344 LYS B N 1
ATOM 5708 C CA . LYS B 1 344 ? -3.207 -33.219 -1.693 1 54.28 344 LYS B CA 1
ATOM 5709 C C . LYS B 1 344 ? -3.984 -32.375 -2.695 1 54.28 344 LYS B C 1
ATOM 5711 O O . LYS B 1 344 ? -5.184 -32.156 -2.529 1 54.28 344 LYS B O 1
ATOM 5716 N N . LEU B 1 345 ? -3.271 -31.547 -3.561 1 49.78 345 LEU B N 1
ATOM 5717 C CA . LEU B 1 345 ? -3.971 -30.859 -4.637 1 49.78 345 LEU B CA 1
ATOM 5718 C C . LEU B 1 345 ? -4.918 -31.797 -5.371 1 49.78 345 LEU B C 1
ATOM 5720 O O . LEU B 1 345 ? -4.508 -32.5 -6.301 1 49.78 345 LEU B O 1
ATOM 5724 N N . GLU B 1 346 ? -5.746 -32.656 -4.734 1 47.72 346 GLU B N 1
ATOM 5725 C CA . GLU B 1 346 ? -6.633 -33.531 -5.496 1 47.72 346 GLU B CA 1
ATOM 5726 C C . GLU B 1 346 ? -7.762 -32.719 -6.148 1 47.72 346 GLU B C 1
ATOM 5728 O O . GLU B 1 346 ? -8.906 -33.188 -6.191 1 47.72 346 GLU B O 1
ATOM 5733 N N . GLY B 1 347 ? -7.488 -31.766 -6.809 1 47.78 347 GLY B N 1
ATOM 5734 C CA . GLY B 1 347 ? -8.414 -31.094 -7.695 1 47.78 347 GLY B CA 1
ATOM 5735 C C . GLY B 1 347 ? -9.562 -30.422 -6.961 1 47.78 347 GLY B C 1
ATOM 5736 O O . GLY B 1 347 ? -10.258 -29.578 -7.531 1 47.78 347 GLY B O 1
ATOM 5737 N N . LYS B 1 348 ? -10.102 -31.125 -5.84 1 49.88 348 LYS B N 1
ATOM 5738 C CA . LYS B 1 348 ? -11.297 -30.547 -5.242 1 49.88 348 LYS B CA 1
ATOM 5739 C C . LYS B 1 348 ? -10.953 -29.297 -4.445 1 49.88 348 LYS B C 1
ATOM 5741 O O . LYS B 1 348 ? -9.945 -29.266 -3.725 1 49.88 348 LYS B O 1
ATOM 5746 N N . SER B 1 349 ? -11.75 -28.172 -4.652 1 60.19 349 SER B N 1
ATOM 5747 C CA . SER B 1 349 ? -11.594 -26.844 -4.066 1 60.19 349 SER B CA 1
ATOM 5748 C C . SER B 1 349 ? -11.773 -26.891 -2.555 1 60.19 349 SER B C 1
ATOM 5750 O O . SER B 1 349 ? -12.648 -27.594 -2.043 1 60.19 349 SER B O 1
ATOM 5752 N N . HIS B 1 350 ? -10.797 -26.609 -1.698 1 64.25 350 HIS B N 1
ATOM 5753 C CA . HIS B 1 350 ? -10.828 -26.469 -0.247 1 64.25 350 HIS B CA 1
ATOM 5754 C C . HIS B 1 350 ? -12.125 -25.812 0.216 1 64.25 350 HIS B C 1
ATOM 5756 O O . HIS B 1 350 ? -12.594 -26.062 1.327 1 64.25 350 HIS B O 1
ATOM 5762 N N . ARG B 1 351 ? -12.773 -25.109 -0.645 1 70.56 351 ARG B N 1
ATOM 5763 C CA . ARG B 1 351 ? -14.023 -24.438 -0.306 1 70.56 351 ARG B CA 1
ATOM 5764 C C . ARG B 1 351 ? -15.156 -25.453 -0.107 1 70.56 351 ARG B C 1
ATOM 5766 O O . ARG B 1 351 ? -16.078 -25.219 0.673 1 70.56 351 ARG B O 1
ATOM 5773 N N . ASP B 1 352 ? -15.047 -26.5 -0.762 1 70.38 352 ASP B N 1
ATOM 5774 C CA . ASP B 1 352 ? -16.125 -27.484 -0.654 1 70.38 352 ASP B CA 1
ATOM 5775 C C . ASP B 1 352 ? -16.172 -28.094 0.744 1 70.38 352 ASP B C 1
ATOM 5777 O O . ASP B 1 352 ? -17.25 -28.406 1.258 1 70.38 352 ASP B O 1
ATOM 5781 N N . VAL B 1 353 ? -14.977 -28.125 1.315 1 69.75 353 VAL B N 1
ATOM 5782 C CA . VAL B 1 353 ? -14.883 -28.656 2.672 1 69.75 353 VAL B CA 1
ATOM 5783 C C . VAL B 1 353 ? -15.461 -27.641 3.662 1 69.75 353 VAL B C 1
ATOM 5785 O O . VAL B 1 353 ? -15.93 -28.016 4.738 1 69.75 353 VAL B O 1
ATOM 5788 N N . MET B 1 354 ? -15.609 -26.469 3.242 1 78.25 354 MET B N 1
ATOM 5789 C CA . MET B 1 354 ? -16.047 -25.391 4.121 1 78.25 354 MET B CA 1
ATOM 5790 C C . MET B 1 354 ? -17.562 -25.188 4.02 1 78.25 354 MET B C 1
ATOM 5792 O O . MET B 1 354 ? -18.156 -24.484 4.832 1 78.25 354 MET B O 1
ATOM 5796 N N . ARG B 1 355 ? -18.188 -25.797 3.098 1 79.81 355 ARG B N 1
ATOM 5797 C CA . ARG B 1 355 ? -19.625 -25.594 2.881 1 79.81 355 ARG B CA 1
ATOM 5798 C C . ARG B 1 355 ? -20.438 -26.281 3.977 1 79.81 355 ARG B C 1
ATOM 5800 O O . ARG B 1 355 ? -20.094 -27.375 4.43 1 79.81 355 ARG B O 1
ATOM 5807 N N . ILE B 1 356 ? -21.531 -25.547 4.426 1 78.94 356 ILE B N 1
ATOM 5808 C CA . ILE B 1 356 ? -22.453 -26.109 5.402 1 78.94 356 ILE B CA 1
ATOM 5809 C C . ILE B 1 356 ? -23.453 -27.031 4.699 1 78.94 356 ILE B C 1
ATOM 5811 O O . ILE B 1 356 ? -24.078 -26.641 3.707 1 78.94 356 ILE B O 1
ATOM 5815 N N . LYS B 1 357 ? -23.547 -28.344 5.074 1 69.5 357 LYS B N 1
ATOM 5816 C CA . LYS B 1 357 ? -24.531 -29.281 4.543 1 69.5 357 LYS B CA 1
ATOM 5817 C C . LYS B 1 357 ? -25.922 -29.016 5.117 1 69.5 357 LYS B C 1
ATOM 5819 O O . LYS B 1 357 ? -26.109 -29.047 6.332 1 69.5 357 LYS B O 1
ATOM 5824 N N . HIS B 1 358 ? -26.781 -28.203 4.422 1 60.75 358 HIS B N 1
ATOM 5825 C CA . HIS B 1 358 ? -28.141 -27.969 4.891 1 60.75 358 HIS B CA 1
ATOM 5826 C C . HIS B 1 358 ? -29.016 -29.219 4.73 1 60.75 358 HIS B C 1
ATOM 5828 O O . HIS B 1 358 ? -28.938 -29.906 3.703 1 60.75 358 HIS B O 1
ATOM 5834 N N . GLN B 1 359 ? -29.141 -30.031 5.805 1 43.16 359 GLN B N 1
ATOM 5835 C CA . GLN B 1 359 ? -30.109 -31.109 5.773 1 43.16 359 GLN B CA 1
ATOM 5836 C C . GLN B 1 359 ? -31.453 -30.641 5.227 1 43.16 359 GLN B C 1
ATOM 5838 O O . GLN B 1 359 ? -32 -29.625 5.676 1 43.16 359 GLN B O 1
ATOM 5843 N N . ASN B 1 360 ? -31.594 -30.875 3.896 1 37.22 360 ASN B N 1
ATOM 5844 C CA . ASN B 1 360 ? -33.031 -30.891 3.594 1 37.22 360 ASN B CA 1
ATOM 5845 C C . ASN B 1 360 ? -33.781 -31.844 4.512 1 37.22 360 ASN B C 1
ATOM 5847 O O . ASN B 1 360 ? -33.312 -32.938 4.801 1 37.22 360 ASN B O 1
#

Solvent-accessible surface area (backbone atoms only — not comparable to full-atom values): 38237 Å² total; per-residue (Å²): 127,80,73,77,76,71,85,68,35,48,16,51,88,63,81,57,43,66,62,52,52,73,65,68,56,75,66,77,60,74,53,35,54,42,69,75,72,64,72,56,55,64,59,59,76,83,77,44,77,81,64,59,68,43,76,42,47,47,45,39,46,46,20,82,88,40,14,66,64,42,40,51,50,48,48,46,22,34,44,76,58,11,31,29,35,39,30,65,76,40,74,48,69,42,41,54,51,47,51,39,52,42,49,54,53,60,73,64,47,55,66,81,62,48,59,69,36,39,40,42,75,77,33,32,45,23,36,40,53,74,63,36,85,53,93,82,53,73,42,53,48,35,36,31,36,32,42,51,64,32,47,65,89,68,34,56,77,65,41,67,79,62,42,61,63,74,48,37,58,50,45,58,49,49,52,46,52,51,50,42,52,52,53,46,50,50,52,49,49,30,59,68,68,64,43,58,62,81,71,50,56,57,44,43,51,83,19,40,29,35,37,38,37,40,40,24,50,45,28,78,52,34,84,37,35,35,27,35,70,60,38,53,50,80,30,28,36,36,45,30,39,68,55,50,99,50,80,35,46,28,34,58,51,97,83,24,35,36,63,52,78,83,55,87,85,31,33,44,34,34,40,6,33,44,40,15,36,31,51,54,58,56,31,36,46,44,42,31,31,29,48,49,34,60,83,48,58,39,38,34,38,38,38,36,34,27,50,24,60,89,38,74,42,32,46,41,68,74,68,48,43,92,90,41,56,76,45,37,53,71,42,45,34,51,59,50,48,52,55,51,52,71,40,72,80,67,66,68,56,71,52,65,75,36,45,54,83,73,80,124,127,80,72,76,77,73,84,69,35,50,15,50,88,64,82,57,42,65,61,51,50,71,66,66,56,77,65,76,58,73,51,34,54,43,68,74,74,64,71,56,56,63,58,60,75,82,79,44,76,80,65,58,70,44,76,42,47,48,46,39,45,46,21,85,87,40,15,67,66,40,39,50,49,48,49,47,22,34,44,78,56,12,32,29,34,39,30,66,75,40,74,48,69,42,41,54,51,45,52,40,52,42,48,53,52,58,75,63,47,54,66,80,62,48,60,69,34,38,42,40,74,78,33,31,46,22,36,39,52,75,63,34,85,52,92,82,52,72,42,53,48,34,34,32,38,32,43,51,64,33,49,64,90,68,35,56,76,65,41,68,80,62,42,59,63,75,49,37,59,50,45,58,48,49,54,45,51,50,50,40,51,52,52,45,50,50,53,50,48,31,58,66,68,63,43,56,63,80,71,50,55,56,43,45,52,82,18,38,28,32,37,39,37,41,40,23,51,47,27,77,53,32,85,37,36,34,27,36,68,61,38,52,51,80,29,28,38,35,44,28,39,68,56,50,100,49,79,35,46,27,35,59,50,99,83,25,36,36,63,53,77,83,56,86,85,33,33,44,35,35,40,6,34,45,39,12,36,30,49,53,58,56,31,36,47,44,42,30,33,30,48,50,36,60,84,48,59,37,38,34,38,38,38,38,35,28,48,24,60,89,39,75,42,30,46,40,68,74,69,48,43,93,90,41,57,76,44,36,52,72,42,46,35,52,58,51,46,52,52,49,53,70,41,70,80,67,65,70,56,70,51,63,76,36,45,55,83,74,80,124

Secondary structure (DSSP, 8-state):
------TT--------HHHHHHTT-SS--GGG--GGGGSS-B--TTT-TT----EEEHHHHT-TTTHHHHHHHHHHIIIIISEEEEE--S--HHHHHHHHHHHHHHHTS-HHHHGGGB-BTTB--EEE-SS---TT----SSEEEEEEEESGGGS-TTSGGGS-HHHHHHHHHHHHHHHHHHHHHHHHHHHHTT--HHHHHHHHTT-EEEEEEEEE---SSGGG--SEEEE--SSSEEEEEE-SS---EEEEETTEEEE--PPTT-EEEEE-HHHHHHTTTSS----EEE---SS--EEEEEEEEE--TTSEES--GGG--SSS---B--EEHHHHHHHHHHS---SS-HHHHHB-----/------TT--------HHHHHHTT-SS--GGG--GGGGSS-B--TTT-TT----EEEHHHHT-TTTHHHHHHHHHHIIIIISEEEEE--S--HHHHHHHHHHHHHHHTS-HHHHGGGB-BTTB--EEE-SS---TT----SSEEEEEEEESGGGS-TTSGGGS-HHHHHHHHHHHHHHHHHHHHHHHHHHHHTT--HHHHHHHHTT-EEEEEEEEE---SSGGG--SEEEE--SSSEEEEEE-SS---EEEEETTEEEE--PPTT-EEEEE-HHHHHHTTTSS----EEE---SS--EEEEEEEEE--TTSEES--GGG--SSS---B--EEHHHHHHHHHHS---SS-HHHHHB-----